Protein AF-0000000078708711 (afdb_homodimer)

Radius of gyration: 28.86 Å; Cα contacts (8 Å, |Δi|>4): 1189; chains: 2; bounding box: 76×118×68 Å

Structure (mmCIF, N/CA/C/O backbone):
data_AF-0000000078708711-model_v1
#
loop_
_entity.id
_entity.type
_entity.pdbx_description
1 polymer 'PF03932 family protein CutC'
#
loop_
_atom_site.group_PDB
_atom_site.id
_atom_site.type_symbol
_atom_site.label_atom_id
_atom_site.label_alt_id
_atom_site.label_comp_id
_atom_site.label_asym_id
_atom_site.label_entity_id
_atom_site.label_seq_id
_atom_site.pdbx_PDB_ins_code
_atom_site.Cartn_x
_atom_site.Cartn_y
_atom_site.Cartn_z
_atom_site.occupancy
_atom_site.B_iso_or_equiv
_atom_site.auth_seq_id
_atom_site.auth_comp_id
_atom_site.auth_asym_id
_atom_site.auth_atom_id
_atom_site.pdbx_PDB_model_num
ATOM 1 N N . MET A 1 1 ? -35.188 53.812 44.625 1 34.16 1 MET A N 1
ATOM 2 C CA . MET A 1 1 ? -35.531 52.656 43.844 1 34.16 1 MET A CA 1
ATOM 3 C C . MET A 1 1 ? -35.156 52.844 42.375 1 34.16 1 MET A C 1
ATOM 5 O O . MET A 1 1 ? -35.156 51.906 41.594 1 34.16 1 MET A O 1
ATOM 9 N N . LYS A 1 2 ? -35.094 54.125 42 1 48.34 2 LYS A N 1
ATOM 10 C CA . LYS A 1 2 ? -34.875 54.438 40.594 1 48.34 2 LYS A CA 1
ATOM 11 C C . LYS A 1 2 ? -33.406 54.25 40.219 1 48.34 2 LYS A C 1
ATOM 13 O O . LYS A 1 2 ? -33.094 53.938 39.062 1 48.34 2 LYS A O 1
ATOM 18 N N . ASP A 1 3 ? -32.531 54.5 41.188 1 47.38 3 ASP A N 1
ATOM 19 C CA . ASP A 1 3 ? -31.109 54.531 40.812 1 47.38 3 ASP A CA 1
ATOM 20 C C . ASP A 1 3 ? -30.562 53.125 40.656 1 47.38 3 ASP A C 1
ATOM 22 O O . ASP A 1 3 ? -29.484 52.906 40.062 1 47.38 3 ASP A O 1
ATOM 26 N N . PHE A 1 4 ? -31.25 52.094 41.281 1 49.47 4 PHE A N 1
ATOM 27 C CA . PHE A 1 4 ? -30.781 50.719 41.094 1 49.47 4 PHE A CA 1
ATOM 28 C C . PHE A 1 4 ? -31.141 50.188 39.719 1 49.47 4 PHE A C 1
ATOM 30 O O . PHE A 1 4 ? -30.484 49.281 39.219 1 49.47 4 PHE A O 1
ATOM 37 N N . LYS A 1 5 ? -32.188 50.75 39.031 1 51.97 5 LYS A N 1
ATOM 38 C CA . LYS A 1 5 ? -32.594 50.281 37.688 1 51.97 5 LYS A CA 1
ATOM 39 C C . LYS A 1 5 ? -31.594 50.75 36.625 1 51.97 5 LYS A C 1
ATOM 41 O O . LYS A 1 5 ? -31.25 50.031 35.719 1 51.97 5 LYS A O 1
ATOM 46 N N . THR A 1 6 ? -31.109 52.031 36.906 1 53.22 6 THR A N 1
ATOM 47 C CA . THR A 1 6 ? -30.188 52.5 35.875 1 53.22 6 THR A CA 1
ATOM 48 C C . THR A 1 6 ? -28.844 51.75 35.969 1 53.22 6 THR A C 1
ATOM 50 O O . THR A 1 6 ? -28.25 51.406 34.938 1 53.22 6 THR A O 1
ATOM 53 N N . PHE A 1 7 ? -28.453 51.375 37.25 1 52.66 7 PHE A N 1
ATOM 54 C CA . PHE A 1 7 ? -27.188 50.656 37.344 1 52.66 7 PHE A CA 1
ATOM 55 C C . PHE A 1 7 ? -27.344 49.219 36.844 1 52.66 7 PHE A C 1
ATOM 57 O O . PHE A 1 7 ? -26.453 48.719 36.156 1 52.66 7 PHE A O 1
ATOM 64 N N . PHE A 1 8 ? -28.547 48.562 37 1 51.62 8 PHE A N 1
ATOM 65 C CA . PHE A 1 8 ? -28.766 47.219 36.469 1 51.62 8 PHE A CA 1
ATOM 66 C C . PHE A 1 8 ? -28.875 47.281 34.938 1 51.62 8 PHE A C 1
ATOM 68 O O . PHE A 1 8 ? -28.391 46.375 34.281 1 51.62 8 PHE A O 1
ATOM 75 N N . THR A 1 9 ? -29.375 48.375 34.406 1 52.69 9 THR A N 1
ATOM 76 C CA . THR A 1 9 ? -29.453 48.438 32.969 1 52.69 9 THR A CA 1
ATOM 77 C C . THR A 1 9 ? -28.062 48.656 32.375 1 52.69 9 THR A C 1
ATOM 79 O O . THR A 1 9 ? -27.734 48.062 31.328 1 52.69 9 THR A O 1
ATOM 82 N N . LEU A 1 10 ? -27.156 49.375 33.062 1 51.56 10 LEU A N 1
ATOM 83 C CA . LEU A 1 10 ? -25.812 49.531 32.531 1 51.56 10 LEU A CA 1
ATOM 84 C C . LEU A 1 10 ? -25 48.25 32.688 1 51.56 10 LEU A C 1
ATOM 86 O O . LEU A 1 10 ? -24.234 47.844 31.797 1 51.56 10 LEU A O 1
ATOM 90 N N . ILE A 1 11 ? -25.203 47.438 33.781 1 52.12 11 ILE A N 1
ATOM 91 C CA . ILE A 1 11 ? -24.531 46.156 33.906 1 52.12 11 ILE A CA 1
ATOM 92 C C . ILE A 1 11 ? -25.156 45.156 32.906 1 52.12 11 ILE A C 1
ATOM 94 O O . ILE A 1 11 ? -24.422 44.406 32.25 1 52.12 11 ILE A O 1
ATOM 98 N N . LEU A 1 12 ? -26.484 45.219 32.656 1 50.97 12 LEU A N 1
ATOM 99 C CA . LEU A 1 12 ? -27.047 44.344 31.625 1 50.97 12 LEU A CA 1
ATOM 100 C C . LEU A 1 12 ? -26.578 44.781 30.234 1 50.97 12 LEU A C 1
ATOM 102 O O . LEU A 1 12 ? -26.297 43.938 29.375 1 50.97 12 LEU A O 1
ATOM 106 N N . HIS A 1 13 ? -26.469 46.062 30 1 51.97 13 HIS A N 1
ATOM 107 C CA . HIS A 1 13 ? -25.938 46.469 28.703 1 51.97 13 HIS A CA 1
ATOM 108 C C . HIS A 1 13 ? -24.469 46.125 28.578 1 51.97 13 HIS A C 1
ATOM 110 O O . HIS A 1 13 ? -24.016 45.688 27.516 1 51.97 13 HIS A O 1
ATOM 116 N N . SER A 1 14 ? -23.656 46.312 29.625 1 50.03 14 SER A N 1
ATOM 117 C CA . SER A 1 14 ? -22.266 45.875 29.547 1 50.03 14 SER A CA 1
ATOM 118 C C . SER A 1 14 ? -22.156 44.344 29.516 1 50.03 14 SER A C 1
ATOM 120 O O . SER A 1 14 ? -21.312 43.812 28.797 1 50.03 14 SER A O 1
ATOM 122 N N . PHE A 1 15 ? -23.047 43.562 30.203 1 50.47 15 PHE A N 1
ATOM 123 C CA . PHE A 1 15 ? -23.094 42.094 30.047 1 50.47 15 PHE A CA 1
ATOM 124 C C . PHE A 1 15 ? -23.641 41.719 28.672 1 50.47 15 PHE A C 1
ATOM 126 O O . PHE A 1 15 ? -23.141 40.812 28.031 1 50.47 15 PHE A O 1
ATOM 133 N N . PHE A 1 16 ? -24.672 42.406 28.141 1 49.53 16 PHE A N 1
ATOM 134 C CA . PHE A 1 16 ? -25.078 42.125 26.766 1 49.53 16 PHE A CA 1
ATOM 135 C C . PHE A 1 16 ? -24.016 42.625 25.781 1 49.53 16 PHE A C 1
ATOM 137 O O . PHE A 1 16 ? -23.797 41.969 24.75 1 49.53 16 PHE A O 1
ATOM 144 N N . ILE A 1 17 ? -23.359 43.781 26.062 1 46.97 17 ILE A N 1
ATOM 145 C CA . ILE A 1 17 ? -22.25 44.125 25.172 1 46.97 17 ILE A CA 1
ATOM 146 C C . ILE A 1 17 ? -21.094 43.156 25.359 1 46.97 17 ILE A C 1
ATOM 148 O O . ILE A 1 17 ? -20.469 42.719 24.391 1 46.97 17 ILE A O 1
ATOM 152 N N . SER A 1 18 ? -20.766 42.719 26.656 1 44.91 18 SER A N 1
ATOM 153 C CA . SER A 1 18 ? -19.75 41.688 26.812 1 44.91 18 SER A CA 1
ATOM 154 C C . SER A 1 18 ? -20.234 40.344 26.281 1 44.91 18 SER A C 1
ATOM 156 O O . SER A 1 18 ? -19.484 39.625 25.625 1 44.91 18 SER A O 1
ATOM 158 N N . ILE A 1 19 ? -21.547 39.906 26.547 1 43.09 19 ILE A N 1
ATOM 159 C CA . ILE A 1 19 ? -22.078 38.75 25.859 1 43.09 19 ILE A CA 1
ATOM 160 C C . ILE A 1 19 ? -22.203 39.031 24.359 1 43.09 19 ILE A C 1
ATOM 162 O O . ILE A 1 19 ? -21.875 38.188 23.516 1 43.09 19 ILE A O 1
ATOM 166 N N . LYS A 1 20 ? -22.766 40.188 24 1 43.09 20 LYS A N 1
ATOM 167 C CA . LYS A 1 20 ? -22.734 40.562 22.578 1 43.09 20 LYS A CA 1
ATOM 168 C C . LYS A 1 20 ? -21.297 40.781 22.109 1 43.09 20 LYS A C 1
ATOM 170 O O . LYS A 1 20 ? -20.953 40.438 20.984 1 43.09 20 LYS A O 1
ATOM 175 N N . LEU A 1 21 ? -20.547 41.594 22.844 1 36.09 21 LEU A N 1
ATOM 176 C CA . LEU A 1 21 ? -19.141 41.625 22.469 1 36.09 21 LEU A CA 1
ATOM 177 C C . LEU A 1 21 ? -18.516 40.219 22.578 1 36.09 21 LEU A C 1
ATOM 179 O O . LEU A 1 21 ? -17.672 39.844 21.781 1 36.09 21 LEU A O 1
ATOM 183 N N . ASP A 1 22 ? -18.703 39.438 23.703 1 40.66 22 ASP A N 1
ATOM 184 C CA . ASP A 1 22 ? -18.312 38.031 23.641 1 40.66 22 ASP A CA 1
ATOM 185 C C . ASP A 1 22 ? -19.031 37.281 22.531 1 40.66 22 ASP A C 1
ATOM 187 O O . ASP A 1 22 ? -18.484 36.375 21.922 1 40.66 22 ASP A O 1
ATOM 191 N N . LYS A 1 23 ? -20.266 37.438 22.312 1 37.75 23 LYS A N 1
ATOM 192 C CA . LYS A 1 23 ? -20.953 36.969 21.094 1 37.75 23 LYS A CA 1
ATOM 193 C C . LYS A 1 23 ? -20.375 37.656 19.859 1 37.75 23 LYS A C 1
ATOM 195 O O . LYS A 1 23 ? -20.25 37.031 18.812 1 37.75 23 LYS A O 1
ATOM 200 N N . ILE A 1 24 ? -20.281 38.938 19.781 1 35.16 24 ILE A N 1
ATOM 201 C CA . ILE A 1 24 ? -19.594 39.625 18.688 1 35.16 24 ILE A CA 1
ATOM 202 C C . ILE A 1 24 ? -18.109 39.281 18.719 1 35.16 24 ILE A C 1
ATOM 204 O O . ILE A 1 24 ? -17.344 39.688 17.844 1 35.16 24 ILE A O 1
ATOM 208 N N . ARG A 1 25 ? -17.453 39.219 19.906 1 35.69 25 ARG A N 1
ATOM 209 C CA . ARG A 1 25 ? -16.234 38.438 19.672 1 35.69 25 ARG A CA 1
ATOM 210 C C . ARG A 1 25 ? -16.516 37.25 18.781 1 35.69 25 ARG A C 1
ATOM 212 O O . ARG A 1 25 ? -16.969 36.219 19.25 1 35.69 25 ARG A O 1
ATOM 219 N N . LYS A 1 26 ? -17.359 37.438 17.938 1 36.97 26 LYS A N 1
ATOM 220 C CA . LYS A 1 26 ? -17.406 36.75 16.656 1 36.97 26 LYS A CA 1
ATOM 221 C C . LYS A 1 26 ? -16.047 36.125 16.312 1 36.97 26 LYS A C 1
ATOM 223 O O . LYS A 1 26 ? -15.141 36.844 15.906 1 36.97 26 LYS A O 1
ATOM 228 N N . CYS A 1 27 ? -15.594 35.25 17.141 1 33.84 27 CYS A N 1
ATOM 229 C CA . CYS A 1 27 ? -14.484 34.375 16.781 1 33.84 27 CYS A CA 1
ATOM 230 C C . CYS A 1 27 ? -14.344 34.281 15.273 1 33.84 27 CYS A C 1
ATOM 232 O O . CYS A 1 27 ? -15.258 33.781 14.594 1 33.84 27 CYS A O 1
ATOM 234 N N . ASN A 1 28 ? -13.992 35.312 14.641 1 37.19 28 ASN A N 1
ATOM 235 C CA . ASN A 1 28 ? -13.484 35.031 13.305 1 37.19 28 ASN A CA 1
ATOM 236 C C . ASN A 1 28 ? -13.188 33.562 13.117 1 37.19 28 ASN A C 1
ATOM 238 O O . ASN A 1 28 ? -12.234 33.031 13.695 1 37.19 28 ASN A O 1
ATOM 242 N N . MET A 1 29 ? -14.172 32.781 13.289 1 42.72 29 MET A N 1
ATOM 243 C CA . MET A 1 29 ? -14 31.375 12.992 1 42.72 29 MET A CA 1
ATOM 244 C C . MET A 1 29 ? -12.82 31.141 12.055 1 42.72 29 MET A C 1
ATOM 246 O O . MET A 1 29 ? -12.898 31.469 10.867 1 42.72 29 MET A O 1
ATOM 250 N N . LYS A 1 30 ? -11.648 31.516 12.562 1 56.97 30 LYS A N 1
ATOM 251 C CA . LYS A 1 30 ? -10.461 31.234 11.758 1 56.97 30 LYS A CA 1
ATOM 252 C C . LYS A 1 30 ? -10.641 29.953 10.945 1 56.97 30 LYS A C 1
ATOM 254 O O . LYS A 1 30 ? -11.164 28.953 11.445 1 56.97 30 LYS A O 1
ATOM 259 N N . ASN A 1 31 ? -10.867 30.141 9.695 1 82.62 31 ASN A N 1
ATOM 260 C CA . ASN A 1 31 ? -11.008 29.094 8.68 1 82.62 31 ASN A CA 1
ATOM 261 C C . ASN A 1 31 ? -9.852 28.109 8.734 1 82.62 31 ASN A C 1
ATOM 263 O O . ASN A 1 31 ? -8.883 28.234 7.98 1 82.62 31 ASN A O 1
ATOM 267 N N . ILE A 1 32 ? -9.883 27.266 9.875 1 90.44 32 ILE A N 1
ATOM 268 C CA . ILE A 1 32 ? -8.852 26.25 10.023 1 90.44 32 ILE A CA 1
ATOM 269 C C . ILE A 1 32 ? -9.086 25.125 9.023 1 90.44 32 ILE A C 1
ATOM 271 O O . ILE A 1 32 ? -10.195 24.594 8.922 1 90.44 32 ILE A O 1
ATOM 275 N N . VAL A 1 33 ? -8.125 24.906 8.266 1 94.12 33 VAL A N 1
ATOM 276 C CA . VAL A 1 33 ? -8.227 23.812 7.289 1 94.12 33 VAL A CA 1
ATOM 277 C C . VAL A 1 33 ? -8.039 22.469 7.996 1 94.12 33 VAL A C 1
ATOM 279 O O . VAL A 1 33 ? -7.055 22.266 8.703 1 94.12 33 VAL A O 1
ATOM 282 N N . THR A 1 34 ? -9.031 21.609 7.867 1 91.75 34 THR A N 1
ATOM 283 C CA . THR A 1 34 ? -8.961 20.266 8.469 1 91.75 34 THR A CA 1
ATOM 284 C C . THR A 1 34 ? -8.555 19.234 7.43 1 91.75 34 THR A C 1
ATOM 286 O O . THR A 1 34 ? -9.117 19.188 6.332 1 91.75 34 THR A O 1
ATOM 289 N N . GLU A 1 35 ? -7.617 18.5 7.777 1 94.94 35 GLU A N 1
ATOM 290 C CA . GLU A 1 35 ? -7.141 17.391 6.945 1 94.94 35 GLU A CA 1
ATOM 291 C C . GLU A 1 35 ? -7.32 16.062 7.652 1 94.94 35 GLU A C 1
ATOM 293 O O . GLU A 1 35 ? -6.844 15.867 8.773 1 94.94 35 GLU A O 1
ATOM 298 N N . VAL A 1 36 ? -8.031 15.141 7.02 1 90.5 36 VAL A N 1
ATOM 299 C CA . VAL A 1 36 ? -8.266 13.812 7.586 1 90.5 36 VAL A CA 1
ATOM 300 C C . VAL A 1 36 ? -7.418 12.781 6.848 1 90.5 36 VAL A C 1
ATOM 302 O O . VAL A 1 36 ? -7.473 12.68 5.621 1 90.5 36 VAL A O 1
ATOM 305 N N . ALA A 1 37 ? -6.582 12.047 7.555 1 92.12 37 ALA A N 1
ATOM 306 C CA . ALA A 1 37 ? -5.855 10.93 6.957 1 92.12 37 ALA A CA 1
ATOM 307 C C . ALA A 1 37 ? -6.781 9.742 6.723 1 92.12 37 ALA A C 1
ATOM 309 O O . ALA A 1 37 ? -7.449 9.273 7.645 1 92.12 37 ALA A O 1
ATOM 310 N N . VAL A 1 38 ? -6.824 9.305 5.52 1 91.38 38 VAL A N 1
ATOM 311 C CA . VAL A 1 38 ? -7.711 8.195 5.191 1 91.38 38 VAL A CA 1
ATOM 312 C C . VAL A 1 38 ? -6.969 7.18 4.32 1 91.38 38 VAL A C 1
ATOM 314 O O . VAL A 1 38 ? -6.043 7.539 3.594 1 91.38 38 VAL A O 1
ATOM 317 N N . ASP A 1 39 ? -7.387 5.848 4.352 1 91.94 39 ASP A N 1
ATOM 318 C CA . ASP A 1 39 ? -6.762 4.828 3.512 1 91.94 39 ASP A CA 1
ATOM 319 C C . ASP A 1 39 ? -7.816 3.965 2.82 1 91.94 39 ASP A C 1
ATOM 321 O O . ASP A 1 39 ? -7.52 2.854 2.375 1 91.94 39 ASP A O 1
ATOM 325 N N . SER A 1 40 ? -9.039 4.434 2.83 1 90.69 40 SER A N 1
ATOM 326 C CA . SER A 1 40 ? -10.117 3.701 2.174 1 90.69 40 SER A CA 1
ATOM 327 C C . SER A 1 40 ? -11.102 4.648 1.5 1 90.69 40 SER A C 1
ATOM 329 O O . SER A 1 40 ? -11.172 5.828 1.85 1 90.69 40 SER A O 1
ATOM 331 N N . TYR A 1 41 ? -11.781 4.086 0.548 1 95 41 TYR A N 1
ATOM 332 C CA . TYR A 1 41 ? -12.805 4.859 -0.153 1 95 41 TYR A CA 1
ATOM 333 C C . TYR A 1 41 ? -13.914 5.285 0.8 1 95 41 TYR A C 1
ATOM 335 O O . TYR A 1 41 ? -14.312 6.449 0.811 1 95 41 TYR A O 1
ATOM 343 N N . GLN A 1 42 ? -14.312 4.383 1.687 1 90.75 42 GLN A N 1
ATOM 344 C CA . GLN A 1 42 ? -15.375 4.672 2.648 1 90.75 42 GLN A CA 1
ATOM 345 C C . GLN A 1 42 ? -14.961 5.797 3.598 1 90.75 42 GLN A C 1
ATOM 347 O O . GLN A 1 42 ? -15.758 6.688 3.893 1 90.75 42 GLN A O 1
ATOM 352 N N . SER A 1 43 ? -13.742 5.727 4.059 1 89.25 43 SER A N 1
ATOM 353 C CA . SER A 1 43 ? -13.266 6.77 4.957 1 89.25 43 SER A CA 1
ATOM 354 C C . SER A 1 43 ? -13.242 8.125 4.262 1 89.25 43 SER A C 1
ATOM 356 O O . SER A 1 43 ? -13.516 9.156 4.887 1 89.25 43 SER A O 1
ATOM 358 N N . ALA A 1 44 ? -12.914 8.117 2.973 1 93.94 44 ALA A N 1
ATOM 359 C CA . ALA A 1 44 ? -12.938 9.367 2.213 1 93.94 44 ALA A CA 1
ATOM 360 C C . ALA A 1 44 ? -14.359 9.898 2.07 1 93.94 44 ALA A C 1
ATOM 362 O O . ALA A 1 44 ? -14.594 11.102 2.227 1 93.94 44 ALA A O 1
ATOM 363 N N . LEU A 1 45 ? -15.234 9.016 1.787 1 92.56 45 LEU A N 1
ATOM 364 C CA . LEU A 1 45 ? -16.641 9.414 1.708 1 92.56 45 LEU A CA 1
ATOM 365 C C . LEU A 1 45 ? -17.109 9.992 3.035 1 92.56 45 LEU A C 1
ATOM 367 O O . LEU A 1 45 ? -17.812 11.016 3.061 1 92.56 45 LEU A O 1
ATOM 371 N N . ASN A 1 46 ? -16.672 9.336 4.141 1 88.38 46 ASN A N 1
ATOM 372 C CA . ASN A 1 46 ? -17.047 9.812 5.469 1 88.38 46 ASN A CA 1
ATOM 373 C C . ASN A 1 46 ? -16.469 11.195 5.75 1 88.38 46 ASN A C 1
ATOM 375 O O . ASN A 1 46 ? -17.141 12.047 6.336 1 88.38 46 ASN A O 1
ATOM 379 N N . ALA A 1 47 ? -15.25 11.398 5.332 1 89.31 47 ALA A N 1
ATOM 380 C CA . ALA A 1 47 ? -14.625 12.703 5.512 1 89.31 47 ALA A CA 1
ATOM 381 C C . ALA A 1 47 ? -15.367 13.781 4.734 1 89.31 47 ALA A C 1
ATOM 383 O O . ALA A 1 47 ? -15.562 14.891 5.234 1 89.31 47 ALA A O 1
ATOM 384 N N . ASP A 1 48 ? -15.75 13.453 3.525 1 92.81 48 ASP A N 1
ATOM 385 C CA . ASP A 1 48 ? -16.5 14.383 2.688 1 92.81 48 ASP A CA 1
ATOM 386 C C . ASP A 1 48 ? -17.844 14.719 3.324 1 92.81 48 ASP A C 1
ATOM 388 O O . ASP A 1 48 ? -18.219 15.898 3.41 1 92.81 48 ASP A O 1
ATOM 392 N N . LEU A 1 49 ? -18.5 13.711 3.826 1 87.94 49 LEU A N 1
ATOM 393 C CA . LEU A 1 49 ? -19.797 13.883 4.477 1 87.94 49 LEU A CA 1
ATOM 394 C C . LEU A 1 49 ? -19.656 14.742 5.734 1 87.94 49 LEU A C 1
ATOM 396 O O . LEU A 1 49 ? -20.562 15.516 6.062 1 87.94 49 LEU A O 1
ATOM 400 N N . ALA A 1 50 ? -18.5 14.609 6.395 1 85.06 50 ALA A N 1
ATOM 401 C CA . ALA A 1 50 ? -18.25 15.359 7.621 1 85.06 50 ALA A CA 1
ATOM 402 C C . ALA A 1 50 ? -17.734 16.766 7.312 1 85.06 50 ALA A C 1
ATOM 404 O O . ALA A 1 50 ? -17.391 17.516 8.219 1 85.06 50 ALA A O 1
ATOM 405 N N . LYS A 1 51 ? -17.609 17.094 6.02 1 87.88 51 LYS A N 1
ATOM 406 C CA . LYS A 1 51 ? -17.266 18.422 5.512 1 87.88 51 LYS A CA 1
ATOM 407 C C . LYS A 1 51 ? -15.82 18.781 5.828 1 87.88 51 LYS A C 1
ATOM 409 O O . LYS A 1 51 ? -15.508 19.938 6.113 1 87.88 51 LYS A O 1
ATOM 414 N N . ALA A 1 52 ? -15.016 17.734 5.914 1 87.56 52 ALA A N 1
ATOM 415 C CA . ALA A 1 52 ? -13.586 18.016 5.926 1 87.56 52 ALA A CA 1
ATOM 416 C C . ALA A 1 52 ? -13.164 18.766 4.656 1 87.56 52 ALA A C 1
ATOM 418 O O . ALA A 1 52 ? -13.758 18.562 3.592 1 87.56 52 ALA A O 1
ATOM 419 N N . LYS A 1 53 ? -12.18 19.594 4.766 1 93.25 53 LYS A N 1
ATOM 420 C CA . LYS A 1 53 ? -11.695 20.328 3.596 1 93.25 53 LYS A CA 1
ATOM 421 C C . LYS A 1 53 ? -10.836 19.438 2.705 1 93.25 53 LYS A C 1
ATOM 423 O O . LYS A 1 53 ? -10.922 19.516 1.479 1 93.25 53 LYS A O 1
ATOM 428 N N . ARG A 1 54 ? -10.062 18.672 3.363 1 96.44 54 ARG A N 1
ATOM 429 C CA . ARG A 1 54 ? -8.992 17.953 2.686 1 96.44 54 ARG A CA 1
ATOM 430 C C . ARG A 1 54 ? -8.781 16.562 3.301 1 96.44 54 ARG A C 1
ATOM 432 O O . ARG A 1 54 ? -9.062 16.359 4.484 1 96.44 54 ARG A O 1
ATOM 439 N N . VAL A 1 55 ? -8.312 15.609 2.43 1 96.19 55 VAL A N 1
ATOM 440 C CA . VAL A 1 55 ? -7.852 14.328 2.961 1 96.19 55 VAL A CA 1
ATOM 441 C C . VAL A 1 55 ? -6.391 14.109 2.578 1 96.19 55 VAL A C 1
ATOM 443 O O . VAL A 1 55 ? -5.949 14.555 1.515 1 96.19 55 VAL A O 1
ATOM 446 N N . GLU A 1 56 ? -5.66 13.586 3.447 1 97.56 56 GLU A N 1
ATOM 447 C CA . GLU A 1 56 ? -4.434 12.891 3.08 1 97.56 56 GLU A CA 1
ATOM 448 C C . GLU A 1 56 ? -4.715 11.43 2.721 1 97.56 56 GLU A C 1
ATOM 450 O O . GLU A 1 56 ? -5.07 10.633 3.588 1 97.56 56 GLU A O 1
ATOM 455 N N . LEU A 1 57 ? -4.59 11.156 1.46 1 98.06 57 LEU A N 1
ATOM 456 C CA . LEU A 1 57 ? -4.926 9.836 0.947 1 98.06 57 LEU A CA 1
ATOM 457 C C . LEU A 1 57 ? -3.721 8.898 1.023 1 98.06 57 LEU A C 1
ATOM 459 O O . LEU A 1 57 ? -2.658 9.203 0.477 1 98.06 57 LEU A O 1
ATOM 463 N N . CYS A 1 58 ? -3.893 7.828 1.725 1 94.81 58 CYS A N 1
ATOM 464 C CA . CYS A 1 58 ? -2.844 6.84 1.948 1 94.81 58 CYS A CA 1
ATOM 465 C C . CYS A 1 58 ? -3.342 5.434 1.631 1 94.81 58 CYS A C 1
ATOM 467 O O . CYS A 1 58 ? -4.527 5.238 1.352 1 94.81 58 CYS A O 1
ATOM 469 N N . SER A 1 59 ? -2.354 4.562 1.525 1 91.62 59 SER A N 1
ATOM 470 C CA . SER A 1 59 ? -2.639 3.145 1.72 1 91.62 59 SER A CA 1
ATOM 471 C C . SER A 1 59 ? -2.096 2.648 3.057 1 91.62 59 SER A C 1
ATOM 473 O O . SER A 1 59 ? -1.05 3.111 3.518 1 91.62 59 SER A O 1
ATOM 475 N N . ASP A 1 60 ? -2.83 1.86 3.797 1 80.5 60 ASP A N 1
ATOM 476 C CA . ASP A 1 60 ? -2.373 1.106 4.961 1 80.5 60 ASP A CA 1
ATOM 477 C C . ASP A 1 60 ? -1.965 2.043 6.094 1 80.5 60 ASP A C 1
ATOM 479 O O . ASP A 1 60 ? -0.802 2.061 6.504 1 80.5 60 ASP A O 1
ATOM 483 N N . LEU A 1 61 ? -2.811 2.719 6.715 1 79.5 61 LEU A N 1
ATOM 484 C CA . LEU A 1 61 ? -2.537 3.639 7.812 1 79.5 61 LEU A CA 1
ATOM 485 C C . LEU A 1 61 ? -1.964 2.896 9.016 1 79.5 61 LEU A C 1
ATOM 487 O O . LEU A 1 61 ? -1.308 3.498 9.867 1 79.5 61 LEU A O 1
ATOM 491 N N . VAL A 1 62 ? -2.154 1.612 8.992 1 73.88 62 VAL A N 1
ATOM 492 C CA . VAL A 1 62 ? -1.615 0.793 10.078 1 73.88 62 VAL A CA 1
ATOM 493 C C . VAL A 1 62 ? -0.089 0.844 10.047 1 73.88 62 VAL A C 1
ATOM 495 O O . VAL A 1 62 ? 0.556 0.845 11.102 1 73.88 62 VAL A O 1
ATOM 498 N N . LEU A 1 63 ? 0.417 0.953 8.859 1 77.12 63 LEU A N 1
ATOM 499 C CA . LEU A 1 63 ? 1.863 1.021 8.688 1 77.12 63 LEU A CA 1
ATOM 500 C C . LEU A 1 63 ? 2.336 2.471 8.633 1 77.12 63 LEU A C 1
ATOM 502 O O . LEU A 1 63 ? 3.457 2.746 8.203 1 77.12 63 LEU A O 1
ATOM 506 N N . GLY A 1 64 ? 1.501 3.363 8.93 1 81.44 64 GLY A N 1
ATOM 507 C CA . GLY A 1 64 ? 1.868 4.77 8.922 1 81.44 64 GLY A CA 1
ATOM 508 C C . GLY A 1 64 ? 1.506 5.473 7.625 1 81.44 64 GLY A C 1
ATOM 509 O O . GLY A 1 64 ? 1.863 6.637 7.426 1 81.44 64 GLY A O 1
ATOM 510 N N . GLY A 1 65 ? 0.831 4.789 6.723 1 88.44 65 GLY A N 1
ATOM 511 C CA . GLY A 1 65 ? 0.422 5.387 5.461 1 88.44 65 GLY A CA 1
ATOM 512 C C . GLY A 1 65 ? 1.449 5.215 4.359 1 88.44 65 GLY A C 1
ATOM 513 O O . GLY A 1 65 ? 2.596 5.648 4.496 1 88.44 65 GLY A O 1
ATOM 514 N N . LEU A 1 66 ? 1.056 4.57 3.332 1 93.88 66 LEU A N 1
ATOM 515 C CA . LEU A 1 66 ? 1.896 4.363 2.158 1 93.88 66 LEU A CA 1
ATOM 516 C C . LEU A 1 66 ? 1.234 4.938 0.909 1 93.88 66 LEU A C 1
ATOM 518 O O . LEU A 1 66 ? 0.141 5.5 0.984 1 93.88 66 LEU A O 1
ATOM 522 N N . THR A 1 67 ? 1.974 4.887 -0.2 1 98.19 67 THR A N 1
ATOM 523 C CA . THR A 1 67 ? 1.43 5.395 -1.454 1 98.19 67 THR A CA 1
ATOM 524 C C . THR A 1 67 ? 0.126 4.684 -1.806 1 98.19 67 THR A C 1
ATOM 526 O O . THR A 1 67 ? 0.079 3.453 -1.861 1 98.19 67 THR A O 1
ATOM 529 N N . PRO A 1 68 ? -0.956 5.402 -1.958 1 98 68 PRO A N 1
ATOM 530 C CA . PRO A 1 68 ? -2.219 4.766 -2.34 1 98 68 PRO A CA 1
ATOM 531 C C . PRO A 1 68 ? -2.232 4.305 -3.795 1 98 68 PRO A C 1
ATOM 533 O O . PRO A 1 68 ? -1.364 4.695 -4.578 1 98 68 PRO A O 1
ATOM 536 N N . SER A 1 69 ? -3.197 3.465 -4.098 1 98.44 69 SER A N 1
ATOM 537 C CA . SER A 1 69 ? -3.383 3.084 -5.496 1 98.44 69 SER A CA 1
ATOM 538 C C . SER A 1 69 ? -4.023 4.215 -6.297 1 98.44 69 SER A C 1
ATOM 540 O O . SER A 1 69 ? -4.727 5.059 -5.734 1 98.44 69 SER A O 1
ATOM 542 N N . VAL A 1 70 ? -3.797 4.184 -7.59 1 98.81 70 VAL A N 1
ATOM 543 C CA . VAL A 1 70 ? -4.414 5.16 -8.477 1 98.81 70 VAL A CA 1
ATOM 544 C C . VAL A 1 70 ? -5.926 4.93 -8.531 1 98.81 70 VAL A C 1
ATOM 546 O O . VAL A 1 70 ? -6.703 5.879 -8.648 1 98.81 70 VAL A O 1
ATOM 549 N N . GLY A 1 71 ? -6.348 3.68 -8.406 1 98.75 71 GLY A N 1
ATOM 550 C CA . GLY A 1 71 ? -7.773 3.404 -8.367 1 98.75 71 GLY A CA 1
ATOM 551 C C . GLY A 1 71 ? -8.484 4.105 -7.223 1 98.75 71 GLY A C 1
ATOM 552 O O . GLY A 1 71 ? -9.562 4.668 -7.41 1 98.75 71 GLY A O 1
ATOM 553 N N . LEU A 1 72 ? -7.887 4.031 -6.055 1 98.31 72 LEU A N 1
ATOM 554 C CA . LEU A 1 72 ? -8.461 4.719 -4.902 1 98.31 72 LEU A CA 1
ATOM 555 C C . LEU A 1 72 ? -8.508 6.227 -5.137 1 98.31 72 LEU A C 1
ATOM 557 O O . LEU A 1 72 ? -9.523 6.867 -4.867 1 98.31 72 LEU A O 1
ATOM 561 N N . TYR A 1 73 ? -7.43 6.785 -5.66 1 98.88 73 TYR A N 1
ATOM 562 C CA . TYR A 1 73 ? -7.371 8.211 -5.973 1 98.88 73 TYR A CA 1
ATOM 563 C C . TYR A 1 73 ? -8.492 8.609 -6.918 1 98.88 73 TYR A C 1
ATOM 565 O O . TYR A 1 73 ? -9.195 9.594 -6.68 1 98.88 73 TYR A O 1
ATOM 573 N N . ASN A 1 74 ? -8.672 7.824 -7.957 1 98.81 74 ASN A N 1
ATOM 574 C CA . ASN A 1 74 ? -9.688 8.109 -8.961 1 98.81 74 ASN A CA 1
ATOM 575 C C . ASN A 1 74 ? -11.086 8.133 -8.344 1 98.81 74 ASN A C 1
ATOM 577 O O . ASN A 1 74 ? -11.891 9.016 -8.641 1 98.81 74 ASN A O 1
ATOM 581 N N . LEU A 1 75 ? -11.367 7.18 -7.504 1 98.38 75 LEU A N 1
ATOM 582 C CA . LEU A 1 75 ? -12.68 7.094 -6.867 1 98.38 75 LEU A CA 1
ATOM 583 C C . LEU A 1 75 ? -12.953 8.328 -6.016 1 98.38 75 LEU A C 1
ATOM 585 O O . LEU A 1 75 ? -14.039 8.914 -6.09 1 98.38 75 LEU A O 1
ATOM 589 N N . VAL A 1 76 ? -11.961 8.688 -5.246 1 98.12 76 VAL A N 1
ATOM 590 C CA . VAL A 1 76 ? -12.133 9.82 -4.34 1 98.12 76 VAL A CA 1
ATOM 591 C C . VAL A 1 76 ? -12.273 11.109 -5.145 1 98.12 76 VAL A C 1
ATOM 593 O O . VAL A 1 76 ? -13.156 11.93 -4.867 1 98.12 76 VAL A O 1
ATOM 596 N N . ARG A 1 77 ? -11.406 11.297 -6.129 1 98.75 77 ARG A N 1
ATOM 597 C CA . ARG A 1 77 ? -11.438 12.492 -6.973 1 98.75 77 ARG A CA 1
ATOM 598 C C . ARG A 1 77 ? -12.789 12.648 -7.652 1 98.75 77 ARG A C 1
ATOM 600 O O . ARG A 1 77 ? -13.336 13.75 -7.715 1 98.75 77 ARG A O 1
ATOM 607 N N . LYS A 1 78 ? -13.359 11.602 -8.07 1 98.38 78 LYS A N 1
ATOM 608 C CA . LYS A 1 78 ? -14.586 11.617 -8.859 1 98.38 78 LYS A CA 1
ATOM 609 C C . LYS A 1 78 ? -15.805 11.844 -7.973 1 98.38 78 LYS A C 1
ATOM 611 O O . LYS A 1 78 ? -16.781 12.477 -8.398 1 98.38 78 LYS A O 1
ATOM 616 N N . ASN A 1 79 ? -15.734 11.375 -6.723 1 98.19 79 ASN A N 1
ATOM 617 C CA . ASN A 1 79 ? -16.984 11.234 -5.988 1 98.19 79 ASN A CA 1
ATOM 618 C C . ASN A 1 79 ? -17 12.094 -4.73 1 98.19 79 ASN A C 1
ATOM 620 O O . ASN A 1 79 ? -17.922 11.992 -3.912 1 98.19 79 ASN A O 1
ATOM 624 N N . THR A 1 80 ? -15.984 12.875 -4.512 1 97 80 THR A N 1
ATOM 625 C CA . THR A 1 80 ? -15.961 13.773 -3.367 1 97 80 THR A CA 1
ATOM 626 C C . THR A 1 80 ? -15.531 15.18 -3.795 1 97 80 THR A C 1
ATOM 628 O O . THR A 1 80 ? -15.039 15.367 -4.906 1 97 80 THR A O 1
ATOM 631 N N . LYS A 1 81 ? -15.766 16.172 -2.955 1 97.56 81 LYS A N 1
ATOM 632 C CA . LYS A 1 81 ? -15.344 17.547 -3.191 1 97.56 81 LYS A CA 1
ATOM 633 C C . LYS A 1 81 ? -14.07 17.875 -2.422 1 97.56 81 LYS A C 1
ATOM 635 O O . LYS A 1 81 ? -13.648 19.031 -2.369 1 97.56 81 LYS A O 1
ATOM 640 N N . LEU A 1 82 ? -13.469 16.875 -1.891 1 96.88 82 LEU A N 1
ATOM 641 C CA . LEU A 1 82 ? -12.289 17.016 -1.043 1 96.88 82 LEU A CA 1
ATOM 642 C C . LEU A 1 82 ? -11.07 17.406 -1.871 1 96.88 82 LEU A C 1
ATOM 644 O O . LEU A 1 82 ? -10.883 16.922 -2.984 1 96.88 82 LEU A O 1
ATOM 648 N N . ASP A 1 83 ? -10.234 18.312 -1.344 1 98.62 83 ASP A N 1
ATOM 649 C CA . ASP A 1 83 ? -8.852 18.344 -1.809 1 98.62 83 ASP A CA 1
ATOM 650 C C . ASP A 1 83 ? -8.125 17.031 -1.459 1 98.62 83 ASP A C 1
ATOM 652 O O . ASP A 1 83 ? -8.297 16.5 -0.359 1 98.62 83 ASP A O 1
ATOM 656 N N . ILE A 1 84 ? -7.383 16.547 -2.424 1 98.88 84 ILE A N 1
ATOM 657 C CA . ILE A 1 84 ? -6.715 15.273 -2.193 1 98.88 84 ILE A CA 1
ATOM 658 C C . ILE A 1 84 ? -5.203 15.477 -2.143 1 98.88 84 ILE A C 1
ATOM 660 O O . ILE A 1 84 ? -4.586 15.836 -3.148 1 98.88 84 ILE A O 1
ATOM 664 N N . VAL A 1 85 ? -4.625 15.281 -0.982 1 98.81 85 VAL A N 1
ATOM 665 C CA . VAL A 1 85 ? -3.184 15.258 -0.758 1 98.81 85 VAL A CA 1
ATOM 666 C C . VAL A 1 85 ? -2.693 13.812 -0.695 1 98.81 85 VAL A C 1
ATOM 668 O O . VAL A 1 85 ? -3.15 13.031 0.143 1 98.81 85 VAL A O 1
ATOM 671 N N . VAL A 1 86 ? -1.732 13.422 -1.557 1 98.94 86 VAL A N 1
ATOM 672 C CA . VAL A 1 86 ? -1.407 12.008 -1.729 1 98.94 86 VAL A CA 1
ATOM 673 C C . VAL A 1 86 ? -0.085 11.688 -1.034 1 98.94 86 VAL A C 1
ATOM 675 O O . VAL A 1 86 ? 0.927 12.352 -1.284 1 98.94 86 VAL A O 1
ATOM 678 N N . MET A 1 87 ? -0.128 10.695 -0.232 1 98.5 87 MET A N 1
ATOM 679 C CA . MET A 1 87 ? 1.087 10.18 0.392 1 98.5 87 MET A CA 1
ATOM 680 C C . MET A 1 87 ? 1.957 9.453 -0.629 1 98.5 87 MET A C 1
ATOM 682 O O . MET A 1 87 ? 1.471 8.602 -1.368 1 98.5 87 MET A O 1
ATOM 686 N N . ILE A 1 88 ? 3.191 9.875 -0.685 1 98.75 88 ILE A N 1
ATOM 687 C CA . ILE A 1 88 ? 4.18 9.133 -1.461 1 98.75 88 ILE A CA 1
ATOM 688 C C . ILE A 1 88 ? 5.211 8.508 -0.523 1 98.75 88 ILE A C 1
ATOM 690 O O . ILE A 1 88 ? 6.105 9.203 -0.025 1 98.75 88 ILE A O 1
ATOM 694 N N . ARG A 1 89 ? 5.082 7.273 -0.265 1 96.44 89 ARG A N 1
ATOM 695 C CA . ARG A 1 89 ? 5.891 6.488 0.661 1 96.44 89 ARG A CA 1
ATOM 696 C C . ARG A 1 89 ? 5.934 5.02 0.244 1 96.44 89 ARG A C 1
ATOM 698 O O . ARG A 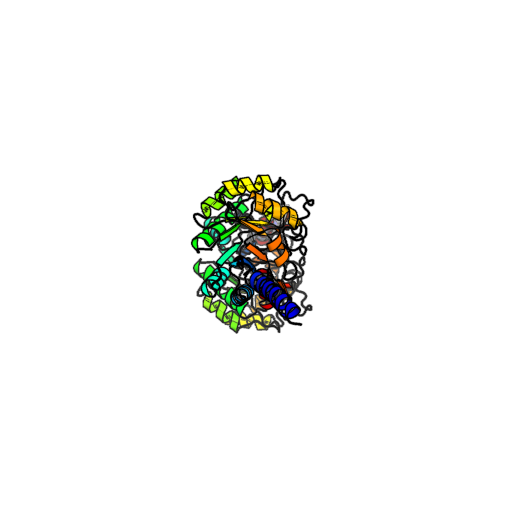1 89 ? 4.941 4.301 0.385 1 96.44 89 ARG A O 1
ATOM 705 N N . PRO A 1 90 ? 7.066 4.578 -0.204 1 93.38 90 PRO A N 1
ATOM 706 C CA . PRO A 1 90 ? 7.125 3.283 -0.888 1 93.38 90 PRO A CA 1
ATOM 707 C C . PRO A 1 90 ? 7.078 2.102 0.079 1 93.38 90 PRO A C 1
ATOM 709 O O . PRO A 1 90 ? 6.797 0.973 -0.332 1 93.38 90 PRO A O 1
ATOM 712 N N . ARG A 1 91 ? 7.383 2.346 1.328 1 86.06 91 ARG A N 1
ATOM 713 C CA . ARG A 1 91 ? 7.426 1.271 2.314 1 86.06 91 ARG A CA 1
ATOM 714 C C . ARG A 1 91 ? 7.402 1.828 3.732 1 86.06 91 ARG A C 1
ATOM 716 O O . ARG A 1 91 ? 7.676 3.01 3.945 1 86.06 91 ARG A O 1
ATOM 723 N N . SER A 1 92 ? 7.09 0.948 4.68 1 83.81 92 SER A N 1
ATOM 724 C CA . SER A 1 92 ? 7.145 1.325 6.086 1 83.81 92 SER A CA 1
ATOM 725 C C . SER A 1 92 ? 8.586 1.393 6.586 1 83.81 92 SER A C 1
ATOM 727 O O . SER A 1 92 ? 9.523 1.184 5.816 1 83.81 92 SER A O 1
ATOM 729 N N . GLY A 1 93 ? 8.703 1.723 7.816 1 79.56 93 GLY A N 1
ATOM 730 C CA . GLY A 1 93 ? 10.023 1.838 8.406 1 79.56 93 GLY A CA 1
ATOM 731 C C . GLY A 1 93 ? 10.555 3.262 8.414 1 79.56 93 GLY A C 1
ATOM 732 O O . GLY A 1 93 ? 9.781 4.215 8.531 1 79.56 93 GLY A O 1
ATOM 733 N N . ASP A 1 94 ? 11.844 3.369 8.273 1 83.69 94 ASP A N 1
ATOM 734 C CA . ASP A 1 94 ? 12.469 4.684 8.367 1 83.69 94 ASP A CA 1
ATOM 735 C C . ASP A 1 94 ? 12.312 5.461 7.062 1 83.69 94 ASP A C 1
ATOM 737 O O . ASP A 1 94 ? 11.617 5.008 6.148 1 83.69 94 ASP A O 1
ATOM 741 N N . PHE A 1 95 ? 12.914 6.656 7.055 1 91.56 95 PHE A N 1
ATOM 742 C CA . PHE A 1 95 ? 12.734 7.555 5.922 1 91.56 95 PHE A CA 1
ATOM 743 C C . PHE A 1 95 ? 14.031 7.715 5.141 1 91.56 95 PHE A C 1
ATOM 745 O O . PHE A 1 95 ? 14.234 8.727 4.465 1 91.56 95 PHE A O 1
ATOM 752 N N . CYS A 1 96 ? 14.953 6.75 5.375 1 90.56 96 CYS A N 1
ATOM 753 C CA . CYS A 1 96 ? 16.188 6.668 4.605 1 90.56 96 CYS A CA 1
ATOM 754 C C . CYS A 1 96 ? 16.062 5.648 3.48 1 90.56 96 CYS A C 1
ATOM 756 O O . CYS A 1 96 ? 15.875 4.457 3.736 1 90.56 96 CYS A O 1
ATOM 758 N N . TYR A 1 97 ? 16.203 6.152 2.33 1 92.19 97 TYR A N 1
ATOM 759 C CA . TYR A 1 97 ? 15.852 5.32 1.184 1 92.19 97 TYR A CA 1
ATOM 760 C C . TYR A 1 97 ? 17.062 5.059 0.306 1 92.19 97 TYR A C 1
ATOM 762 O O . TYR A 1 97 ? 17.938 5.918 0.174 1 92.19 97 TYR A O 1
ATOM 770 N N . SER A 1 98 ? 17.094 3.836 -0.248 1 90.19 98 SER A N 1
ATOM 771 C CA . SER A 1 98 ? 18.094 3.5 -1.257 1 90.19 98 SER A CA 1
ATOM 772 C C . SER A 1 98 ? 17.844 4.254 -2.559 1 90.19 98 SER A C 1
ATOM 774 O O . SER A 1 98 ? 16.797 4.891 -2.721 1 90.19 98 SER A O 1
ATOM 776 N N . ALA A 1 99 ? 18.812 4.18 -3.482 1 95.25 99 ALA A N 1
ATOM 777 C CA . ALA A 1 99 ? 18.672 4.832 -4.781 1 95.25 99 ALA A CA 1
ATOM 778 C C . ALA A 1 99 ? 17.453 4.309 -5.531 1 95.25 99 ALA A C 1
ATOM 780 O O . ALA A 1 99 ? 16.703 5.082 -6.141 1 95.25 99 ALA A O 1
ATOM 781 N N . SER A 1 100 ? 17.234 2.965 -5.496 1 93.19 100 SER A N 1
ATOM 782 C CA . SER A 1 100 ? 16.094 2.371 -6.18 1 93.19 100 SER A CA 1
ATOM 783 C C . SER A 1 100 ? 14.773 2.836 -5.559 1 93.19 100 SER A C 1
ATOM 785 O O . SER A 1 100 ? 13.781 3.033 -6.27 1 93.19 100 SER A O 1
ATOM 787 N N . GLU A 1 101 ? 14.781 3.018 -4.293 1 95 101 GLU A N 1
ATOM 788 C CA . GLU A 1 101 ? 13.578 3.51 -3.617 1 95 101 GLU A CA 1
ATOM 789 C C . GLU A 1 101 ? 13.305 4.965 -3.977 1 95 101 GLU A C 1
ATOM 791 O O . GLU A 1 101 ? 12.148 5.363 -4.137 1 95 101 GLU A O 1
ATOM 796 N N . ILE A 1 102 ? 14.336 5.75 -4.078 1 97.88 102 ILE A N 1
ATOM 797 C CA . ILE A 1 102 ? 14.172 7.145 -4.465 1 97.88 102 ILE A CA 1
ATOM 798 C C . ILE A 1 102 ? 13.617 7.223 -5.887 1 97.88 102 ILE A C 1
ATOM 800 O O . ILE A 1 102 ? 12.734 8.039 -6.172 1 97.88 102 ILE A O 1
ATOM 804 N N . GLU A 1 103 ? 14.086 6.395 -6.762 1 98.25 103 GLU A N 1
ATOM 805 C CA . GLU A 1 103 ? 13.523 6.332 -8.109 1 98.25 103 GLU A CA 1
ATOM 806 C C . GLU A 1 103 ? 12.031 6.008 -8.062 1 98.25 103 GLU A C 1
ATOM 808 O O . GLU A 1 103 ? 11.242 6.598 -8.805 1 98.25 103 GLU A O 1
ATOM 813 N N . HIS A 1 104 ? 11.727 5.078 -7.223 1 98.31 104 HIS A N 1
ATOM 814 C CA . HIS A 1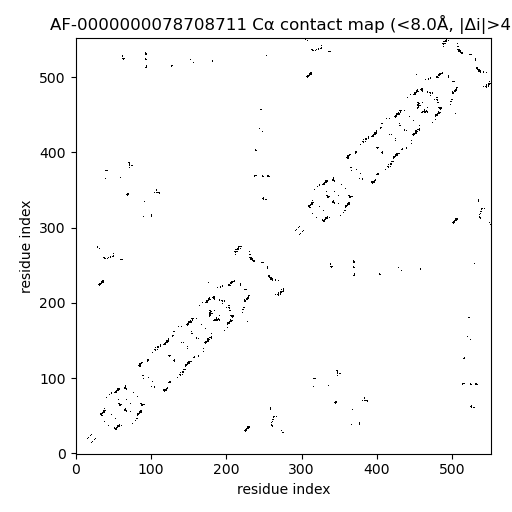 104 ? 10.336 4.699 -7.02 1 98.31 104 HIS A CA 1
ATOM 815 C C . HIS A 1 104 ? 9.508 5.887 -6.543 1 98.31 104 HIS A C 1
ATOM 817 O O . HIS A 1 104 ? 8.43 6.152 -7.082 1 98.31 104 HIS A O 1
ATOM 823 N N . ILE A 1 105 ? 10 6.602 -5.637 1 98.75 105 ILE A N 1
ATOM 824 C CA . ILE A 1 105 ? 9.328 7.777 -5.094 1 98.75 105 ILE A CA 1
ATOM 825 C C . ILE A 1 105 ? 9.117 8.805 -6.199 1 98.75 105 ILE A C 1
ATOM 827 O O . ILE A 1 105 ? 8.016 9.32 -6.379 1 98.75 105 ILE A O 1
ATOM 831 N N . ILE A 1 106 ? 10.148 9.062 -6.93 1 98.88 106 ILE A N 1
ATOM 832 C CA . ILE A 1 106 ? 10.094 10.07 -7.98 1 98.88 106 ILE A CA 1
ATOM 833 C C . ILE A 1 106 ? 9.047 9.68 -9.023 1 98.88 106 ILE A C 1
ATOM 835 O O . ILE A 1 106 ? 8.273 10.523 -9.477 1 98.88 106 ILE A O 1
ATOM 839 N N . GLU A 1 107 ? 8.961 8.438 -9.383 1 98.81 107 GLU A N 1
ATOM 840 C CA . GLU A 1 107 ? 7.988 8 -10.383 1 98.81 107 GLU A CA 1
ATOM 841 C C . GLU A 1 107 ? 6.559 8.156 -9.875 1 98.81 107 GLU A C 1
ATOM 843 O O . GLU A 1 107 ? 5.668 8.57 -10.617 1 98.81 107 GLU A O 1
ATOM 848 N N . ASP A 1 108 ? 6.359 7.828 -8.633 1 98.88 108 ASP A N 1
ATOM 849 C CA . ASP A 1 108 ? 5.035 8.016 -8.055 1 98.88 108 ASP A CA 1
ATOM 850 C C . ASP A 1 108 ? 4.66 9.5 -8 1 98.88 108 ASP A C 1
ATOM 852 O O . ASP A 1 108 ? 3.498 9.859 -8.195 1 98.88 108 ASP A O 1
ATOM 856 N N . ILE A 1 109 ? 5.688 10.344 -7.711 1 98.88 109 ILE A N 1
ATOM 857 C CA . ILE A 1 109 ? 5.461 11.781 -7.734 1 98.88 109 ILE A CA 1
ATOM 858 C C . ILE A 1 109 ? 4.961 12.203 -9.117 1 98.88 109 ILE A C 1
ATOM 860 O O . ILE A 1 109 ? 3.971 12.922 -9.234 1 98.88 109 ILE A O 1
ATOM 864 N N . LYS A 1 110 ? 5.582 11.742 -10.125 1 98.88 110 LYS A N 1
ATOM 865 C CA . LYS A 1 110 ? 5.191 12.086 -11.492 1 98.88 110 LYS A CA 1
ATOM 866 C C . LYS A 1 110 ? 3.771 11.617 -11.789 1 98.88 110 LYS A C 1
ATOM 868 O O . LYS A 1 110 ? 2.982 12.352 -12.391 1 98.88 110 LYS A O 1
ATOM 873 N N . VAL A 1 111 ? 3.459 10.445 -11.367 1 98.81 111 VAL A N 1
ATOM 874 C CA . VAL A 1 111 ? 2.156 9.844 -11.633 1 98.81 111 VAL A CA 1
ATOM 875 C C . VAL A 1 111 ? 1.054 10.703 -11.023 1 98.81 111 VAL A C 1
ATOM 877 O O . VAL A 1 111 ? 0.138 11.141 -11.719 1 98.81 111 VAL A O 1
ATOM 880 N N . PHE A 1 112 ? 1.154 10.992 -9.789 1 98.88 112 PHE A N 1
ATOM 881 C CA . PHE A 1 112 ? 0.058 11.664 -9.109 1 98.88 112 PHE A CA 1
ATOM 882 C C . PHE A 1 112 ? 0.043 13.148 -9.445 1 98.88 112 PHE A C 1
ATOM 884 O O . PHE A 1 112 ? -1.012 13.789 -9.422 1 98.88 112 PHE A O 1
ATOM 891 N N . SER A 1 113 ? 1.229 13.727 -9.742 1 98.81 113 SER A N 1
ATOM 892 C CA . SER A 1 113 ? 1.235 15.086 -10.273 1 98.81 113 SER A CA 1
ATOM 893 C C . SER A 1 113 ? 0.456 15.172 -11.586 1 98.81 113 SER A C 1
ATOM 895 O O . SER A 1 113 ? -0.337 16.094 -11.781 1 98.81 113 SER A O 1
ATOM 897 N N . SER A 1 114 ? 0.671 14.219 -12.406 1 98.56 114 SER A N 1
ATOM 898 C CA . SER A 1 114 ? -0.008 14.195 -13.703 1 98.56 114 SER A CA 1
ATOM 899 C C . SER A 1 114 ? -1.511 14 -13.531 1 98.56 114 SER A C 1
ATOM 901 O O . SER A 1 114 ? -2.299 14.453 -14.367 1 98.56 114 SER A O 1
ATOM 903 N N . LEU A 1 115 ? -1.893 13.359 -12.484 1 98.44 115 LEU A N 1
ATOM 904 C CA . LEU A 1 115 ? -3.305 13.125 -12.203 1 98.44 115 LEU A CA 1
ATOM 905 C C . LEU A 1 115 ? -3.918 14.32 -11.484 1 98.44 115 LEU A C 1
ATOM 907 O O . LEU A 1 115 ? -5.098 14.297 -11.125 1 98.44 115 LEU A O 1
ATOM 911 N N . LYS A 1 116 ? -3.121 15.328 -11.172 1 98.25 116 LYS A N 1
ATOM 912 C CA . LYS A 1 116 ? -3.545 16.609 -10.617 1 98.25 116 LYS A CA 1
ATOM 913 C C . LYS A 1 116 ? -3.926 16.484 -9.148 1 98.25 116 LYS A C 1
ATOM 915 O O . LYS A 1 116 ? -4.941 17.031 -8.711 1 98.25 116 LYS A O 1
ATOM 920 N N . ALA A 1 117 ? -3.174 15.633 -8.453 1 98.81 117 ALA A N 1
ATOM 921 C CA . ALA A 1 117 ? -3.289 15.695 -6.996 1 98.81 117 ALA A CA 1
ATOM 922 C C . ALA A 1 117 ? -3.127 17.125 -6.492 1 98.81 117 ALA A C 1
ATOM 924 O O . ALA A 1 117 ? -2.354 17.906 -7.055 1 98.81 117 ALA A O 1
ATOM 925 N N . ASP A 1 118 ? -3.793 17.484 -5.41 1 98.88 118 ASP A N 1
ATOM 926 C CA . ASP A 1 118 ? -3.748 18.859 -4.918 1 98.88 118 ASP A CA 1
ATOM 927 C C . ASP A 1 118 ? -2.43 19.141 -4.203 1 98.88 118 ASP A C 1
ATOM 929 O O . ASP A 1 118 ? -1.992 20.297 -4.129 1 98.88 118 ASP A O 1
ATOM 933 N N . ALA A 1 119 ? -1.838 18.156 -3.648 1 98.88 119 ALA A N 1
ATOM 934 C CA . ALA A 1 119 ? -0.493 18.188 -3.08 1 98.88 119 ALA A CA 1
ATOM 935 C C . ALA A 1 119 ? 0.063 16.766 -2.922 1 98.88 119 ALA A C 1
ATOM 937 O O . ALA A 1 119 ? -0.67 15.789 -3.066 1 98.88 119 ALA A O 1
ATOM 938 N N . LEU A 1 120 ? 1.309 16.672 -2.729 1 98.94 120 LEU A N 1
ATOM 939 C CA . LEU A 1 120 ? 1.979 15.398 -2.514 1 98.94 120 LEU A CA 1
ATOM 940 C C . LEU A 1 120 ? 2.771 15.414 -1.211 1 98.94 120 LEU A C 1
ATOM 942 O O . LEU A 1 120 ? 3.422 16.406 -0.885 1 98.94 120 LEU A O 1
ATOM 946 N N . VAL A 1 121 ? 2.668 14.352 -0.429 1 98.88 121 VAL A N 1
ATOM 947 C CA . VAL A 1 121 ? 3.301 14.242 0.879 1 98.88 121 VAL A CA 1
ATOM 948 C C . VAL A 1 121 ? 4.527 13.336 0.781 1 98.88 121 VAL A C 1
ATOM 950 O O . VAL A 1 121 ? 4.426 12.188 0.355 1 98.88 121 VAL A O 1
ATOM 953 N N . VAL A 1 122 ? 5.668 13.852 1.173 1 98.69 122 VAL A N 1
ATOM 954 C CA . VAL A 1 122 ? 6.898 13.07 1.069 1 98.69 122 VAL A CA 1
ATOM 955 C C . VAL A 1 122 ? 7.91 13.562 2.1 1 98.69 122 VAL A C 1
ATOM 957 O O . VAL A 1 122 ? 7.848 14.711 2.539 1 98.69 122 VAL A O 1
ATOM 960 N N . GLY A 1 123 ? 8.773 12.727 2.588 1 98 123 GLY A N 1
ATOM 961 C CA . GLY A 1 123 ? 9.914 13.031 3.432 1 98 123 GLY A CA 1
ATOM 962 C C . GLY A 1 123 ? 11.07 12.062 3.248 1 98 123 GLY A C 1
ATOM 963 O O . GLY A 1 123 ? 10.898 10.852 3.416 1 98 123 GLY A O 1
ATOM 964 N N . ILE A 1 124 ? 12.211 12.617 2.938 1 97.81 124 ILE A N 1
ATOM 965 C CA . ILE A 1 124 ? 13.391 11.789 2.701 1 97.81 124 ILE A CA 1
ATOM 966 C C . ILE A 1 124 ? 14.555 12.281 3.557 1 97.81 124 ILE A C 1
ATOM 968 O O . ILE A 1 124 ? 14.883 13.469 3.541 1 97.81 124 ILE A O 1
ATOM 972 N N . LEU A 1 125 ? 15.133 11.383 4.277 1 96 125 LEU A N 1
ATOM 973 C CA . LEU A 1 125 ? 16.234 11.734 5.172 1 96 125 LEU A CA 1
ATOM 974 C C . LEU A 1 125 ? 17.516 11.008 4.777 1 96 125 LEU A C 1
ATOM 976 O O . LEU A 1 125 ? 17.469 10.008 4.055 1 96 125 LEU A O 1
ATOM 980 N N . ASN A 1 126 ? 18.594 11.609 5.215 1 94.56 126 ASN A N 1
ATOM 981 C CA . ASN A 1 126 ? 19.859 10.906 5.227 1 94.56 126 ASN A CA 1
ATOM 982 C C . ASN A 1 126 ? 19.984 9.984 6.438 1 94.56 126 ASN A C 1
ATOM 984 O O . ASN A 1 126 ? 19.188 10.078 7.375 1 94.56 126 ASN A O 1
ATOM 988 N N . GLY A 1 127 ? 20.984 9.109 6.441 1 87.69 127 GLY A N 1
ATOM 989 C CA . GLY A 1 127 ? 21.219 8.18 7.539 1 87.69 127 GLY A CA 1
ATOM 990 C C . GLY A 1 127 ? 21.484 8.867 8.859 1 87.69 127 GLY A C 1
ATOM 991 O O . GLY A 1 127 ? 21.297 8.281 9.922 1 87.69 127 GLY A O 1
ATOM 992 N N . ASP A 1 128 ? 21.938 10.141 8.844 1 89.06 128 ASP A N 1
ATOM 993 C CA . ASP A 1 128 ? 22.234 10.883 10.062 1 89.06 128 ASP A CA 1
ATOM 994 C C . ASP A 1 128 ? 21.031 11.711 10.523 1 89.06 128 ASP A C 1
ATOM 996 O O . ASP A 1 128 ? 21.172 12.594 11.367 1 89.06 128 ASP A O 1
ATOM 1000 N N . PHE A 1 129 ? 19.875 11.586 9.82 1 90.81 129 PHE A N 1
ATOM 1001 C CA . PHE A 1 129 ? 18.594 12.188 10.172 1 90.81 129 PHE A CA 1
ATOM 1002 C C . PHE A 1 129 ? 18.547 13.656 9.773 1 90.81 129 PHE A C 1
ATOM 1004 O O . PHE A 1 129 ? 17.781 14.438 10.344 1 90.81 129 PHE A O 1
ATOM 1011 N N . SER A 1 130 ? 19.469 13.969 8.922 1 96 130 SER A N 1
ATOM 1012 C CA . SER A 1 130 ? 19.266 15.219 8.203 1 96 130 SER A CA 1
ATOM 1013 C C . SER A 1 130 ? 18.406 15.016 6.961 1 96 130 SER A C 1
ATOM 1015 O O . SER A 1 130 ? 18.266 13.891 6.477 1 96 130 SER A O 1
ATOM 1017 N N . ILE A 1 131 ? 17.828 16.094 6.5 1 97.94 131 ILE A N 1
ATOM 1018 C CA . ILE A 1 131 ? 17.016 15.992 5.293 1 97.94 131 ILE A CA 1
ATOM 1019 C C . ILE A 1 131 ? 17.906 15.719 4.086 1 97.94 131 ILE A C 1
ATOM 1021 O O . ILE A 1 131 ? 18.969 16.344 3.939 1 97.94 131 ILE A O 1
ATOM 1025 N N . ASN A 1 132 ? 17.594 14.719 3.299 1 98.38 132 ASN A N 1
ATOM 1026 C CA . ASN A 1 132 ? 18.266 14.469 2.027 1 98.38 132 ASN A CA 1
ATOM 1027 C C . ASN A 1 132 ? 17.891 15.516 0.98 1 98.38 132 ASN A C 1
ATOM 1029 O O . ASN A 1 132 ? 16.984 15.297 0.167 1 98.38 132 ASN A O 1
ATOM 1033 N N . LEU A 1 133 ? 18.594 16.609 0.982 1 98.62 133 LEU A N 1
ATOM 1034 C CA . LEU A 1 133 ? 18.25 17.766 0.16 1 98.62 133 LEU A CA 1
ATOM 1035 C C . LEU A 1 133 ? 18.328 17.422 -1.323 1 98.62 133 LEU A C 1
ATOM 1037 O O . LEU A 1 133 ? 17.5 17.875 -2.115 1 98.62 133 LEU A O 1
ATOM 1041 N N . GLU A 1 134 ? 19.281 16.625 -1.692 1 98.5 134 GLU A N 1
ATOM 1042 C CA . GLU A 1 134 ? 19.422 16.234 -3.092 1 98.5 134 GLU A CA 1
ATOM 1043 C C . GLU A 1 134 ? 18.203 15.461 -3.576 1 98.5 134 GLU A C 1
ATOM 1045 O O . GLU A 1 134 ? 17.656 15.75 -4.645 1 98.5 134 GLU A O 1
ATOM 1050 N N . ALA A 1 135 ? 17.812 14.531 -2.793 1 98.69 135 ALA A N 1
ATOM 1051 C CA . ALA A 1 135 ? 16.625 13.75 -3.146 1 98.69 135 ALA A CA 1
ATOM 1052 C C . ALA A 1 135 ? 15.375 14.625 -3.164 1 98.69 135 ALA A C 1
ATOM 1054 O O . ALA A 1 135 ? 14.531 14.5 -4.051 1 98.69 135 ALA A O 1
ATOM 1055 N N . MET A 1 136 ? 15.273 15.531 -2.211 1 98.81 136 MET A N 1
ATOM 1056 C CA . MET A 1 136 ? 14.109 16.406 -2.137 1 98.81 136 MET A CA 1
ATOM 1057 C C . MET A 1 136 ? 14.062 17.344 -3.33 1 98.81 136 MET A C 1
ATOM 1059 O O . MET A 1 136 ? 12.977 17.688 -3.82 1 98.81 136 MET A O 1
ATOM 1063 N N . LYS A 1 137 ? 15.18 17.781 -3.789 1 98.75 137 LYS A N 1
ATOM 1064 C CA . LYS A 1 137 ? 15.211 18.609 -4.988 1 98.75 137 LYS A CA 1
ATOM 1065 C C . LYS A 1 137 ? 14.664 17.859 -6.195 1 98.75 137 LYS A C 1
ATOM 1067 O O . LYS A 1 137 ? 13.93 18.422 -7.004 1 98.75 137 LYS A O 1
ATOM 1072 N N . LYS A 1 138 ? 15.039 16.625 -6.32 1 98.69 138 LYS A N 1
ATOM 1073 C CA . LYS A 1 138 ? 14.516 15.781 -7.398 1 98.69 138 LYS A CA 1
ATOM 1074 C C . LYS A 1 138 ? 13 15.633 -7.285 1 98.69 138 LYS A C 1
ATOM 1076 O O . LYS A 1 138 ? 12.297 15.656 -8.297 1 98.69 138 LYS A O 1
ATOM 1081 N N . VAL A 1 139 ? 12.531 15.469 -6.066 1 98.75 139 VAL A N 1
ATOM 1082 C CA . VAL A 1 139 ? 11.102 15.344 -5.797 1 98.75 139 VAL A CA 1
ATOM 1083 C C . VAL A 1 139 ? 10.383 16.609 -6.266 1 98.75 139 VAL A C 1
ATOM 1085 O O . VAL A 1 139 ? 9.391 16.531 -6.988 1 98.75 139 VAL A O 1
ATOM 1088 N N . ILE A 1 140 ? 10.883 17.734 -5.898 1 98.62 140 ILE A N 1
ATOM 1089 C CA . ILE A 1 140 ? 10.258 19.016 -6.211 1 98.62 140 ILE A CA 1
ATOM 1090 C C . ILE A 1 140 ? 10.242 19.234 -7.723 1 98.62 140 ILE A C 1
ATOM 1092 O O . ILE A 1 140 ? 9.234 19.672 -8.289 1 98.62 140 ILE A O 1
ATOM 1096 N N . LYS A 1 141 ? 11.328 18.906 -8.344 1 98.56 141 LYS A N 1
ATOM 1097 C CA . LYS A 1 141 ? 11.398 19.016 -9.797 1 98.56 141 LYS A CA 1
ATOM 1098 C C . LYS A 1 141 ? 10.367 18.125 -10.469 1 98.56 141 LYS A C 1
ATOM 1100 O O . LYS A 1 141 ? 9.672 18.562 -11.398 1 98.56 141 LYS A O 1
ATOM 1105 N N . ALA A 1 142 ? 10.234 16.938 -9.992 1 98.69 142 ALA A N 1
ATOM 1106 C CA . ALA A 1 142 ? 9.312 15.969 -10.578 1 98.69 142 ALA A CA 1
ATOM 1107 C C . ALA A 1 142 ? 7.859 16.391 -10.352 1 98.69 142 ALA A C 1
ATOM 1109 O O . ALA A 1 142 ? 6.98 16.062 -11.148 1 98.69 142 ALA A O 1
ATOM 1110 N N . ALA A 1 143 ? 7.598 17.047 -9.25 1 98.56 143 ALA A N 1
ATOM 1111 C CA . ALA A 1 143 ? 6.246 17.438 -8.859 1 98.56 143 ALA A CA 1
ATOM 1112 C C . ALA A 1 143 ? 5.75 18.609 -9.711 1 98.56 143 ALA A C 1
ATOM 1114 O O . ALA A 1 143 ? 4.551 18.891 -9.734 1 98.56 143 ALA A O 1
ATOM 1115 N N . LYS A 1 144 ? 6.73 19.312 -10.375 1 96.75 144 LYS A N 1
ATOM 1116 C CA . LYS A 1 144 ? 6.398 20.484 -11.172 1 96.75 144 LYS A CA 1
ATOM 1117 C C . LYS A 1 144 ? 5.652 21.516 -10.336 1 96.75 144 LYS A C 1
ATOM 1119 O O . LYS A 1 144 ? 6.156 21.984 -9.305 1 96.75 144 LYS A O 1
ATOM 1124 N N . ASN A 1 145 ? 4.344 21.75 -10.609 1 97.25 145 ASN A N 1
ATOM 1125 C CA . ASN A 1 145 ? 3.629 22.812 -9.906 1 97.25 145 ASN A CA 1
ATOM 1126 C C . ASN A 1 145 ? 2.77 22.266 -8.773 1 97.25 145 ASN A C 1
ATOM 1128 O O . ASN A 1 145 ? 2.094 23.016 -8.078 1 97.25 145 ASN A O 1
ATOM 1132 N N . THR A 1 146 ? 2.846 20.984 -8.562 1 98.81 146 THR A N 1
ATOM 1133 C CA . THR A 1 146 ? 2.086 20.391 -7.461 1 98.81 146 THR A CA 1
ATOM 1134 C C . THR A 1 146 ? 2.771 20.672 -6.125 1 98.81 146 THR A C 1
ATOM 1136 O O . THR A 1 146 ? 3.949 20.344 -5.949 1 98.81 146 THR A O 1
ATOM 1139 N N . PRO A 1 147 ? 2.102 21.281 -5.164 1 98.81 147 PRO A N 1
ATOM 1140 C CA . PRO A 1 147 ? 2.717 21.594 -3.869 1 98.81 147 PRO A CA 1
ATOM 1141 C C . PRO A 1 147 ? 3.225 20.344 -3.146 1 98.81 147 PRO A C 1
ATOM 1143 O O . PRO A 1 147 ? 2.621 19.281 -3.26 1 98.81 147 PRO A O 1
ATOM 1146 N N . ILE A 1 148 ? 4.328 20.531 -2.404 1 98.88 148 ILE A N 1
ATOM 1147 C CA . ILE A 1 148 ? 4.918 19.438 -1.635 1 98.88 148 ILE A CA 1
ATOM 1148 C C . ILE A 1 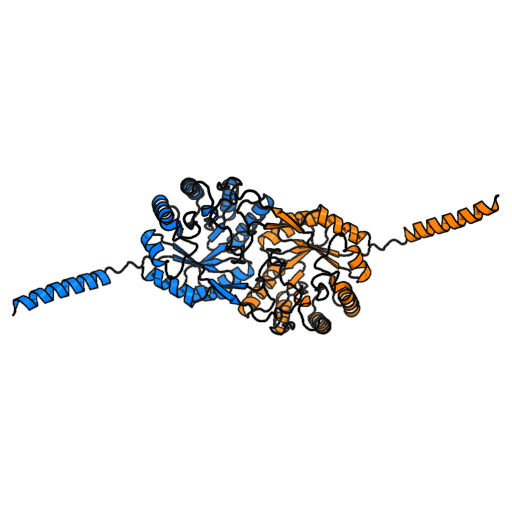148 ? 4.691 19.672 -0.144 1 98.88 148 ILE A C 1
ATOM 1150 O O . ILE A 1 148 ? 4.852 20.797 0.342 1 98.88 148 ILE A O 1
ATOM 1154 N N . VAL A 1 149 ? 4.246 18.656 0.557 1 98.88 149 VAL A N 1
ATOM 1155 C CA . VAL A 1 149 ? 4.133 18.625 2.012 1 98.88 149 VAL A CA 1
ATOM 1156 C C . VAL A 1 149 ? 5.191 17.688 2.592 1 98.88 149 VAL A C 1
ATOM 1158 O O . VAL A 1 149 ? 5.383 16.562 2.096 1 98.88 149 VAL A O 1
ATOM 1161 N N . PHE A 1 150 ? 5.953 18.156 3.555 1 98.81 150 PHE A N 1
ATOM 1162 C CA . PHE A 1 150 ? 6.922 17.312 4.25 1 98.81 150 PHE A CA 1
ATOM 1163 C C . PHE A 1 150 ? 6.289 16.672 5.477 1 98.81 150 PHE A C 1
ATOM 1165 O O . PHE A 1 150 ? 5.801 17.359 6.371 1 98.81 150 PHE A O 1
ATOM 1172 N N . HIS A 1 151 ? 6.305 15.312 5.484 1 97.88 151 HIS A N 1
ATOM 1173 C CA . HIS A 1 151 ? 5.551 14.617 6.52 1 97.88 151 HIS A CA 1
ATOM 1174 C C . HIS A 1 151 ? 6.375 14.461 7.793 1 97.88 151 HIS A C 1
ATOM 1176 O O . HIS A 1 151 ? 7.324 15.219 8.016 1 97.88 151 HIS A O 1
ATOM 1182 N N . ARG A 1 152 ? 6.07 13.562 8.641 1 95.56 152 ARG A N 1
ATOM 1183 C CA . ARG A 1 152 ? 6.539 13.477 10.023 1 95.56 152 ARG A CA 1
ATOM 1184 C C . ARG A 1 152 ? 7.992 13.016 10.078 1 95.56 152 ARG A C 1
ATOM 1186 O O . ARG A 1 152 ? 8.586 12.945 11.156 1 95.56 152 ARG A O 1
ATOM 1193 N N . ALA A 1 153 ? 8.586 12.695 8.891 1 95.31 153 ALA A N 1
ATOM 1194 C CA . ALA A 1 153 ? 10.039 12.602 8.914 1 95.31 153 ALA A CA 1
ATOM 1195 C C . ALA A 1 153 ? 10.656 13.82 9.594 1 95.31 153 ALA A C 1
ATOM 1197 O O . ALA A 1 153 ? 11.734 13.734 10.188 1 95.31 153 ALA A O 1
ATOM 1198 N N . PHE A 1 154 ? 9.969 14.906 9.602 1 97.62 154 PHE A N 1
ATOM 1199 C CA . PHE A 1 154 ? 10.375 16.141 10.258 1 97.62 154 PHE A CA 1
ATOM 1200 C C . PHE A 1 154 ? 10.508 15.953 11.758 1 97.62 154 PHE A C 1
ATOM 1202 O O . PHE A 1 154 ? 11.266 16.672 12.422 1 97.62 154 PHE A O 1
ATOM 1209 N N . ASP A 1 155 ? 9.82 14.984 12.297 1 95.88 155 ASP A N 1
ATOM 1210 C CA . ASP A 1 155 ? 9.781 14.773 13.742 1 95.88 155 ASP A CA 1
ATOM 1211 C C . ASP A 1 155 ? 10.992 13.984 14.219 1 95.88 155 ASP A C 1
ATOM 1213 O O . ASP A 1 155 ? 11.234 13.859 15.422 1 95.88 155 ASP A O 1
ATOM 1217 N N . VAL A 1 156 ? 11.797 13.453 13.312 1 92.44 156 VAL A N 1
ATOM 1218 C CA . VAL A 1 156 ? 12.906 12.625 13.75 1 92.44 156 VAL A CA 1
ATOM 1219 C C . VAL A 1 156 ? 14.227 13.266 13.336 1 92.44 156 VAL A C 1
ATOM 1221 O O . VAL A 1 156 ? 15.305 12.703 13.555 1 92.44 156 VAL A O 1
ATOM 1224 N N . VAL A 1 157 ? 14.156 14.438 12.789 1 94.88 157 VAL A N 1
ATOM 1225 C CA . VAL A 1 157 ? 15.391 15.133 12.422 1 94.88 157 VAL A CA 1
ATOM 1226 C C . VAL A 1 157 ? 16.109 15.617 13.68 1 94.88 157 VAL A C 1
ATOM 1228 O O . VAL A 1 157 ? 15.484 15.773 14.734 1 94.88 157 VAL A O 1
ATOM 1231 N N . ASN A 1 158 ? 17.359 15.898 13.547 1 90.62 158 ASN A N 1
ATOM 1232 C CA . ASN A 1 158 ? 18.156 16.312 14.695 1 90.62 158 ASN A CA 1
ATOM 1233 C C . ASN A 1 158 ? 17.844 17.75 15.102 1 90.62 158 ASN A C 1
ATOM 1235 O O . ASN A 1 158 ? 17.797 18.062 16.297 1 90.62 158 ASN A O 1
ATOM 1239 N N . ASP A 1 159 ? 17.688 18.594 14.18 1 95.62 159 ASP A N 1
ATOM 1240 C CA . ASP A 1 159 ? 17.453 20.016 14.398 1 95.62 159 ASP A CA 1
ATOM 1241 C C . ASP A 1 159 ? 16.281 20.516 13.547 1 95.62 159 ASP A C 1
ATOM 1243 O O . ASP A 1 159 ? 16.453 20.859 12.375 1 95.62 159 ASP A O 1
ATOM 1247 N N . GLN A 1 160 ? 15.109 20.656 14.195 1 97.81 160 GLN A N 1
ATOM 1248 C CA . GLN A 1 160 ? 13.906 21.016 13.461 1 97.81 160 GLN A CA 1
ATOM 1249 C C . GLN A 1 160 ? 14.008 22.438 12.914 1 97.81 160 GLN A C 1
ATOM 1251 O O . GLN A 1 160 ? 13.5 22.734 11.828 1 97.81 160 GLN A O 1
ATOM 1256 N N . PHE A 1 161 ? 14.648 23.328 13.641 1 98.31 161 PHE A N 1
ATOM 1257 C CA . PHE A 1 161 ? 14.711 24.719 13.195 1 98.31 161 PHE A CA 1
ATOM 1258 C C . PHE A 1 161 ? 15.641 24.859 12 1 98.31 161 PHE A C 1
ATOM 1260 O O . PHE A 1 161 ? 15.336 25.594 11.055 1 98.31 161 PHE A O 1
ATOM 1267 N N . LYS A 1 162 ? 16.75 24.188 12.039 1 98.06 162 LYS A N 1
ATOM 1268 C CA . LYS A 1 162 ? 17.625 24.172 10.875 1 98.06 162 LYS A CA 1
ATOM 1269 C C . LYS A 1 162 ? 16.922 23.594 9.656 1 98.06 162 LYS A C 1
ATOM 1271 O O . LYS A 1 162 ? 16.984 24.156 8.562 1 98.06 162 LYS A O 1
ATOM 1276 N N . GLU A 1 163 ? 16.25 22.5 9.852 1 98.31 163 GLU A N 1
ATOM 1277 C CA . GLU A 1 163 ? 15.578 21.812 8.742 1 98.31 163 GLU A CA 1
ATOM 1278 C C . GLU A 1 163 ? 14.375 22.609 8.258 1 98.31 163 GLU A C 1
ATOM 1280 O O . GLU A 1 163 ? 14.023 22.562 7.074 1 98.31 163 GLU A O 1
ATOM 1285 N N . LEU A 1 164 ? 13.727 23.359 9.164 1 98.69 164 LEU A N 1
ATOM 1286 C CA . LEU A 1 164 ? 12.664 24.266 8.766 1 98.69 164 LEU A CA 1
ATOM 1287 C C . LEU A 1 164 ? 13.164 25.266 7.719 1 98.69 164 LEU A C 1
ATOM 1289 O O . LEU A 1 164 ? 12.508 25.469 6.695 1 98.69 164 LEU A O 1
ATOM 1293 N N . GLU A 1 165 ? 14.273 25.828 7.941 1 98.38 165 GLU A N 1
ATOM 1294 C CA . GLU A 1 165 ? 14.844 26.781 6.996 1 98.38 165 GLU A CA 1
ATOM 1295 C C . GLU A 1 165 ? 15.18 26.109 5.668 1 98.38 165 GLU A C 1
ATOM 1297 O O . GLU A 1 165 ? 14.961 26.688 4.602 1 98.38 165 GLU A O 1
ATOM 1302 N N . ASN A 1 166 ? 15.734 24.906 5.723 1 98.44 166 ASN A N 1
ATOM 1303 C CA . ASN A 1 166 ? 16.031 24.141 4.508 1 98.44 166 ASN A CA 1
ATOM 1304 C C . ASN A 1 166 ? 14.766 23.906 3.684 1 98.44 166 ASN A C 1
ATOM 1306 O O . ASN A 1 166 ? 14.773 24.078 2.463 1 98.44 166 ASN A O 1
ATOM 1310 N N . LEU A 1 167 ? 13.711 23.547 4.344 1 98.69 167 LEU A N 1
ATOM 1311 C CA . LEU A 1 167 ? 12.453 23.234 3.658 1 98.69 167 LEU A CA 1
ATOM 1312 C C . LEU A 1 167 ? 11.844 24.5 3.066 1 98.69 167 LEU A C 1
ATOM 1314 O O . LEU A 1 167 ? 11.258 24.469 1.983 1 98.69 167 LEU A O 1
ATOM 1318 N N . LYS A 1 168 ? 12.016 25.641 3.771 1 97.94 168 LYS A N 1
ATOM 1319 C CA . LYS A 1 168 ? 11.594 26.922 3.217 1 97.94 168 LYS A CA 1
ATOM 1320 C C . LYS A 1 168 ? 12.312 27.219 1.904 1 97.94 168 LYS A C 1
ATOM 1322 O O . LYS A 1 168 ? 11.68 27.562 0.905 1 97.94 168 LYS A O 1
ATOM 1327 N N . ARG A 1 169 ? 13.547 27.016 1.968 1 97.81 169 ARG A N 1
ATOM 1328 C CA . ARG A 1 169 ? 14.375 27.312 0.801 1 97.81 169 ARG A CA 1
ATOM 1329 C C . ARG A 1 169 ? 14.016 26.406 -0.37 1 97.81 169 ARG A C 1
ATOM 1331 O O . ARG A 1 169 ? 14.07 26.812 -1.528 1 97.81 169 ARG A O 1
ATOM 1338 N N . LEU A 1 170 ? 13.641 25.188 -0.083 1 97.88 170 LEU A N 1
ATOM 1339 C CA . LEU A 1 170 ? 13.281 24.234 -1.113 1 97.88 170 LEU A CA 1
ATOM 1340 C C . LEU A 1 170 ? 11.914 24.562 -1.706 1 97.88 170 LEU A C 1
ATOM 1342 O O . LEU A 1 170 ? 11.555 24.047 -2.77 1 97.88 170 LEU A O 1
ATOM 1346 N N . GLY A 1 171 ? 11.125 25.297 -1.008 1 97.75 171 GLY A N 1
ATOM 1347 C CA . GLY A 1 171 ? 9.805 25.672 -1.503 1 97.75 171 GLY A CA 1
ATOM 1348 C C . GLY A 1 171 ? 8.711 24.719 -1.062 1 97.75 171 GLY A C 1
ATOM 1349 O O . GLY A 1 171 ? 7.656 24.641 -1.692 1 97.75 171 GLY A O 1
ATOM 1350 N N . VAL A 1 172 ? 8.953 23.984 -0.035 1 98.56 172 VAL A N 1
ATOM 1351 C CA . VAL A 1 172 ? 7.938 23.109 0.54 1 98.56 172 VAL A CA 1
ATOM 1352 C C . VAL A 1 172 ? 6.77 23.938 1.067 1 98.56 172 VAL A C 1
ATOM 1354 O O . VAL A 1 172 ? 6.977 24.984 1.69 1 98.56 172 VAL A O 1
ATOM 1357 N N . LYS A 1 173 ? 5.566 23.453 0.856 1 98.56 173 LYS A N 1
ATOM 1358 C CA . LYS A 1 173 ? 4.359 24.219 1.157 1 98.56 173 LYS A CA 1
ATOM 1359 C C . LYS A 1 173 ? 3.979 24.094 2.629 1 98.56 173 LYS A C 1
ATOM 1361 O O . LYS A 1 173 ? 3.521 25.047 3.246 1 98.56 173 LYS A O 1
ATOM 1366 N N . ARG A 1 174 ? 4.145 22.906 3.146 1 98.56 174 ARG A N 1
ATOM 1367 C CA . ARG A 1 174 ? 3.592 22.562 4.453 1 98.56 174 ARG A CA 1
ATOM 1368 C C . ARG A 1 174 ? 4.414 21.484 5.133 1 98.56 174 ARG A C 1
ATOM 1370 O O . ARG A 1 174 ? 4.973 20.609 4.465 1 98.56 174 ARG A O 1
ATOM 1377 N N . ILE A 1 175 ? 4.48 21.609 6.449 1 98.81 175 ILE A N 1
ATOM 1378 C CA . ILE A 1 175 ? 5.16 20.609 7.262 1 98.81 175 ILE A CA 1
ATOM 1379 C C . ILE A 1 175 ? 4.172 19.984 8.25 1 98.81 175 ILE A C 1
ATOM 1381 O O . ILE A 1 175 ? 3.479 20.688 8.977 1 98.81 175 ILE A O 1
ATOM 1385 N N . LEU A 1 176 ? 4.043 18.703 8.188 1 98.31 176 LEU A N 1
ATOM 1386 C CA . LEU A 1 176 ? 3.311 17.938 9.195 1 98.31 176 LEU A CA 1
ATOM 1387 C C . LEU A 1 176 ? 4.219 17.578 10.367 1 98.31 176 LEU A C 1
ATOM 1389 O O . LEU A 1 176 ? 5.281 16.984 10.172 1 98.31 176 LEU A O 1
ATOM 1393 N N . THR A 1 177 ? 3.82 17.922 11.664 1 97.81 177 THR A N 1
ATOM 1394 C CA . THR A 1 177 ? 4.734 17.688 12.781 1 97.81 177 THR A CA 1
ATOM 1395 C C . THR A 1 177 ? 3.967 17.547 14.086 1 97.81 177 THR A C 1
ATOM 1397 O O . THR A 1 177 ? 2.904 18.141 14.258 1 97.81 177 THR A O 1
ATOM 1400 N N . SER A 1 178 ? 4.551 16.75 14.922 1 95.88 178 SER A N 1
ATOM 1401 C CA . SER A 1 178 ? 4.09 16.656 16.297 1 95.88 178 SER A CA 1
ATOM 1402 C C . SER A 1 178 ? 5.02 17.406 17.25 1 95.88 178 SER A C 1
ATOM 1404 O O . SER A 1 178 ? 4.98 17.203 18.469 1 95.88 178 SER A O 1
ATOM 1406 N N . GLY A 1 179 ? 5.922 18.188 16.641 1 97.06 179 GLY A N 1
ATOM 1407 C CA . GLY A 1 179 ? 6.891 18.906 17.453 1 97.06 179 GLY A CA 1
ATOM 1408 C C . GLY A 1 179 ? 8.023 18.016 17.938 1 97.06 179 GLY A C 1
ATOM 1409 O O . GLY A 1 179 ? 8.562 18.234 19.031 1 97.06 179 GLY A O 1
ATOM 1410 N N . ALA A 1 180 ? 8.281 16.938 17.219 1 94.56 180 ALA A N 1
ATOM 1411 C CA . ALA A 1 180 ? 9.352 15.984 17.5 1 94.56 180 ALA A CA 1
ATOM 1412 C C . ALA A 1 180 ? 9.062 15.203 18.781 1 94.56 180 ALA A C 1
ATOM 1414 O O . ALA A 1 180 ? 9.984 14.82 19.5 1 94.56 180 ALA A O 1
ATOM 1415 N N . LYS A 1 181 ? 7.852 15.102 19.094 1 93.12 181 LYS A N 1
ATOM 1416 C CA . LYS A 1 181 ? 7.375 14.289 20.219 1 93.12 181 LYS A CA 1
ATOM 1417 C C . LYS A 1 181 ? 6.363 13.25 19.75 1 93.12 181 LYS A C 1
ATOM 1419 O O . LYS A 1 181 ? 5.926 13.273 18.594 1 93.12 181 LYS A O 1
ATOM 1424 N N . PRO A 1 182 ? 6.031 12.305 20.516 1 89.5 182 PRO A N 1
ATOM 1425 C CA . PRO A 1 182 ? 5.121 11.234 20.109 1 89.5 182 PRO A CA 1
ATOM 1426 C C . PRO A 1 182 ? 3.756 11.758 19.672 1 89.5 182 PRO A C 1
ATOM 1428 O O . PRO A 1 182 ? 3.09 11.117 18.844 1 89.5 182 PRO A O 1
ATOM 1431 N N . ASN A 1 183 ? 3.357 12.875 20.25 1 91.19 183 ASN A N 1
ATOM 1432 C CA . ASN A 1 183 ? 2.076 13.477 19.891 1 91.19 183 ASN A CA 1
ATOM 1433 C C . ASN A 1 183 ? 2.094 14.992 20.094 1 91.19 183 ASN A C 1
ATOM 1435 O O . ASN A 1 183 ? 3.029 15.531 20.688 1 91.19 183 ASN A O 1
ATOM 1439 N N . CYS A 1 184 ? 1.011 15.648 19.641 1 93.81 184 CYS A N 1
ATOM 1440 C CA . CYS A 1 184 ? 0.945 17.109 19.625 1 93.81 184 CYS A CA 1
ATOM 1441 C C . CYS A 1 184 ? 0.857 17.672 21.031 1 93.81 184 CYS A C 1
ATOM 1443 O O . CYS A 1 184 ? 1.367 18.75 21.312 1 93.81 184 CYS A O 1
ATOM 1445 N N . ASP A 1 185 ? 0.227 16.906 21.922 1 94 185 ASP A N 1
ATOM 1446 C CA . ASP A 1 185 ? 0.12 17.391 23.297 1 94 185 ASP A CA 1
ATOM 1447 C C . ASP A 1 185 ? 1.499 17.562 23.938 1 94 185 ASP A C 1
ATOM 1449 O O . ASP A 1 185 ? 1.794 18.594 24.547 1 94 185 ASP A O 1
ATOM 1453 N N . LEU A 1 186 ? 2.271 16.562 23.719 1 95.19 186 LEU A N 1
ATOM 1454 C CA . LEU A 1 186 ? 3.613 16.562 24.281 1 95.19 186 LEU A CA 1
ATOM 1455 C C . LEU A 1 186 ? 4.52 17.531 23.531 1 95.19 186 LEU A C 1
ATOM 1457 O O . LEU A 1 186 ? 5.48 18.062 24.094 1 95.19 186 LEU A O 1
ATOM 1461 N N . GLY A 1 187 ? 4.215 17.797 22.281 1 97.25 187 GLY A N 1
ATOM 1462 C CA . GLY A 1 187 ? 5.059 18.641 21.453 1 97.25 187 GLY A CA 1
ATOM 1463 C C . GLY A 1 187 ? 4.5 20.047 21.266 1 97.25 187 GLY A C 1
ATOM 1464 O O . GLY A 1 187 ? 4.965 20.797 20.406 1 97.25 187 GLY A O 1
ATOM 1465 N N . LEU A 1 188 ? 3.568 20.406 22.047 1 97.38 188 LEU A N 1
ATOM 1466 C CA . LEU A 1 188 ? 2.777 21.609 21.844 1 97.38 188 LEU A CA 1
ATOM 1467 C C . LEU A 1 188 ? 3.668 22.844 21.828 1 97.38 188 LEU A C 1
ATOM 1469 O O . LEU A 1 188 ? 3.541 23.688 20.938 1 97.38 188 LEU A O 1
ATOM 1473 N N . GLU A 1 189 ? 4.562 23.016 22.781 1 98.38 189 GLU A N 1
ATOM 1474 C CA . GLU A 1 189 ? 5.43 24.188 22.875 1 98.38 189 GLU A CA 1
ATOM 1475 C C . GLU A 1 189 ? 6.34 24.297 21.656 1 98.38 189 GLU A C 1
ATOM 1477 O O . GLU A 1 189 ? 6.547 25.406 21.125 1 98.38 189 GLU A O 1
ATOM 1482 N N . ARG A 1 190 ? 6.891 23.172 21.25 1 98.19 190 ARG A N 1
ATOM 1483 C CA . ARG A 1 190 ? 7.738 23.141 20.062 1 98.19 190 ARG A CA 1
ATOM 1484 C C . ARG A 1 190 ? 6.949 23.562 18.828 1 98.19 190 ARG A C 1
ATOM 1486 O O . ARG A 1 190 ? 7.441 24.344 18 1 98.19 190 ARG A O 1
ATOM 1493 N N . ILE A 1 191 ? 5.75 23.094 18.656 1 98.5 191 ILE A N 1
ATOM 1494 C CA . ILE A 1 191 ? 4.902 23.438 17.531 1 98.5 191 ILE A CA 1
ATOM 1495 C C . ILE A 1 191 ? 4.629 24.938 17.516 1 98.5 191 ILE A C 1
ATOM 1497 O O . ILE A 1 191 ? 4.699 25.578 16.469 1 98.5 191 ILE A O 1
ATOM 1501 N N . LYS A 1 192 ? 4.34 25.453 18.703 1 98.19 192 LYS A N 1
ATOM 1502 C CA . LYS A 1 192 ? 4.113 26.891 18.844 1 98.19 192 LYS A CA 1
ATOM 1503 C C . LYS A 1 192 ? 5.301 27.688 18.328 1 98.19 192 LYS A C 1
ATOM 1505 O O . LYS A 1 192 ? 5.129 28.641 17.578 1 98.19 192 LYS A O 1
ATOM 1510 N N . GLU A 1 193 ? 6.441 27.266 18.719 1 98.56 193 GLU A N 1
ATOM 1511 C CA . GLU A 1 193 ? 7.664 27.953 18.297 1 98.56 193 GLU A CA 1
ATOM 1512 C C . GLU A 1 193 ? 7.867 27.844 16.797 1 98.56 193 GLU A C 1
ATOM 1514 O O . GLU A 1 193 ? 8.25 28.812 16.141 1 98.56 193 GLU A O 1
ATOM 1519 N N . LEU A 1 194 ? 7.652 26.688 16.25 1 98.75 194 LEU A N 1
ATOM 1520 C CA . LEU A 1 194 ? 7.805 26.453 14.82 1 98.75 194 LEU A CA 1
ATOM 1521 C C . LEU A 1 194 ? 6.859 27.344 14.023 1 98.75 194 LEU A C 1
ATOM 1523 O O . LEU A 1 194 ? 7.25 27.906 12.992 1 98.75 194 LEU A O 1
ATOM 1527 N N . VAL A 1 195 ? 5.609 27.453 14.469 1 98.44 195 VAL A N 1
ATOM 1528 C CA . VAL A 1 195 ? 4.629 28.312 13.797 1 98.44 195 VAL A CA 1
ATOM 1529 C C . VAL A 1 195 ? 5.117 29.75 13.781 1 98.44 195 VAL A C 1
ATOM 1531 O O . VAL A 1 195 ? 5.055 30.422 12.742 1 98.44 195 VAL A O 1
ATOM 1534 N N . LY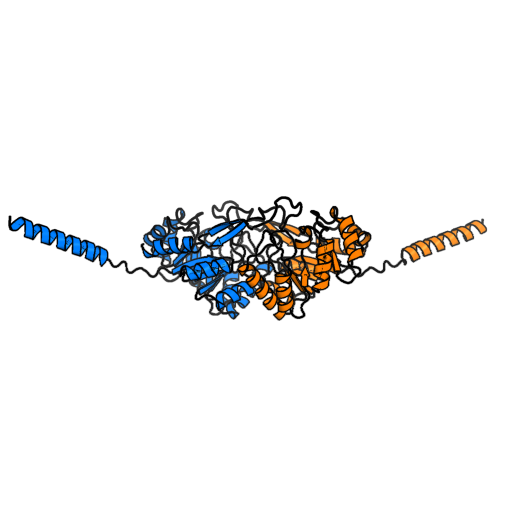S A 1 196 ? 5.594 30.156 14.914 1 98.12 196 LYS A N 1
ATOM 1535 C CA . LYS A 1 196 ? 6.098 31.516 15.039 1 98.12 196 LYS A CA 1
ATOM 1536 C C . LYS A 1 196 ? 7.27 31.75 14.086 1 98.12 196 LYS A C 1
ATOM 1538 O O . LYS A 1 196 ? 7.293 32.75 13.359 1 98.12 196 LYS A O 1
ATOM 1543 N N . VAL A 1 197 ? 8.219 30.828 14.08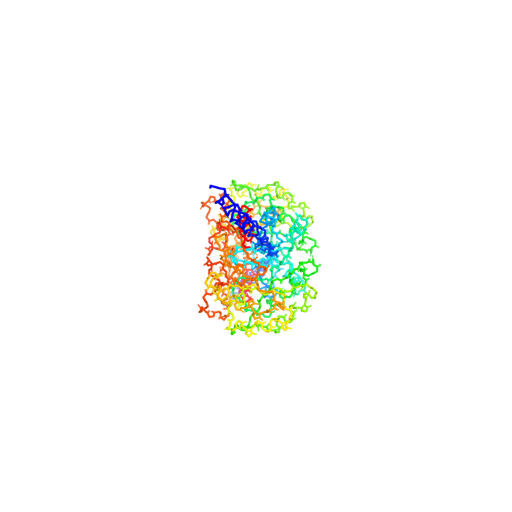6 1 98.19 197 VAL A N 1
ATOM 1544 C CA . VAL A 1 197 ? 9.43 30.984 13.281 1 98.19 197 VAL A CA 1
ATOM 1545 C C . VAL A 1 197 ? 9.086 30.875 11.805 1 98.19 197 VAL A C 1
ATOM 1547 O O . VAL A 1 197 ? 9.68 31.562 10.969 1 98.19 197 VAL A O 1
ATOM 1550 N N . ALA A 1 198 ? 8.18 29.984 11.43 1 97.75 198 ALA A N 1
ATOM 1551 C CA . ALA A 1 198 ? 7.75 29.828 10.039 1 97.75 198 ALA A CA 1
ATOM 1552 C C . ALA A 1 198 ? 7.203 31.141 9.484 1 97.75 198 ALA A C 1
ATOM 1554 O O . ALA A 1 198 ? 7.363 31.422 8.297 1 97.75 198 ALA A O 1
ATOM 1555 N N . ASN A 1 199 ? 6.477 31.906 10.344 1 94.19 199 ASN A N 1
ATOM 1556 C CA . ASN A 1 199 ? 6.016 33.25 10.055 1 94.19 199 ASN A CA 1
ATOM 1557 C C . ASN A 1 199 ? 5.211 33.312 8.758 1 94.19 199 ASN A C 1
ATOM 1559 O O . ASN A 1 199 ? 5.398 34.188 7.938 1 94.19 199 ASN A O 1
ATOM 1563 N N . GLY A 1 200 ? 4.508 32.281 8.484 1 94.12 200 GLY A N 1
ATOM 1564 C CA . GLY A 1 200 ? 3.605 32.281 7.34 1 94.12 200 GLY A CA 1
ATOM 1565 C C . GLY A 1 200 ? 4.289 31.906 6.039 1 94.12 200 GLY A C 1
ATOM 1566 O O . GLY A 1 200 ? 3.631 31.734 5.008 1 94.12 200 GLY A O 1
ATOM 1567 N N . GLU A 1 201 ? 5.559 31.766 5.914 1 96.69 201 GLU A N 1
ATOM 1568 C CA . GLU A 1 201 ? 6.297 31.406 4.707 1 96.69 201 GLU A CA 1
ATOM 1569 C C . GLU A 1 201 ? 6.086 29.938 4.348 1 96.69 201 GLU A C 1
ATOM 1571 O O . GLU A 1 201 ? 6.137 29.562 3.172 1 96.69 201 GLU A O 1
ATOM 1576 N N . ILE A 1 202 ? 5.992 29.125 5.32 1 98.19 202 ILE A N 1
ATOM 1577 C CA . ILE A 1 202 ? 5.691 27.703 5.23 1 98.19 202 ILE A CA 1
ATOM 1578 C C . ILE A 1 202 ? 4.652 27.328 6.289 1 98.19 202 ILE A C 1
ATOM 1580 O O . ILE A 1 202 ? 4.73 27.797 7.434 1 98.19 202 ILE A O 1
ATOM 1584 N N . THR A 1 203 ? 3.645 26.594 5.93 1 98.44 203 THR A N 1
ATOM 1585 C CA . THR A 1 203 ? 2.574 26.234 6.855 1 98.44 203 THR A CA 1
ATOM 1586 C C . THR A 1 203 ? 3.01 25.109 7.789 1 98.44 203 THR A C 1
ATOM 1588 O O . THR A 1 203 ? 3.584 24.125 7.344 1 98.44 203 THR A O 1
ATOM 1591 N N . ILE A 1 204 ? 2.832 25.312 9.07 1 98.81 204 ILE A N 1
ATOM 1592 C CA . ILE A 1 204 ? 3.027 24.25 10.055 1 98.81 204 ILE A CA 1
ATOM 1593 C C . ILE A 1 204 ? 1.684 23.609 10.406 1 98.81 204 ILE A C 1
ATOM 1595 O O . ILE A 1 204 ? 0.752 24.297 10.828 1 98.81 204 ILE A O 1
ATOM 1599 N N . MET A 1 205 ? 1.57 22.344 10.211 1 98.38 205 MET A N 1
ATOM 1600 C CA . MET A 1 205 ? 0.33 21.609 10.445 1 98.38 205 MET A CA 1
ATOM 1601 C C . MET A 1 205 ? 0.51 20.562 11.547 1 98.38 205 MET A C 1
ATOM 1603 O O . MET A 1 205 ? 1.154 19.531 11.336 1 98.38 205 MET A O 1
ATOM 1607 N N . PRO A 1 206 ? -0.068 20.859 12.758 1 97.38 206 PRO A N 1
ATOM 1608 C CA . PRO A 1 206 ? 0.012 19.875 13.836 1 97.38 206 PRO A CA 1
ATOM 1609 C C . PRO A 1 206 ? -0.713 18.578 13.492 1 97.38 206 PRO A C 1
ATOM 1611 O O . PRO A 1 206 ? -1.832 18.609 12.977 1 97.38 206 PRO A O 1
ATOM 1614 N N . GLY A 1 207 ? -0.004 17.5 13.758 1 94 207 GLY A N 1
ATOM 1615 C CA . GLY A 1 207 ? -0.572 16.156 13.594 1 94 207 GLY A CA 1
ATOM 1616 C C . GLY A 1 207 ? 0.026 15.141 14.539 1 94 207 GLY A C 1
ATOM 1617 O O . GLY A 1 207 ? 1.143 15.32 15.031 1 94 207 GLY A O 1
ATOM 1618 N N . ALA A 1 208 ? -0.732 14.062 14.742 1 90.06 208 ALA A N 1
ATOM 1619 C CA . ALA A 1 208 ? -0.415 12.969 15.656 1 90.06 208 ALA A CA 1
ATOM 1620 C C . ALA A 1 208 ? -1.1 13.164 17 1 90.06 208 ALA A C 1
ATOM 1622 O O . ALA A 1 208 ? -0.8 14.117 17.719 1 90.06 208 ALA A O 1
ATOM 1623 N N . GLY A 1 209 ? -1.965 12.281 17.25 1 85.94 209 GLY A N 1
ATOM 1624 C CA . GLY A 1 209 ? -2.66 12.289 18.531 1 85.94 209 GLY A CA 1
ATOM 1625 C C . GLY A 1 209 ? -3.736 13.359 18.609 1 85.94 209 GLY A C 1
ATOM 1626 O O . GLY A 1 209 ? -4.242 13.648 19.703 1 85.94 209 GLY A O 1
ATOM 1627 N N . VAL A 1 210 ? -4.121 13.961 17.594 1 87.56 210 VAL A N 1
ATOM 1628 C CA . VAL A 1 210 ? -5.176 14.977 17.562 1 87.56 210 VAL A CA 1
ATOM 1629 C C . VAL A 1 210 ? -6.543 14.305 17.625 1 87.56 210 VAL A C 1
ATOM 1631 O O . VAL A 1 210 ? -6.801 13.336 16.891 1 87.56 210 VAL A O 1
ATOM 1634 N N . ASN A 1 211 ? -7.359 14.719 18.469 1 82.62 211 ASN A N 1
ATOM 1635 C CA . ASN A 1 211 ? -8.719 14.211 18.641 1 82.62 211 ASN A CA 1
ATOM 1636 C C . ASN A 1 211 ? -9.664 15.289 19.156 1 82.62 211 ASN A C 1
ATOM 1638 O O . ASN A 1 211 ? -9.281 16.453 19.266 1 82.62 211 ASN A O 1
ATOM 1642 N N . ALA A 1 212 ? -10.875 14.875 19.453 1 80.19 212 ALA A N 1
ATOM 1643 C CA . ALA A 1 212 ? -11.914 15.828 19.812 1 80.19 212 ALA A CA 1
ATOM 1644 C C . ALA A 1 212 ? -11.594 16.516 21.141 1 80.19 212 ALA A C 1
ATOM 1646 O O . ALA A 1 212 ? -12.031 17.656 21.375 1 80.19 212 ALA A O 1
ATOM 1647 N N . ASN A 1 213 ? -10.773 15.914 21.922 1 83.81 213 ASN A N 1
ATOM 1648 C CA . ASN A 1 213 ? -10.516 16.422 23.266 1 83.81 213 ASN A CA 1
ATOM 1649 C C . ASN A 1 213 ? -9.406 17.469 23.25 1 83.81 213 ASN A C 1
ATOM 1651 O O . ASN A 1 213 ? -9.242 18.219 24.219 1 83.81 213 ASN A O 1
ATOM 1655 N N . ASN A 1 214 ? -8.625 17.531 22.156 1 88.81 214 ASN A N 1
ATOM 1656 C CA . ASN A 1 214 ? -7.473 18.422 22.266 1 88.81 214 ASN A CA 1
ATOM 1657 C C . ASN A 1 214 ? -7.336 19.312 21.031 1 88.81 214 ASN A C 1
ATOM 1659 O O . ASN A 1 214 ? -6.523 20.234 21 1 88.81 214 ASN A O 1
ATOM 1663 N N . ALA A 1 215 ? -8.141 19.047 20.031 1 88.5 215 ALA A N 1
ATOM 1664 C CA . ALA A 1 215 ? -7.992 19.75 18.766 1 88.5 215 ALA A CA 1
ATOM 1665 C C . ALA A 1 215 ? -8.117 21.25 18.953 1 88.5 215 ALA A C 1
ATOM 1667 O O . ALA A 1 215 ? -7.328 22.031 18.391 1 88.5 215 ALA A O 1
ATOM 1668 N N . ASP A 1 216 ? -9.07 21.688 19.688 1 87.19 216 ASP A N 1
ATOM 1669 C CA . ASP A 1 216 ? -9.297 23.125 19.906 1 87.19 216 ASP A CA 1
ATOM 1670 C C . ASP A 1 216 ? -8.102 23.75 20.625 1 87.19 216 ASP A C 1
ATOM 1672 O O . ASP A 1 216 ? -7.621 24.812 20.203 1 87.19 216 ASP A O 1
ATOM 1676 N N . LYS A 1 217 ? -7.602 23.109 21.641 1 91.12 217 LYS A N 1
ATOM 1677 C CA . LYS A 1 217 ? -6.453 23.609 22.406 1 91.12 217 LYS A CA 1
ATOM 1678 C C . LYS A 1 217 ? -5.227 23.734 21.5 1 91.12 217 LYS A C 1
ATOM 1680 O O . LYS A 1 217 ? -4.508 24.734 21.562 1 91.12 217 LYS A O 1
ATOM 1685 N N . ILE A 1 218 ? -4.977 22.75 20.656 1 93.44 218 ILE A N 1
ATOM 1686 C CA . ILE A 1 218 ? -3.822 22.734 19.766 1 93.44 218 ILE A CA 1
ATOM 1687 C C . ILE A 1 218 ? -3.881 23.938 18.828 1 93.44 218 ILE A C 1
ATOM 1689 O O . ILE A 1 218 ? -2.904 24.672 18.703 1 93.44 218 ILE A O 1
ATOM 1693 N N . VAL A 1 219 ? -5.043 24.156 18.25 1 92.62 219 VAL A N 1
ATOM 1694 C CA . VAL A 1 219 ? -5.188 25.25 17.297 1 92.62 219 VAL A CA 1
ATOM 1695 C C . VAL A 1 219 ? -5.047 26.594 18.016 1 92.62 219 VAL A C 1
ATOM 1697 O O . VAL A 1 219 ? -4.34 27.484 17.547 1 92.62 219 VAL A O 1
ATOM 1700 N N . GLN A 1 220 ? -5.625 26.734 19.188 1 92.56 220 GLN A N 1
ATOM 1701 C CA . GLN A 1 220 ? -5.621 27.984 19.922 1 92.56 220 GLN A CA 1
ATOM 1702 C C . GLN A 1 220 ? -4.215 28.328 20.422 1 92.56 220 GLN A C 1
ATOM 1704 O O . GLN A 1 220 ? -3.773 29.469 20.312 1 92.56 220 GLN A O 1
ATOM 1709 N N . GLU A 1 221 ? -3.574 27.359 20.891 1 94.94 221 GLU A N 1
ATOM 1710 C CA . GLU A 1 221 ? -2.281 27.609 21.516 1 94.94 221 GLU A CA 1
ATOM 1711 C C . GLU A 1 221 ? -1.184 27.781 20.469 1 94.94 221 GLU A C 1
ATOM 1713 O O . GLU A 1 221 ? -0.288 28.609 20.641 1 94.94 221 GLU A O 1
ATOM 1718 N N . THR A 1 222 ? -1.199 27 19.453 1 96.44 222 THR A N 1
ATOM 1719 C CA . THR A 1 222 ? -0.122 27.031 18.469 1 96.44 222 THR A CA 1
ATOM 1720 C C . THR A 1 222 ? -0.368 28.109 17.422 1 96.44 222 THR A C 1
ATOM 1722 O O . THR A 1 222 ? 0.556 28.531 16.719 1 96.44 222 THR A O 1
ATOM 1725 N N . LYS A 1 223 ? -1.689 28.484 17.234 1 95.94 223 LYS A N 1
ATOM 1726 C CA . LYS A 1 223 ? -2.135 29.438 16.219 1 95.94 223 LYS A CA 1
ATOM 1727 C C . LYS A 1 223 ? -1.956 28.859 14.82 1 95.94 223 LYS A C 1
ATOM 1729 O O . LYS A 1 223 ? -1.875 29.594 13.844 1 95.94 223 LYS A O 1
ATOM 1734 N N . ALA A 1 224 ? -1.799 27.531 14.727 1 95.94 224 ALA A N 1
ATOM 1735 C CA . ALA A 1 224 ? -1.771 26.875 13.422 1 95.94 224 ALA A CA 1
ATOM 1736 C C . ALA A 1 224 ? -3.068 27.109 12.656 1 95.94 224 ALA A C 1
ATOM 1738 O O . ALA A 1 224 ? -4.145 27.188 13.25 1 95.94 224 ALA A O 1
ATOM 1739 N N . THR A 1 225 ? -2.973 27.172 11.359 1 96.12 225 THR A N 1
ATOM 1740 C CA . THR A 1 225 ? -4.137 27.438 10.523 1 96.12 225 THR A CA 1
ATOM 1741 C C . THR A 1 225 ? -4.621 26.172 9.836 1 96.12 225 THR A C 1
ATOM 1743 O O . THR A 1 225 ? -5.645 26.188 9.148 1 96.12 225 THR A O 1
ATOM 1746 N N . GLU A 1 226 ? -3.916 25.125 9.938 1 96.56 226 GLU A N 1
ATOM 1747 C CA . GLU A 1 226 ? -4.266 23.797 9.453 1 96.56 226 GLU A CA 1
ATOM 1748 C C . GLU A 1 226 ? -4.004 22.734 10.516 1 96.56 226 GLU A C 1
ATOM 1750 O O . GLU A 1 226 ? -3.092 22.875 11.328 1 96.56 226 GLU A O 1
ATOM 1755 N N . ILE A 1 227 ? -4.801 21.719 10.492 1 94.62 227 ILE A N 1
ATOM 1756 C CA . ILE A 1 227 ? -4.648 20.656 11.492 1 94.62 227 ILE A CA 1
ATOM 1757 C C . ILE A 1 227 ? -4.961 19.312 10.859 1 94.62 227 ILE A C 1
ATOM 1759 O O . ILE A 1 227 ? -5.852 19.203 10.016 1 94.62 227 ILE A O 1
ATOM 1763 N N . HIS A 1 228 ? -4.227 18.328 11.234 1 95.12 228 HIS A N 1
ATOM 1764 C CA . HIS A 1 228 ? -4.262 16.984 10.664 1 95.12 228 HIS A CA 1
ATOM 1765 C C . HIS A 1 228 ? -4.664 15.945 11.703 1 95.12 228 HIS A C 1
ATOM 1767 O O . HIS A 1 228 ? -4.148 15.961 12.828 1 95.12 228 HIS A O 1
ATOM 1773 N N . PHE A 1 229 ? -5.613 15.102 11.391 1 86.88 229 PHE A N 1
ATOM 1774 C CA . PHE A 1 229 ? -6.016 14.039 12.305 1 86.88 229 PHE A CA 1
ATOM 1775 C C . PHE A 1 229 ? -6.566 12.844 11.531 1 86.88 229 PHE A C 1
ATOM 1777 O O . PHE A 1 229 ? -6.867 12.953 10.344 1 86.88 229 PHE A O 1
ATOM 1784 N N . THR A 1 230 ? -6.641 11.602 12.078 1 81.31 230 THR A N 1
ATOM 1785 C CA . THR A 1 230 ? -7.133 10.398 11.43 1 81.31 230 THR A CA 1
ATOM 1786 C C . THR A 1 230 ? -8.57 10.102 11.852 1 81.31 230 THR A C 1
ATOM 1788 O O . THR A 1 230 ? -9.336 9.516 11.086 1 81.31 230 THR A O 1
ATOM 1791 N N . ALA A 1 231 ? -8.93 10.516 13.023 1 75.5 231 ALA A N 1
ATOM 1792 C CA . ALA A 1 231 ? -10.242 10.172 13.57 1 75.5 231 ALA A CA 1
ATOM 1793 C C . ALA A 1 231 ? -10.531 8.688 13.406 1 75.5 231 ALA A C 1
ATOM 1795 O O . ALA A 1 231 ? -11.609 8.305 12.938 1 75.5 231 ALA A O 1
ATOM 1796 N N . LYS A 1 232 ? -9.562 7.832 13.703 1 67.31 232 LYS A N 1
ATOM 1797 C CA . LYS A 1 232 ? -9.578 6.41 13.375 1 67.31 232 LYS A CA 1
ATOM 1798 C C . LYS A 1 232 ? -10.477 5.633 14.336 1 67.31 232 LYS A C 1
ATOM 1800 O O . LYS A 1 232 ? -10.578 5.977 15.516 1 67.31 232 LYS A O 1
ATOM 1805 N N . SER A 1 233 ? -11.25 4.773 13.797 1 64.38 233 SER A N 1
ATOM 1806 C CA . SER A 1 233 ? -11.891 3.697 14.547 1 64.38 233 SER A CA 1
ATOM 1807 C C . SER A 1 233 ? -11.438 2.328 14.047 1 64.38 233 SER A C 1
ATOM 1809 O O . SER A 1 233 ? -11.211 2.141 12.852 1 64.38 233 SER A O 1
ATOM 1811 N N . ILE A 1 234 ? -11.07 1.459 14.961 1 59.72 234 ILE A N 1
ATOM 1812 C CA . ILE A 1 234 ? -10.711 0.093 14.602 1 59.72 234 ILE A CA 1
ATOM 1813 C C . ILE A 1 234 ? -11.977 -0.741 14.398 1 59.72 234 ILE A C 1
ATOM 1815 O O . ILE A 1 234 ? -12.852 -0.765 15.258 1 59.72 234 ILE A O 1
ATOM 1819 N N . VAL A 1 235 ? -12.172 -1.17 13.172 1 61.09 235 VAL A N 1
ATOM 1820 C CA . VAL A 1 235 ? -13.336 -1.994 12.859 1 61.09 235 VAL A CA 1
ATOM 1821 C C . VAL A 1 235 ? -12.891 -3.422 12.555 1 61.09 235 VAL A C 1
ATOM 1823 O O . VAL A 1 235 ? -11.852 -3.633 11.93 1 61.09 235 VAL A O 1
ATOM 1826 N N . ASN A 1 236 ? -13.5 -4.395 13.203 1 59.69 236 ASN A N 1
ATOM 1827 C CA . ASN A 1 236 ? -13.211 -5.797 12.914 1 59.69 236 ASN A CA 1
ATOM 1828 C C . ASN A 1 236 ? -13.648 -6.184 11.508 1 59.69 236 ASN A C 1
ATOM 1830 O O . ASN A 1 236 ? -14.695 -5.734 11.031 1 59.69 236 ASN A O 1
ATOM 1834 N N . THR A 1 237 ? -12.781 -6.73 10.836 1 57.12 237 THR A N 1
ATOM 1835 C CA . THR A 1 237 ? -13.203 -7.273 9.547 1 57.12 237 THR A CA 1
ATOM 1836 C C . THR A 1 237 ? -14.07 -8.508 9.742 1 57.12 237 THR A C 1
ATOM 1838 O O . THR A 1 237 ? -14.016 -9.164 10.781 1 57.12 237 THR A O 1
ATOM 1841 N N . SER A 1 238 ? -15.234 -8.562 9.148 1 50.94 238 SER A N 1
ATOM 1842 C CA . SER A 1 238 ? -16.281 -9.562 9.344 1 50.94 238 SER A CA 1
ATOM 1843 C C . SER A 1 238 ? -15.695 -10.883 9.828 1 50.94 238 SER A C 1
ATOM 1845 O O . SER A 1 238 ? -16.047 -11.367 10.898 1 50.94 238 SER A O 1
ATOM 1847 N N . SER A 1 239 ? -15.742 -11.961 8.914 1 45.84 239 SER A N 1
ATOM 1848 C CA . SER A 1 239 ? -16.062 -13.375 9.062 1 45.84 239 SER A CA 1
ATOM 1849 C C . SER A 1 239 ? -14.914 -14.148 9.703 1 45.84 239 SER A C 1
ATOM 1851 O O . SER A 1 239 ? -14.953 -15.375 9.781 1 45.84 239 SER A O 1
ATOM 1853 N N . LEU A 1 240 ? -13.602 -13.672 9.633 1 48.16 240 LEU A N 1
ATOM 1854 C CA . LEU A 1 240 ? -12.805 -14.891 9.484 1 48.16 240 LEU A CA 1
ATOM 1855 C C . LEU A 1 240 ? -12.812 -15.703 10.766 1 48.16 240 LEU A C 1
ATOM 1857 O O . LEU A 1 240 ? -12.516 -15.18 11.844 1 48.16 240 LEU A O 1
ATOM 1861 N N . ASP A 1 241 ? -13.656 -16.531 10.711 1 47.75 241 ASP A N 1
ATOM 1862 C CA . ASP A 1 241 ? -13.508 -17.688 11.602 1 47.75 241 ASP A CA 1
ATOM 1863 C C . ASP A 1 241 ? -12.039 -17.969 11.891 1 47.75 241 ASP A C 1
ATOM 1865 O O . ASP A 1 241 ? -11.25 -18.188 10.961 1 47.75 241 ASP A O 1
ATOM 1869 N N . LYS A 1 242 ? -11.562 -17.406 12.953 1 52.72 242 LYS A N 1
ATOM 1870 C CA . LYS A 1 242 ? -10.25 -17.672 13.523 1 52.72 242 LYS A CA 1
ATOM 1871 C C . LYS A 1 242 ? -9.836 -19.125 13.305 1 52.72 242 LYS A C 1
ATOM 1873 O O . LYS A 1 242 ? -8.75 -19.547 13.703 1 52.72 242 LYS A O 1
ATOM 1878 N N . SER A 1 243 ? -10.773 -19.859 12.727 1 48.31 243 SER A N 1
ATOM 1879 C CA . SER A 1 243 ? -10.461 -21.297 12.781 1 48.31 243 SER A CA 1
ATOM 1880 C C . SER A 1 243 ? -9.633 -21.719 11.578 1 48.31 243 SER A C 1
ATOM 1882 O O . SER A 1 243 ? -9.219 -22.875 11.484 1 48.31 243 SER A O 1
ATOM 1884 N N . LYS A 1 244 ? -9.391 -20.688 10.664 1 57.88 244 LYS A N 1
ATOM 1885 C CA . LYS A 1 244 ? -8.664 -21.234 9.516 1 57.88 244 LYS A CA 1
ATOM 1886 C C . LYS A 1 244 ? -7.16 -21.234 9.773 1 57.88 244 LYS A C 1
ATOM 1888 O O . LYS A 1 244 ? -6.637 -20.359 10.461 1 57.88 244 LYS A O 1
ATOM 1893 N N . GLU A 1 245 ? -6.578 -22.344 9.508 1 56.62 245 GLU A N 1
ATOM 1894 C CA . GLU A 1 245 ? -5.16 -22.625 9.742 1 56.62 245 GLU A CA 1
ATOM 1895 C C . GLU A 1 245 ? -4.277 -21.734 8.875 1 56.62 245 GLU A C 1
ATOM 1897 O O . GLU A 1 245 ? -3.064 -21.672 9.078 1 56.62 245 GLU A O 1
ATOM 1902 N N . VAL A 1 246 ? -4.977 -20.969 7.883 1 63.19 246 VAL A N 1
ATOM 1903 C CA . VAL A 1 246 ? -4.168 -20.266 6.891 1 63.19 246 VAL A CA 1
ATOM 1904 C C . VAL A 1 246 ? -4.137 -18.766 7.215 1 63.19 246 VAL A C 1
ATOM 1906 O O . VAL A 1 246 ? -5.172 -18.172 7.523 1 63.19 246 VAL A O 1
ATOM 1909 N N . ASN A 1 247 ? -2.963 -18.266 7.363 1 56.12 247 ASN A N 1
ATOM 1910 C CA . ASN A 1 247 ? -2.801 -16.828 7.621 1 56.12 247 ASN A CA 1
ATOM 1911 C C . ASN A 1 247 ? -2.982 -16.016 6.348 1 56.12 247 ASN A C 1
ATOM 1913 O O . ASN A 1 247 ? -2.6 -16.453 5.262 1 56.12 247 ASN A O 1
ATOM 1917 N N . TYR A 1 248 ? -3.713 -14.945 6.477 1 50.12 248 TYR A N 1
ATOM 1918 C CA . TYR A 1 248 ? -3.965 -14.062 5.344 1 50.12 248 TYR A CA 1
ATOM 1919 C C . TYR A 1 248 ? -2.725 -13.25 4.996 1 50.12 248 TYR A C 1
ATOM 1921 O O . TYR A 1 248 ? -2.594 -12.75 3.879 1 50.12 248 TYR A O 1
ATOM 1929 N N . SER A 1 249 ? -1.973 -12.922 6.016 1 49.22 249 SER A N 1
ATOM 1930 C CA . SER A 1 249 ? -0.756 -12.125 5.926 1 49.22 249 SER A CA 1
ATOM 1931 C C . SER A 1 249 ? 0.429 -12.844 6.559 1 49.22 249 SER A C 1
ATOM 1933 O O . SER A 1 249 ? 0.321 -14.016 6.938 1 49.22 249 SER A O 1
ATOM 1935 N N . SER A 1 250 ? 1.603 -12.258 6.352 1 45.19 250 SER A N 1
ATOM 1936 C CA . SER A 1 250 ? 2.736 -12.828 7.078 1 45.19 250 SER A CA 1
ATOM 1937 C C . SER A 1 250 ? 2.428 -12.961 8.562 1 45.19 250 SER A C 1
ATOM 1939 O O . SER A 1 250 ? 1.684 -12.156 9.125 1 45.19 250 SER A O 1
ATOM 1941 N N . LYS A 1 251 ? 2.473 -14.172 9.141 1 45.34 251 LYS A N 1
ATOM 1942 C CA . LYS A 1 251 ? 2.264 -14.547 10.539 1 45.34 251 LYS A CA 1
ATOM 1943 C C . LYS A 1 251 ? 2.609 -13.391 11.477 1 45.34 251 LYS A C 1
ATOM 1945 O O . LYS A 1 251 ? 2.154 -13.352 12.617 1 45.34 251 LYS A O 1
ATOM 1950 N N . GLU A 1 252 ? 3.32 -12.414 11.07 1 42.66 252 GLU A N 1
ATOM 1951 C CA . GLU A 1 252 ? 3.928 -11.469 12.008 1 42.66 252 GLU A CA 1
ATOM 1952 C C . GLU A 1 252 ? 2.957 -10.344 12.367 1 42.66 252 GLU A C 1
ATOM 1954 O O . GLU A 1 252 ? 3.225 -9.555 13.273 1 42.66 252 GLU A O 1
ATOM 1959 N N . LEU A 1 253 ? 1.786 -10.227 11.719 1 48.34 253 LEU A N 1
ATOM 1960 C CA . LEU A 1 253 ? 0.979 -9.062 12.062 1 48.34 253 LEU A CA 1
ATOM 1961 C C . LEU A 1 253 ? -0.464 -9.469 12.344 1 48.34 253 LEU A C 1
ATOM 1963 O O . LEU A 1 253 ? -0.964 -10.445 11.781 1 48.34 253 LEU A O 1
ATOM 1967 N N . ASN A 1 254 ? -1.037 -8.945 13.453 1 43.16 254 ASN A N 1
ATOM 1968 C CA . ASN A 1 254 ? -2.469 -9.094 13.695 1 43.16 254 ASN A CA 1
ATOM 1969 C C . ASN A 1 254 ? -3.281 -8.781 12.438 1 43.16 254 ASN A C 1
ATOM 1971 O O . ASN A 1 254 ? -3.395 -7.617 12.047 1 43.16 254 ASN A O 1
ATOM 1975 N N . GLU A 1 255 ? -3.67 -9.75 11.617 1 50.38 255 GLU A N 1
ATOM 1976 C CA . GLU A 1 255 ? -4.172 -9.734 10.242 1 50.38 255 GLU A CA 1
ATOM 1977 C C . GLU A 1 255 ? -5.664 -9.422 10.203 1 50.38 255 GLU A C 1
ATOM 1979 O O . GLU A 1 255 ? -6.254 -9.312 9.125 1 50.38 255 GLU A O 1
ATOM 1984 N N . HIS A 1 256 ? -6.211 -9 11.367 1 47.22 256 HIS A N 1
ATOM 1985 C CA . HIS A 1 256 ? -7.668 -8.906 11.344 1 47.22 256 HIS A CA 1
ATOM 1986 C C . HIS A 1 256 ? -8.125 -7.477 11.625 1 47.22 256 HIS A C 1
ATOM 1988 O O . HIS A 1 256 ? -9.242 -7.262 12.102 1 47.22 256 HIS A O 1
ATOM 1994 N N . LEU A 1 257 ? -7.125 -6.527 11.469 1 44.94 257 LEU A N 1
ATOM 1995 C CA . LEU A 1 257 ? -7.539 -5.172 11.805 1 44.94 257 LEU A CA 1
ATOM 1996 C C . LEU A 1 257 ? -7.426 -4.25 10.594 1 44.94 257 LEU A C 1
ATOM 1998 O O . LEU A 1 257 ? -6.5 -4.383 9.797 1 44.94 257 LEU A O 1
ATOM 2002 N N . LYS A 1 258 ? -8.617 -3.557 10.242 1 44.66 258 LYS A N 1
ATOM 2003 C CA . LYS A 1 258 ? -8.57 -2.438 9.305 1 44.66 258 LYS A CA 1
ATOM 2004 C C . LYS A 1 258 ? -8.875 -1.118 10.008 1 44.66 258 LYS A C 1
ATOM 2006 O O . LYS A 1 258 ? -9.523 -1.103 11.062 1 44.66 258 LYS A O 1
ATOM 2011 N N . ILE A 1 259 ? -8.273 -0.049 9.531 1 38.78 259 ILE A N 1
ATOM 2012 C CA . ILE A 1 259 ? -8.539 1.294 10.039 1 38.78 259 ILE A CA 1
ATOM 2013 C C . ILE A 1 259 ? -9.586 1.981 9.164 1 38.78 259 ILE A C 1
ATOM 2015 O O . ILE A 1 259 ? -9.547 1.869 7.934 1 38.78 259 ILE A O 1
ATOM 2019 N N . GLU A 1 260 ? -10.719 2.49 9.719 1 40.16 260 GLU A N 1
ATOM 2020 C CA . GLU A 1 260 ? -11.703 3.311 9.016 1 40.16 260 GLU A CA 1
ATOM 2021 C C . GLU A 1 260 ? -11.977 4.609 9.766 1 40.16 260 GLU A C 1
ATOM 2023 O O . GLU A 1 260 ? -12.125 4.602 10.992 1 40.16 260 GLU A O 1
ATOM 2028 N N . SER A 1 261 ? -11.82 5.781 9.078 1 46.34 261 SER A N 1
ATOM 2029 C CA . SER A 1 261 ? -12.25 7.059 9.641 1 46.34 261 SER A CA 1
ATOM 2030 C C . SER A 1 261 ? -13.766 7.188 9.641 1 46.34 261 SER A C 1
ATOM 2032 O O . SER A 1 261 ? -14.406 7.035 8.602 1 46.34 261 SER A O 1
ATOM 2034 N N . GLU A 1 262 ? -14.359 7.496 10.852 1 60.12 262 GLU A N 1
ATOM 2035 C CA . GLU A 1 262 ? -15.812 7.562 11.016 1 60.12 262 GLU A CA 1
ATOM 2036 C C . GLU A 1 262 ? -16.312 9 10.922 1 60.12 262 GLU A C 1
ATOM 2038 O O . GLU A 1 262 ? -15.68 9.922 11.438 1 60.12 262 GLU A O 1
ATOM 2043 N N . VAL A 1 263 ? -17.484 9.203 10.266 1 61.12 263 VAL A N 1
ATOM 2044 C CA . VAL A 1 263 ? -18.078 10.523 10.07 1 61.12 263 VAL A CA 1
ATOM 2045 C C . VAL A 1 263 ? -18.234 11.219 11.422 1 61.12 263 VAL A C 1
ATOM 2047 O O . VAL A 1 263 ? -17.859 12.383 11.57 1 61.12 263 VAL A O 1
ATOM 2050 N N . ALA A 1 264 ? -18.844 10.523 12.383 1 67.44 264 ALA A N 1
ATOM 2051 C CA . ALA A 1 264 ? -19.125 11.117 13.688 1 67.44 264 ALA A CA 1
ATOM 2052 C C . ALA A 1 264 ? -17.844 11.617 14.359 1 67.44 264 ALA A C 1
ATOM 2054 O O . ALA A 1 264 ? -17.828 12.727 14.898 1 67.44 264 ALA A O 1
ATOM 2055 N N . LYS A 1 265 ? -16.828 10.844 14.258 1 65.38 265 LYS A N 1
ATOM 2056 C CA . LYS A 1 265 ? -15.562 11.219 14.883 1 65.38 265 LYS A CA 1
ATOM 2057 C C . LYS A 1 265 ? -14.914 12.398 14.164 1 65.38 265 LYS A C 1
ATOM 2059 O O . LYS A 1 265 ? -14.391 13.312 14.812 1 65.38 265 LYS A O 1
ATOM 2064 N N . ILE A 1 266 ? -14.906 12.352 12.906 1 64.44 266 ILE A N 1
ATOM 2065 C CA . ILE A 1 266 ? -14.359 13.453 12.133 1 64.44 266 ILE A CA 1
ATOM 2066 C C . ILE A 1 266 ? -15.133 14.734 12.438 1 64.44 266 ILE A C 1
A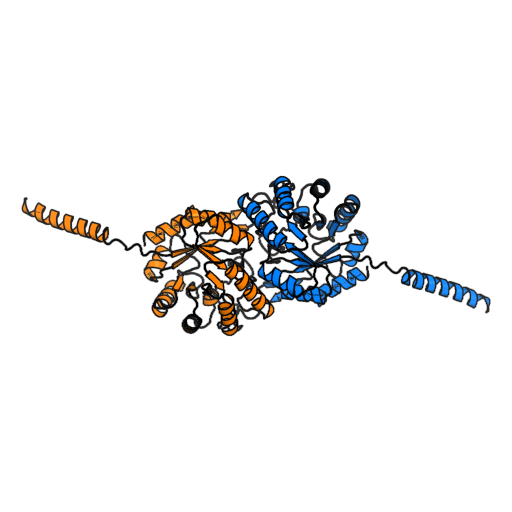TOM 2068 O O . ILE A 1 266 ? -14.539 15.773 12.719 1 64.44 266 ILE A O 1
ATOM 2072 N N . THR A 1 267 ? -16.469 14.664 12.438 1 69.56 267 THR A N 1
ATOM 2073 C CA . THR A 1 267 ? -17.328 15.812 12.688 1 69.56 267 THR A CA 1
ATOM 2074 C C . THR A 1 267 ? -17.078 16.391 14.07 1 69.56 267 THR A C 1
ATOM 2076 O O . THR A 1 267 ? -17 17.609 14.234 1 69.56 267 THR A O 1
ATOM 2079 N N . GLU A 1 268 ? -16.969 15.508 15.016 1 74.12 268 GLU A N 1
ATOM 2080 C CA . GLU A 1 268 ? -16.719 15.961 16.375 1 74.12 268 GLU A CA 1
ATOM 2081 C C . GLU A 1 268 ? -15.438 16.781 16.469 1 74.12 268 GLU A C 1
ATOM 2083 O O . GLU A 1 268 ? -15.414 17.844 17.094 1 74.12 268 GLU A O 1
ATOM 2088 N N . ILE A 1 269 ? -14.445 16.281 15.859 1 64.88 269 ILE A N 1
ATOM 2089 C CA . ILE A 1 269 ? -13.164 16.984 15.875 1 64.88 269 ILE A CA 1
ATOM 2090 C C . ILE A 1 269 ? -13.297 18.328 15.156 1 64.88 269 ILE A C 1
ATOM 2092 O O . ILE A 1 269 ? -12.844 19.359 15.664 1 64.88 269 ILE A O 1
ATOM 2096 N N . ILE A 1 270 ? -13.906 18.297 14.086 1 67.88 270 ILE A N 1
ATOM 2097 C CA . ILE A 1 270 ? -14.07 19.516 13.297 1 67.88 270 ILE A CA 1
ATOM 2098 C C . ILE A 1 270 ? -14.875 20.547 14.086 1 67.88 270 ILE A C 1
ATOM 2100 O O . ILE A 1 270 ? -14.539 21.734 14.109 1 67.88 270 ILE A O 1
ATOM 2104 N N . ASP A 1 271 ? -15.961 20.078 14.727 1 71.44 271 ASP A N 1
ATOM 2105 C CA . ASP A 1 271 ? -16.812 20.969 15.523 1 71.44 271 ASP A CA 1
ATOM 2106 C C . ASP A 1 271 ? -16.016 21.609 16.656 1 71.44 271 ASP A C 1
ATOM 2108 O O . ASP A 1 271 ? -16.188 22.797 16.953 1 71.44 271 ASP A O 1
ATOM 2112 N N . LYS A 1 272 ? -15.156 20.797 17.234 1 66.69 272 LYS A N 1
ATOM 2113 C CA . LYS A 1 272 ? -14.32 21.328 18.312 1 66.69 272 LYS A CA 1
ATOM 2114 C C . LYS A 1 272 ? -13.383 22.422 17.797 1 66.69 272 LYS A C 1
ATOM 2116 O O . LYS A 1 272 ? -13.133 23.406 18.484 1 66.69 272 LYS A O 1
ATOM 2121 N N . ILE A 1 273 ? -12.875 22.156 16.609 1 68.62 273 ILE A N 1
ATOM 2122 C CA . ILE A 1 273 ? -11.953 23.094 16 1 68.62 273 ILE A CA 1
ATOM 2123 C C . ILE A 1 273 ? -12.688 24.391 15.656 1 68.62 273 ILE A C 1
ATOM 2125 O O . ILE A 1 273 ? -12.18 25.484 15.906 1 68.62 273 ILE A O 1
ATOM 2129 N N . LYS A 1 274 ? -13.883 24.297 15.141 1 71.62 274 LYS A N 1
ATOM 2130 C CA . LYS A 1 274 ? -14.664 25.469 14.758 1 71.62 274 LYS A CA 1
ATOM 2131 C C . LYS A 1 274 ? -15.055 26.281 15.984 1 71.62 274 LYS A C 1
ATOM 2133 O O . LYS A 1 274 ? -15.211 27.5 15.898 1 71.62 274 LYS A O 1
ATOM 2138 N N . ALA A 1 275 ? -15.227 25.609 17.125 1 67.69 275 ALA A N 1
ATOM 2139 C CA . ALA A 1 275 ? -15.641 26.25 18.359 1 67.69 275 ALA A CA 1
ATOM 2140 C C . ALA A 1 275 ? -14.453 26.922 19.047 1 67.69 275 ALA A C 1
ATOM 2142 O O . ALA A 1 275 ? -14.633 27.719 19.969 1 67.69 275 ALA A O 1
ATOM 2143 N N . ALA A 1 276 ? -13.227 26.625 18.594 1 63.59 276 ALA A N 1
ATOM 2144 C CA . ALA A 1 276 ? -12.016 27.141 19.234 1 63.59 276 ALA A CA 1
ATOM 2145 C C . ALA A 1 276 ? -11.703 28.547 18.75 1 63.59 276 ALA A C 1
ATOM 2147 O O . ALA A 1 276 ? -11.977 28.891 17.609 1 63.59 276 ALA A O 1
ATOM 2148 N N . MET B 1 1 ? 40.312 -64.312 -21.328 1 34.59 1 MET B N 1
ATOM 2149 C CA . MET B 1 1 ? 40.406 -62.938 -20.797 1 34.59 1 MET B CA 1
ATOM 2150 C C . MET B 1 1 ? 39.688 -61.938 -21.719 1 34.59 1 MET B C 1
ATOM 2152 O O . MET B 1 1 ? 39.5 -60.781 -21.391 1 34.59 1 MET B O 1
ATOM 2156 N N . LYS B 1 2 ? 39.469 -62.438 -22.953 1 46.78 2 LYS B N 1
ATOM 2157 C CA . LYS B 1 2 ? 38.938 -61.562 -24 1 46.78 2 LYS B CA 1
ATOM 2158 C C . LYS B 1 2 ? 37.406 -61.406 -23.875 1 46.78 2 LYS B C 1
ATOM 2160 O O . LYS B 1 2 ? 36.844 -60.375 -24.281 1 46.78 2 LYS B O 1
ATOM 2165 N N . ASP B 1 3 ? 36.781 -62.438 -23.359 1 45.09 3 ASP B N 1
ATOM 2166 C CA . ASP B 1 3 ? 35.312 -62.438 -23.438 1 45.09 3 ASP B CA 1
ATOM 2167 C C . ASP B 1 3 ? 34.719 -61.594 -22.312 1 45.09 3 ASP B C 1
ATOM 2169 O O . ASP B 1 3 ? 33.562 -61.219 -22.359 1 45.09 3 ASP B O 1
ATOM 2173 N N . PHE B 1 4 ? 35.531 -61.406 -21.172 1 46.25 4 PHE B N 1
ATOM 2174 C CA . PHE B 1 4 ? 35.031 -60.562 -20.078 1 46.25 4 PHE B CA 1
ATOM 2175 C C . PHE B 1 4 ? 35.094 -59.094 -20.453 1 46.25 4 PHE B C 1
ATOM 2177 O O . PHE B 1 4 ? 34.406 -58.25 -19.844 1 46.25 4 PHE B O 1
ATOM 2184 N N . LYS B 1 5 ? 35.875 -58.719 -21.5 1 51.25 5 LYS B N 1
ATOM 2185 C CA . LYS B 1 5 ? 36 -57.344 -21.953 1 51.25 5 LYS B CA 1
ATOM 2186 C C . LYS B 1 5 ? 34.75 -56.906 -22.75 1 51.25 5 LYS B C 1
ATOM 2188 O O . LYS B 1 5 ? 34.281 -55.781 -22.625 1 51.25 5 LYS B O 1
ATOM 2193 N N . THR B 1 6 ? 34.469 -58 -23.562 1 50.72 6 THR B N 1
ATOM 2194 C CA . THR B 1 6 ? 33.344 -57.625 -24.438 1 50.72 6 THR B CA 1
ATOM 2195 C C . THR B 1 6 ? 32.062 -57.469 -23.625 1 50.72 6 THR B C 1
ATOM 2197 O O . THR B 1 6 ? 31.266 -56.562 -23.891 1 50.72 6 THR B O 1
ATOM 2200 N N . PHE B 1 7 ? 31.875 -58.344 -22.578 1 52.5 7 PHE B N 1
ATOM 2201 C CA . PHE B 1 7 ? 30.656 -58.219 -21.781 1 52.5 7 PHE B CA 1
ATOM 2202 C C . PHE B 1 7 ? 30.703 -56.969 -20.906 1 52.5 7 PHE B C 1
ATOM 2204 O O . PHE B 1 7 ? 29.703 -56.25 -20.75 1 52.5 7 PHE B O 1
ATOM 2211 N N . PHE B 1 8 ? 31.938 -56.562 -20.359 1 52.41 8 PHE B N 1
ATOM 2212 C CA . PHE B 1 8 ? 32.031 -55.344 -19.562 1 52.41 8 PHE B CA 1
ATOM 2213 C C . PHE B 1 8 ? 31.906 -54.125 -20.438 1 52.41 8 PHE B C 1
ATOM 2215 O O . PHE B 1 8 ? 31.312 -53.125 -20.016 1 52.41 8 PHE B O 1
ATOM 2222 N N . THR B 1 9 ? 32.344 -54.219 -21.703 1 53.38 9 THR B N 1
ATOM 2223 C CA . THR B 1 9 ? 32.156 -53.062 -22.578 1 53.38 9 THR B CA 1
ATOM 2224 C C . THR B 1 9 ? 30.688 -52.875 -22.953 1 53.38 9 THR B C 1
ATOM 2226 O O . THR B 1 9 ? 30.203 -51.75 -23.047 1 53.38 9 THR B O 1
ATOM 2229 N N . LEU B 1 10 ? 29.938 -53.938 -23.078 1 52.38 10 LEU B N 1
ATOM 2230 C CA . LEU B 1 10 ? 28.516 -53.812 -23.375 1 52.38 10 LEU B CA 1
ATOM 2231 C C . LEU B 1 10 ? 27.75 -53.312 -22.156 1 52.38 10 LEU B C 1
ATOM 2233 O O . LEU B 1 10 ? 26.828 -52.5 -22.281 1 52.38 10 LEU B O 1
ATOM 2237 N N . ILE B 1 11 ? 28.172 -53.719 -20.906 1 52.5 11 ILE B N 1
ATOM 2238 C CA . ILE B 1 11 ? 27.516 -53.188 -19.703 1 52.5 11 ILE B CA 1
ATOM 2239 C C . ILE B 1 11 ? 27.922 -51.719 -19.484 1 52.5 11 ILE B C 1
ATOM 2241 O O . ILE B 1 11 ? 27.078 -50.875 -19.172 1 52.5 11 ILE B O 1
ATOM 2245 N N . LEU B 1 12 ? 29.188 -51.344 -19.828 1 51.84 12 LEU B N 1
ATOM 2246 C CA . LEU B 1 12 ? 29.562 -49.938 -19.734 1 51.84 12 LEU B CA 1
ATOM 2247 C C . LEU B 1 12 ? 28.859 -49.094 -20.812 1 51.84 12 LEU B C 1
ATOM 2249 O O . LEU B 1 12 ? 28.438 -47.969 -20.562 1 51.84 12 LEU B O 1
ATOM 2253 N N . HIS B 1 13 ? 28.734 -49.625 -21.984 1 52.16 13 HIS B N 1
ATOM 2254 C CA . HIS B 1 13 ? 28 -48.906 -23.016 1 52.16 13 HIS B CA 1
ATOM 2255 C C . HIS B 1 13 ? 26.516 -48.781 -22.656 1 52.16 13 HIS B C 1
ATOM 2257 O O . HIS B 1 13 ? 25.891 -47.75 -22.859 1 52.16 13 HIS B O 1
ATOM 2263 N N . SER B 1 14 ? 25.906 -49.844 -22.125 1 51.16 14 SER B N 1
ATOM 2264 C CA . SER B 1 14 ? 24.516 -49.75 -21.688 1 51.16 14 SER B CA 1
ATOM 2265 C C . SER B 1 14 ? 24.375 -48.844 -20.453 1 51.16 14 SER B C 1
ATOM 2267 O O . SER B 1 14 ? 23.422 -48.094 -20.344 1 51.16 14 SER B O 1
ATOM 2269 N N . PHE B 1 15 ? 25.406 -48.812 -19.5 1 50.88 15 PHE B N 1
ATOM 2270 C CA . PHE B 1 15 ? 25.406 -47.875 -18.391 1 50.88 15 PHE B CA 1
ATOM 2271 C C . PHE B 1 15 ? 25.672 -46.469 -18.891 1 50.88 15 PHE B C 1
ATOM 2273 O O . PHE B 1 15 ? 25.031 -45.5 -18.453 1 50.88 15 PHE B O 1
ATOM 2280 N N . PHE B 1 16 ? 26.609 -46.25 -19.844 1 51.44 16 PHE B N 1
ATOM 2281 C CA . PHE B 1 16 ? 26.781 -44.906 -20.422 1 51.44 16 PHE B CA 1
ATOM 2282 C C . PHE B 1 16 ? 25.547 -44.531 -21.25 1 51.44 16 PHE B C 1
ATOM 2284 O O . PHE B 1 16 ? 25.141 -43.375 -21.266 1 51.44 16 PHE B O 1
ATOM 2291 N N . ILE B 1 17 ? 24.984 -45.5 -22.031 1 48.12 17 ILE B N 1
ATOM 2292 C CA . ILE B 1 17 ? 23.75 -45.156 -22.719 1 48.12 17 ILE B CA 1
ATOM 2293 C C . ILE B 1 17 ? 22.641 -44.938 -21.703 1 48.12 17 ILE B C 1
ATOM 2295 O O . ILE B 1 17 ? 21.844 -44 -21.844 1 48.12 17 ILE B O 1
ATOM 2299 N N . SER B 1 18 ? 22.609 -45.781 -20.594 1 46.41 18 SER B N 1
ATOM 2300 C CA . SER B 1 18 ? 21.609 -45.5 -19.578 1 46.41 18 SER B CA 1
ATOM 2301 C C . SER B 1 18 ? 21.922 -44.219 -18.828 1 46.41 18 SER B C 1
ATOM 2303 O O . SER B 1 18 ? 21.031 -43.406 -18.547 1 46.41 18 SER B O 1
ATOM 2305 N N . ILE B 1 19 ? 23.281 -43.969 -18.469 1 43.91 19 ILE B N 1
ATOM 2306 C CA . ILE B 1 19 ? 23.641 -42.656 -17.938 1 43.91 19 ILE B CA 1
ATOM 2307 C C . ILE B 1 19 ? 23.453 -41.594 -19.031 1 43.91 19 ILE B C 1
ATOM 2309 O O . ILE B 1 19 ? 22.938 -40.5 -18.75 1 43.91 19 ILE B O 1
ATOM 2313 N N . LYS B 1 20 ? 23.953 -41.906 -20.219 1 41.81 20 LYS B N 1
ATOM 2314 C CA . LYS B 1 20 ? 23.641 -40.969 -21.297 1 41.81 20 LYS B CA 1
ATOM 2315 C C . LYS B 1 20 ? 22.156 -40.906 -21.578 1 41.81 20 LYS B C 1
ATOM 2317 O O . LYS B 1 20 ? 21.594 -39.844 -21.844 1 41.81 20 LYS B O 1
ATOM 2322 N N . LEU B 1 21 ? 21.609 -42.125 -21.828 1 37.25 21 LEU B N 1
ATOM 2323 C CA . LEU B 1 21 ? 20.156 -42.062 -21.953 1 37.25 21 LEU B CA 1
ATOM 2324 C C . LEU B 1 21 ? 19.531 -41.5 -20.688 1 37.25 21 LEU B C 1
ATOM 2326 O O . LEU B 1 21 ? 18.531 -40.781 -20.766 1 37.25 21 LEU B O 1
ATOM 2330 N N . ASP B 1 22 ? 19.969 -41.969 -19.422 1 35.44 22 ASP B N 1
ATOM 2331 C CA . ASP B 1 22 ? 19.516 -41.25 -18.234 1 35.44 22 ASP B CA 1
ATOM 2332 C C . ASP B 1 22 ? 20 -39.781 -18.25 1 35.44 22 ASP B C 1
ATOM 2334 O O . ASP B 1 22 ? 19.297 -38.906 -17.781 1 35.44 22 ASP B O 1
ATOM 2338 N N . LYS B 1 23 ? 21.266 -39.594 -18.609 1 39.47 23 LYS B N 1
ATOM 2339 C CA . LYS B 1 23 ? 21.656 -38.219 -18.891 1 39.47 23 LYS B CA 1
ATOM 2340 C C . LYS B 1 23 ? 20.891 -37.656 -20.078 1 39.47 23 LYS B C 1
ATOM 2342 O O . LYS B 1 23 ? 20.641 -36.469 -20.156 1 39.47 23 LYS B O 1
ATOM 2347 N N . ILE B 1 24 ? 20.797 -38.375 -21.141 1 34.16 24 ILE B N 1
ATOM 2348 C CA . ILE B 1 24 ? 19.938 -38 -22.266 1 34.16 24 ILE B CA 1
ATOM 2349 C C . ILE B 1 24 ? 18.469 -38.156 -21.859 1 34.16 24 ILE B C 1
ATOM 2351 O O . ILE B 1 24 ? 17.562 -37.844 -22.656 1 34.16 24 ILE B O 1
ATOM 2355 N N . ARG B 1 25 ? 17.984 -39.219 -21.141 1 36.62 25 ARG B N 1
ATOM 2356 C CA . ARG B 1 25 ? 16.719 -38.812 -20.531 1 36.62 25 ARG B CA 1
ATOM 2357 C C . ARG B 1 25 ? 16.75 -37.344 -20.156 1 36.62 25 ARG B C 1
ATOM 2359 O O . ARG B 1 25 ? 17.375 -36.969 -19.156 1 36.62 25 ARG B O 1
ATOM 2366 N N . LYS B 1 26 ? 17.125 -36.656 -21 1 37.81 26 LYS B N 1
ATOM 2367 C CA . LYS B 1 26 ? 16.859 -35.25 -21.281 1 37.81 26 LYS B CA 1
ATOM 2368 C C . LYS B 1 26 ? 15.602 -34.781 -20.562 1 37.81 26 LYS B C 1
ATOM 2370 O O . LYS B 1 26 ? 14.484 -35.094 -20.969 1 37.81 26 LYS B O 1
ATOM 2375 N N . CYS B 1 27 ? 15.633 -34.812 -19.281 1 34.09 27 CYS B N 1
ATOM 2376 C CA . CYS B 1 27 ? 14.648 -34.062 -18.5 1 34.09 27 CYS B CA 1
ATOM 2377 C C . CYS B 1 27 ? 14.055 -32.906 -19.328 1 34.09 27 CYS B C 1
ATOM 2379 O O . CYS B 1 27 ? 14.766 -31.984 -19.703 1 34.09 27 CYS B O 1
ATOM 2381 N N . ASN B 1 28 ? 13.414 -33.281 -20.391 1 37.31 28 ASN B N 1
ATOM 2382 C CA . ASN B 1 28 ? 12.555 -32.188 -20.891 1 37.31 28 ASN B CA 1
ATOM 2383 C C . ASN B 1 28 ? 12.383 -31.094 -19.859 1 37.31 28 ASN B C 1
ATOM 2385 O O . ASN B 1 28 ? 11.695 -31.266 -18.859 1 37.31 28 ASN B O 1
ATOM 2389 N N . MET B 1 29 ? 13.461 -30.562 -19.469 1 43.12 29 MET B N 1
ATOM 2390 C CA . MET B 1 29 ? 13.391 -29.422 -18.562 1 43.12 29 MET B CA 1
ATOM 2391 C C . MET B 1 29 ? 12.039 -28.719 -18.672 1 43.12 29 MET B C 1
ATOM 2393 O O . MET B 1 29 ? 11.734 -28.094 -19.688 1 43.12 29 MET B O 1
ATOM 2397 N N . LYS B 1 30 ? 11.016 -29.484 -18.281 1 57.16 30 LYS B N 1
ATOM 2398 C CA . LYS B 1 30 ? 9.695 -28.875 -18.234 1 57.16 30 LYS B CA 1
ATOM 2399 C C . LYS B 1 30 ? 9.789 -27.391 -17.906 1 57.16 30 LYS B C 1
ATOM 2401 O O . LYS B 1 30 ? 10.57 -27 -17.031 1 57.16 30 LYS B O 1
ATOM 2406 N N . ASN B 1 31 ? 9.625 -26.578 -18.906 1 82.94 31 ASN B N 1
ATOM 2407 C CA . ASN B 1 31 ? 9.586 -25.125 -18.844 1 82.94 31 ASN B CA 1
ATOM 2408 C C . ASN B 1 31 ? 8.633 -24.641 -17.75 1 82.94 31 ASN B C 1
ATOM 2410 O O . ASN B 1 31 ? 7.48 -24.297 -18.031 1 82.94 31 ASN B O 1
ATOM 2414 N N . ILE B 1 32 ? 9.117 -24.859 -16.453 1 90.62 32 ILE B N 1
ATOM 2415 C CA . ILE B 1 32 ? 8.32 -24.406 -15.32 1 90.62 32 ILE B CA 1
ATOM 2416 C C . ILE B 1 32 ? 8.398 -22.875 -15.219 1 90.62 32 ILE B C 1
ATOM 2418 O O . ILE B 1 32 ? 9.492 -22.312 -15.219 1 90.62 32 ILE B O 1
ATOM 2422 N N . VAL B 1 33 ? 7.289 -22.297 -15.258 1 94.06 33 VAL B N 1
ATOM 2423 C CA . VAL B 1 33 ? 7.238 -20.844 -15.117 1 94.06 33 VAL B CA 1
ATOM 2424 C C . VAL B 1 33 ? 7.445 -20.469 -13.648 1 94.06 33 VAL B C 1
ATOM 2426 O O . VAL B 1 33 ? 6.742 -20.969 -12.766 1 94.06 33 VAL B O 1
ATOM 2429 N N . THR B 1 34 ? 8.453 -19.656 -13.391 1 91.75 34 THR B N 1
ATOM 2430 C CA . THR B 1 34 ? 8.742 -19.188 -12.039 1 91.75 34 THR B CA 1
ATOM 2431 C C . THR B 1 34 ? 8.188 -17.781 -11.828 1 91.75 34 THR B C 1
ATOM 2433 O O . THR B 1 34 ? 8.406 -16.891 -12.648 1 91.75 34 THR B O 1
ATOM 2436 N N . GLU B 1 35 ? 7.48 -17.641 -10.812 1 94.81 35 GLU B N 1
ATOM 2437 C CA . GLU B 1 35 ? 6.93 -16.359 -10.406 1 94.81 35 GLU B CA 1
ATOM 2438 C C . GLU B 1 35 ? 7.484 -15.922 -9.055 1 94.81 35 GLU B C 1
ATOM 2440 O O . GLU B 1 35 ? 7.379 -16.656 -8.07 1 94.81 35 GLU B O 1
ATOM 2445 N N . VAL B 1 36 ? 8.094 -14.758 -9 1 90.56 36 VAL B N 1
ATOM 2446 C CA . VAL B 1 36 ? 8.656 -14.227 -7.758 1 90.56 36 VAL B CA 1
ATOM 2447 C C . VAL B 1 36 ? 7.773 -13.094 -7.234 1 90.56 36 VAL B C 1
ATOM 2449 O O . VAL B 1 36 ? 7.48 -12.141 -7.957 1 90.56 36 VAL B O 1
ATOM 2452 N N . ALA B 1 37 ? 7.277 -13.211 -6.012 1 92.12 37 ALA B N 1
ATOM 2453 C CA . ALA B 1 37 ? 6.559 -12.109 -5.375 1 92.12 37 ALA B CA 1
ATOM 2454 C C . ALA B 1 37 ? 7.52 -11.008 -4.938 1 92.12 37 ALA B C 1
ATOM 2456 O O . ALA B 1 37 ? 8.477 -11.266 -4.211 1 92.12 37 ALA B O 1
ATOM 2457 N N . VAL B 1 38 ? 7.27 -9.844 -5.398 1 91.38 38 VAL B N 1
ATOM 2458 C CA . VAL B 1 38 ? 8.156 -8.734 -5.066 1 91.38 38 VAL B CA 1
ATOM 2459 C C . VAL B 1 38 ? 7.332 -7.508 -4.68 1 91.38 38 VAL B C 1
ATOM 2461 O O . VAL B 1 38 ? 6.195 -7.352 -5.129 1 91.38 38 VAL B O 1
ATOM 2464 N N . ASP B 1 39 ? 7.906 -6.562 -3.824 1 92 39 ASP B N 1
ATOM 2465 C CA . ASP B 1 39 ? 7.203 -5.344 -3.445 1 92 39 ASP B CA 1
ATOM 2466 C C . ASP B 1 39 ? 8.109 -4.121 -3.568 1 92 39 ASP B C 1
ATOM 2468 O O . ASP B 1 39 ? 7.84 -3.076 -2.971 1 92 39 ASP B O 1
ATOM 2472 N N . SER B 1 40 ? 9.211 -4.285 -4.25 1 90.75 40 SER B N 1
ATOM 2473 C CA . SER B 1 40 ? 10.141 -3.174 -4.449 1 90.75 40 SER B CA 1
ATOM 2474 C C . SER B 1 40 ? 10.758 -3.213 -5.84 1 90.75 40 SER B C 1
ATOM 2476 O O . SER B 1 40 ? 10.781 -4.262 -6.488 1 90.75 40 SER B O 1
ATOM 2478 N N . TYR B 1 41 ? 11.195 -2.061 -6.23 1 95 41 TYR B N 1
ATOM 2479 C CA . TYR B 1 41 ? 11.867 -1.956 -7.523 1 95 41 TYR B CA 1
ATOM 2480 C C . TYR B 1 41 ? 13.141 -2.793 -7.547 1 95 41 TYR B C 1
ATOM 2482 O O . TYR B 1 41 ? 13.375 -3.545 -8.492 1 95 41 TYR B O 1
ATOM 2490 N N . GLN B 1 42 ? 13.891 -2.766 -6.453 1 90.88 42 GLN B N 1
ATOM 2491 C CA . GLN B 1 42 ? 15.141 -3.521 -6.359 1 90.88 42 GLN B CA 1
ATOM 2492 C C . GLN B 1 42 ? 14.875 -5.023 -6.441 1 90.88 42 GLN B C 1
ATOM 2494 O O . GLN B 1 42 ? 15.602 -5.746 -7.129 1 90.88 42 GLN B O 1
ATOM 2499 N N . SER B 1 43 ? 13.859 -5.465 -5.758 1 89.31 43 SER B N 1
ATOM 2500 C CA . SER B 1 43 ? 13.531 -6.887 -5.801 1 89.31 43 SER B CA 1
ATOM 2501 C C . SER B 1 43 ? 13.141 -7.32 -7.211 1 89.31 43 SER B C 1
ATOM 2503 O O . SER B 1 43 ? 13.453 -8.438 -7.633 1 89.31 43 SER B O 1
ATOM 2505 N N . ALA B 1 44 ? 12.461 -6.422 -7.922 1 94 44 ALA B N 1
ATOM 2506 C CA . ALA B 1 44 ? 12.102 -6.73 -9.305 1 94 44 ALA B CA 1
ATOM 2507 C C . ALA B 1 44 ? 13.344 -6.812 -10.188 1 94 44 ALA B C 1
ATOM 2509 O O . ALA B 1 44 ? 13.461 -7.715 -11.023 1 94 44 ALA B O 1
ATOM 2510 N N . LEU B 1 45 ? 14.203 -5.891 -9.984 1 92.62 45 LEU B N 1
ATOM 2511 C CA . LEU B 1 45 ? 15.453 -5.934 -10.734 1 92.62 45 LEU B CA 1
ATOM 2512 C C . LEU B 1 45 ? 16.219 -7.227 -10.445 1 92.62 45 LEU B C 1
ATOM 2514 O O . LEU B 1 45 ? 16.75 -7.852 -11.359 1 92.62 45 LEU B O 1
ATOM 2518 N N . ASN B 1 46 ? 16.203 -7.621 -9.148 1 88.44 46 ASN B N 1
ATOM 2519 C CA . ASN B 1 46 ? 16.875 -8.852 -8.758 1 88.44 46 ASN B CA 1
ATOM 2520 C C . ASN B 1 46 ? 16.234 -10.078 -9.414 1 88.44 46 ASN B C 1
ATOM 2522 O O . ASN B 1 46 ? 16.938 -10.992 -9.852 1 88.44 46 ASN B O 1
ATOM 2526 N N . ALA B 1 47 ? 14.938 -10.062 -9.461 1 89.44 47 ALA B N 1
ATOM 2527 C CA . ALA B 1 47 ? 14.219 -11.164 -10.102 1 89.44 47 ALA B CA 1
ATOM 2528 C C . ALA B 1 47 ? 14.57 -11.25 -11.586 1 89.44 47 ALA B C 1
ATOM 2530 O O . ALA B 1 47 ? 14.758 -12.344 -12.125 1 89.44 47 ALA B O 1
ATOM 2531 N N . ASP B 1 48 ? 14.625 -10.109 -12.227 1 92.75 48 ASP B N 1
ATOM 2532 C CA . ASP B 1 48 ? 14.984 -10.047 -13.641 1 92.75 48 ASP B CA 1
ATOM 2533 C C . ASP B 1 48 ? 16.406 -10.57 -13.875 1 92.75 48 ASP B C 1
ATOM 2535 O O . ASP B 1 48 ? 16.625 -11.383 -14.773 1 92.75 48 ASP B O 1
ATOM 2539 N N . LEU B 1 49 ? 17.297 -10.148 -13.016 1 88 49 LEU B N 1
ATOM 2540 C CA . LEU B 1 49 ? 18.688 -10.578 -13.109 1 88 49 LEU B CA 1
ATOM 2541 C C . LEU B 1 49 ? 18.812 -12.078 -12.891 1 88 49 LEU B C 1
ATOM 2543 O O . LEU B 1 49 ? 19.656 -12.734 -13.508 1 88 49 LEU B O 1
ATOM 2547 N N . ALA B 1 50 ? 17.922 -12.617 -12.055 1 85.25 50 ALA B N 1
ATOM 2548 C CA . ALA B 1 50 ? 17.938 -14.047 -11.742 1 85.25 50 ALA B CA 1
ATOM 2549 C C . ALA B 1 50 ? 17.188 -14.852 -12.797 1 85.25 50 ALA B C 1
ATOM 2551 O O . ALA B 1 50 ? 17.016 -16.062 -12.664 1 85.25 50 ALA B O 1
ATOM 2552 N N . LYS B 1 51 ? 16.625 -14.156 -13.797 1 88 51 LYS B N 1
ATOM 2553 C CA . LYS B 1 51 ? 15.992 -14.742 -14.977 1 88 51 LYS B CA 1
ATOM 2554 C C . LYS B 1 51 ? 14.664 -15.398 -14.609 1 88 51 LYS B C 1
ATOM 2556 O O . LYS B 1 51 ? 14.305 -16.438 -15.172 1 88 51 LYS B O 1
ATOM 2561 N N . ALA B 1 52 ? 14.062 -14.844 -13.586 1 87.56 52 ALA B N 1
ATOM 2562 C CA . ALA B 1 52 ? 12.672 -15.227 -13.375 1 87.56 52 ALA B CA 1
ATOM 2563 C C . ALA B 1 52 ? 11.812 -14.875 -14.578 1 87.56 52 ALA B C 1
ATOM 2565 O O . ALA B 1 52 ? 12.102 -13.898 -15.289 1 87.56 52 ALA B O 1
ATOM 2566 N N . LYS B 1 53 ? 10.812 -15.648 -14.828 1 93.38 53 LYS B N 1
ATOM 2567 C CA . LYS B 1 53 ? 9.922 -15.375 -15.953 1 93.38 53 LYS B CA 1
ATOM 2568 C C . LYS B 1 53 ? 8.969 -14.234 -15.625 1 93.38 53 LYS B C 1
ATOM 2570 O O . LYS B 1 53 ? 8.68 -13.391 -16.484 1 93.38 53 LYS B O 1
ATOM 2575 N N . ARG B 1 54 ? 8.516 -14.281 -14.438 1 96.44 54 ARG B N 1
ATOM 2576 C CA . ARG B 1 54 ? 7.391 -13.445 -14.031 1 96.44 54 ARG B CA 1
ATOM 2577 C C . ARG B 1 54 ? 7.551 -12.969 -12.594 1 96.44 54 ARG B C 1
ATOM 2579 O O . ARG B 1 54 ? 8.188 -13.641 -11.781 1 96.44 54 ARG B O 1
ATOM 2586 N N . VAL B 1 55 ? 6.984 -11.734 -12.32 1 96.25 55 VAL B N 1
ATOM 2587 C CA . VAL B 1 55 ? 6.863 -11.305 -10.93 1 96.25 55 VAL B CA 1
ATOM 2588 C C . VAL B 1 55 ? 5.395 -11.062 -10.594 1 96.25 55 VAL B C 1
ATOM 2590 O O . VAL B 1 55 ? 4.613 -10.648 -11.453 1 96.25 55 VAL B O 1
ATOM 2593 N N . GLU B 1 56 ? 5.02 -11.422 -9.453 1 97.62 56 GLU B N 1
ATOM 2594 C CA . GLU B 1 56 ? 3.84 -10.836 -8.82 1 97.62 56 GLU B CA 1
ATOM 2595 C C . GLU B 1 56 ? 4.188 -9.547 -8.086 1 97.62 56 GLU B C 1
ATOM 2597 O O . GLU B 1 56 ? 4.875 -9.57 -7.062 1 97.62 56 GLU B O 1
ATOM 2602 N N . LEU B 1 57 ? 3.736 -8.469 -8.656 1 98.06 57 LEU B N 1
ATOM 2603 C CA . LEU B 1 57 ? 4.078 -7.148 -8.125 1 98.06 57 LEU B CA 1
ATOM 2604 C C . LEU B 1 57 ? 3.08 -6.719 -7.059 1 98.06 57 LEU B C 1
ATOM 2606 O O . LEU B 1 57 ? 1.876 -6.66 -7.316 1 98.06 57 LEU B O 1
ATOM 2610 N N . CYS B 1 58 ? 3.584 -6.461 -5.891 1 94.81 58 CYS B N 1
ATOM 2611 C CA . CYS B 1 58 ? 2.781 -6.078 -4.734 1 94.81 58 CYS B CA 1
ATOM 2612 C C . CYS B 1 58 ? 3.348 -4.828 -4.066 1 94.81 58 CYS B C 1
ATOM 2614 O O . CYS B 1 58 ? 4.418 -4.348 -4.445 1 94.81 58 CYS B O 1
ATOM 2616 N N . SER B 1 59 ? 2.5 -4.277 -3.225 1 91.62 59 SER B N 1
ATOM 2617 C CA . SER B 1 59 ? 3.014 -3.42 -2.16 1 91.62 59 SER B CA 1
ATOM 2618 C C . SER B 1 59 ? 2.939 -4.113 -0.806 1 91.62 59 SER B C 1
ATOM 2620 O O . SER B 1 59 ? 2.031 -4.91 -0.558 1 91.62 59 SER B O 1
ATOM 2622 N N . ASP B 1 60 ? 3.932 -4.004 0.02 1 80.62 60 ASP B N 1
ATOM 2623 C CA . ASP B 1 60 ? 3.918 -4.383 1.43 1 80.62 60 ASP B CA 1
ATOM 2624 C C . ASP B 1 60 ? 3.736 -5.891 1.594 1 80.62 60 ASP B C 1
ATOM 2626 O O . ASP B 1 60 ? 2.752 -6.34 2.182 1 80.62 60 ASP B O 1
ATOM 2630 N N . LEU B 1 61 ? 4.641 -6.68 1.239 1 79.56 61 LEU B N 1
ATOM 2631 C CA . LEU B 1 61 ? 4.586 -8.133 1.354 1 79.56 61 LEU B CA 1
ATOM 2632 C C . LEU B 1 61 ? 4.484 -8.562 2.814 1 79.56 61 LEU B C 1
ATOM 2634 O O . LEU B 1 61 ? 4.027 -9.664 3.111 1 79.56 61 LEU B O 1
ATOM 2638 N N . VAL B 1 62 ? 4.84 -7.645 3.678 1 73.94 62 VAL B N 1
ATOM 2639 C CA . VAL B 1 62 ? 4.746 -7.934 5.105 1 73.94 62 VAL B CA 1
ATOM 2640 C C . VAL B 1 62 ? 3.285 -8.141 5.496 1 73.94 62 VAL B C 1
ATOM 2642 O O . VAL B 1 62 ? 2.979 -8.977 6.352 1 73.94 62 VAL B O 1
ATOM 2645 N N . LEU B 1 63 ? 2.439 -7.434 4.809 1 77.25 63 LEU B N 1
ATOM 2646 C CA . LEU B 1 63 ? 1.01 -7.539 5.074 1 77.25 63 LEU B CA 1
ATOM 2647 C C . LEU B 1 63 ? 0.356 -8.547 4.133 1 77.25 63 LEU B C 1
ATOM 2649 O O . LEU B 1 63 ? -0.867 -8.555 3.98 1 77.25 63 LEU B O 1
ATOM 2653 N N . GLY B 1 64 ? 1.129 -9.266 3.436 1 81.44 64 GLY B N 1
ATOM 2654 C CA . GLY B 1 64 ? 0.595 -10.266 2.525 1 81.44 64 GLY B CA 1
ATOM 2655 C C . GLY B 1 64 ? 0.475 -9.766 1.097 1 81.44 64 GLY B C 1
ATOM 2656 O O . GLY B 1 64 ? -0.073 -10.461 0.236 1 81.44 64 GLY B O 1
ATOM 2657 N N . GLY B 1 65 ? 0.939 -8.562 0.83 1 88.56 65 GLY B N 1
ATOM 2658 C CA . GLY B 1 65 ? 0.884 -8.016 -0.516 1 88.56 65 GLY B CA 1
ATOM 2659 C C . GLY B 1 65 ? -0.386 -7.234 -0.791 1 88.56 65 GLY B C 1
ATOM 2660 O O . GLY B 1 65 ? -1.489 -7.77 -0.674 1 88.56 65 GLY B O 1
ATOM 2661 N N . LEU B 1 66 ? -0.222 -6.012 -1.101 1 93.94 66 LEU B N 1
ATOM 2662 C CA . LEU B 1 66 ? -1.329 -5.129 -1.448 1 93.94 66 LEU B CA 1
ATOM 2663 C C . LEU B 1 66 ? -1.14 -4.543 -2.844 1 93.94 66 LEU B C 1
ATOM 2665 O O . LEU B 1 66 ? -0.15 -4.84 -3.518 1 93.94 66 LEU B O 1
ATOM 2669 N N . THR B 1 67 ? -2.162 -3.812 -3.297 1 98.19 67 THR B N 1
ATOM 2670 C CA . THR B 1 67 ? -2.074 -3.191 -4.613 1 98.19 67 THR B CA 1
ATOM 2671 C C . THR B 1 67 ? -0.85 -2.285 -4.707 1 98.19 67 THR B C 1
ATOM 2673 O O . THR B 1 67 ? -0.666 -1.396 -3.871 1 98.19 67 THR B O 1
ATOM 2676 N N . PRO B 1 68 ? 0.039 -2.529 -5.629 1 98 68 PRO B N 1
ATOM 2677 C CA . PRO B 1 68 ? 1.209 -1.659 -5.777 1 98 68 PRO B CA 1
ATOM 2678 C C . PRO B 1 68 ? 0.859 -0.296 -6.371 1 98 68 PRO B C 1
ATOM 2680 O O . PRO B 1 68 ? -0.243 -0.109 -6.891 1 98 68 PRO B O 1
ATOM 2683 N N . SER B 1 69 ? 1.793 0.62 -6.242 1 98.44 69 SER B N 1
ATOM 2684 C CA . SER B 1 69 ? 1.613 1.906 -6.906 1 98.44 69 SER B CA 1
ATOM 2685 C C . SER B 1 69 ? 1.847 1.791 -8.406 1 98.44 69 SER B C 1
ATOM 2687 O O . SER B 1 69 ? 2.568 0.901 -8.867 1 98.44 69 SER B O 1
ATOM 2689 N N . VAL B 1 70 ? 1.257 2.717 -9.141 1 98.81 70 VAL B N 1
ATOM 2690 C CA . VAL B 1 70 ? 1.465 2.766 -10.586 1 98.81 70 VAL B CA 1
ATOM 2691 C C . VAL B 1 70 ? 2.908 3.158 -10.891 1 98.81 70 VAL B C 1
ATOM 2693 O O . VAL B 1 70 ? 3.494 2.691 -11.867 1 98.81 70 VAL B O 1
ATOM 2696 N N . GLY B 1 71 ? 3.504 3.973 -10.039 1 98.75 71 GLY B N 1
ATOM 2697 C CA . GLY B 1 71 ? 4.906 4.312 -10.227 1 98.75 71 GLY B CA 1
ATOM 2698 C C . GLY B 1 71 ? 5.82 3.102 -10.211 1 98.75 71 GLY B C 1
ATOM 2699 O O . GLY B 1 71 ? 6.719 2.988 -11.047 1 98.75 71 GLY B O 1
ATOM 2700 N N . LEU B 1 72 ? 5.609 2.23 -9.242 1 98.38 72 LEU B N 1
ATOM 2701 C CA . LEU B 1 72 ? 6.395 1.005 -9.172 1 98.38 72 LEU B CA 1
ATOM 2702 C C . LEU B 1 72 ? 6.18 0.149 -10.414 1 98.38 72 LEU B C 1
ATOM 2704 O O . LEU B 1 72 ? 7.141 -0.355 -11 1 98.38 72 LEU B O 1
ATOM 2708 N N . TYR B 1 73 ? 4.93 0.008 -10.836 1 98.88 73 TYR B N 1
ATOM 2709 C CA . TYR B 1 73 ? 4.598 -0.75 -12.039 1 98.88 73 TYR B CA 1
ATOM 2710 C C . TYR B 1 73 ? 5.34 -0.201 -13.25 1 98.88 73 TYR B C 1
ATOM 2712 O O . TYR B 1 73 ? 5.945 -0.96 -14.016 1 98.88 73 TYR B O 1
ATOM 2720 N N . ASN B 1 74 ? 5.309 1.114 -13.398 1 98.81 74 ASN B N 1
ATOM 2721 C CA . ASN B 1 74 ? 5.953 1.766 -14.539 1 98.81 74 ASN B CA 1
ATOM 2722 C C . ASN B 1 74 ? 7.453 1.486 -14.57 1 98.81 74 ASN B C 1
ATOM 2724 O O . ASN B 1 74 ? 8.016 1.19 -15.625 1 98.81 74 ASN B O 1
ATOM 2728 N N . LEU B 1 75 ? 8.086 1.561 -13.438 1 98.38 75 LEU B N 1
ATOM 2729 C CA . LEU B 1 75 ? 9.523 1.326 -13.352 1 98.38 75 LEU B CA 1
ATOM 2730 C C . LEU B 1 75 ? 9.875 -0.097 -13.773 1 98.38 75 LEU B C 1
ATOM 2732 O O . LEU B 1 75 ? 10.805 -0.309 -14.555 1 98.38 75 LEU B O 1
ATOM 2736 N N . VAL B 1 76 ? 9.109 -1.02 -13.25 1 98.19 76 VAL B N 1
ATOM 2737 C CA . VAL B 1 76 ? 9.391 -2.422 -13.539 1 98.19 76 VAL B CA 1
ATOM 2738 C C . VAL B 1 76 ? 9.125 -2.713 -15.016 1 98.19 76 VAL B C 1
ATOM 2740 O O . VAL B 1 76 ? 9.938 -3.359 -15.68 1 98.19 76 VAL B O 1
ATOM 2743 N N . ARG B 1 77 ? 7.996 -2.246 -15.531 1 98.75 77 ARG B N 1
ATOM 2744 C CA . ARG B 1 77 ? 7.625 -2.453 -16.922 1 98.75 77 ARG B CA 1
ATOM 2745 C C . ARG B 1 77 ? 8.695 -1.901 -17.859 1 98.75 77 ARG B C 1
ATOM 2747 O O . ARG B 1 77 ? 9.047 -2.545 -18.859 1 98.75 77 ARG B O 1
ATOM 2754 N N . LYS B 1 78 ? 9.234 -0.813 -17.547 1 98.38 78 LYS B N 1
ATOM 2755 C CA . LYS B 1 78 ? 10.164 -0.102 -18.406 1 98.38 78 LYS B CA 1
ATOM 2756 C C . LYS B 1 78 ? 11.555 -0.739 -18.359 1 98.38 78 LYS B C 1
ATOM 2758 O O . LYS B 1 78 ? 12.273 -0.744 -19.359 1 98.38 78 LYS B O 1
ATOM 2763 N N . ASN B 1 79 ? 11.914 -1.322 -17.219 1 98.19 79 ASN B N 1
ATOM 2764 C CA . ASN B 1 79 ? 13.336 -1.591 -17 1 98.19 79 ASN B CA 1
ATOM 2765 C C . ASN B 1 79 ? 13.602 -3.084 -16.844 1 98.19 79 ASN B C 1
ATOM 2767 O O . ASN B 1 79 ? 14.727 -3.486 -16.516 1 98.19 79 ASN B O 1
ATOM 2771 N N . THR B 1 80 ? 12.602 -3.908 -16.969 1 97.06 80 THR B N 1
ATOM 2772 C CA . THR B 1 80 ? 12.789 -5.352 -16.891 1 97.06 80 THR B CA 1
ATOM 2773 C C . THR B 1 80 ? 12.086 -6.055 -18.047 1 97.06 80 THR B C 1
ATOM 2775 O O . THR B 1 80 ? 11.266 -5.449 -18.734 1 97.06 80 THR B O 1
ATOM 2778 N N . LYS B 1 81 ? 12.414 -7.309 -18.281 1 97.56 81 LYS B N 1
ATOM 2779 C CA . LYS B 1 81 ? 11.773 -8.133 -19.297 1 97.56 81 LYS B CA 1
ATOM 2780 C C . LYS B 1 81 ? 10.75 -9.078 -18.672 1 97.56 81 LYS B C 1
ATOM 2782 O O . LYS B 1 81 ? 10.219 -9.961 -19.359 1 97.56 81 LYS B O 1
ATOM 2787 N N . LEU B 1 82 ? 10.453 -8.844 -17.438 1 96.94 82 LEU B N 1
ATOM 2788 C CA . LEU B 1 82 ? 9.562 -9.703 -16.672 1 96.94 82 LEU B CA 1
ATOM 2789 C C . LEU B 1 82 ? 8.117 -9.539 -17.125 1 96.94 82 LEU B C 1
ATOM 2791 O O . LEU B 1 82 ? 7.68 -8.422 -17.422 1 96.94 82 LEU B O 1
ATOM 2795 N N . ASP B 1 83 ? 7.359 -10.633 -17.188 1 98.62 83 ASP B N 1
ATOM 2796 C CA . ASP B 1 83 ? 5.906 -10.492 -17.109 1 98.62 83 ASP B CA 1
ATOM 2797 C C . ASP B 1 83 ? 5.488 -9.953 -15.742 1 98.62 83 ASP B C 1
ATOM 2799 O O . ASP B 1 83 ? 6.031 -10.359 -14.711 1 98.62 83 ASP B O 1
ATOM 2803 N N . ILE B 1 84 ? 4.562 -9.016 -15.781 1 98.88 84 ILE B N 1
ATOM 2804 C CA . ILE B 1 84 ? 4.16 -8.391 -14.523 1 98.88 84 ILE B CA 1
ATOM 2805 C C . ILE B 1 84 ? 2.715 -8.766 -14.203 1 98.88 84 ILE B C 1
ATOM 2807 O O . ILE B 1 84 ? 1.793 -8.367 -14.922 1 98.88 84 ILE B O 1
ATOM 2811 N N . VAL B 1 85 ? 2.531 -9.523 -13.164 1 98.81 85 VAL B N 1
ATOM 2812 C CA . VAL B 1 85 ? 1.232 -9.852 -12.586 1 98.81 85 VAL B CA 1
ATOM 2813 C C . VAL B 1 85 ? 0.968 -8.977 -11.367 1 98.81 85 VAL B C 1
ATOM 2815 O O . VAL B 1 85 ? 1.738 -8.992 -10.406 1 98.81 85 VAL B O 1
ATOM 2818 N N . VAL B 1 86 ? -0.145 -8.211 -11.352 1 98.94 86 VAL B N 1
ATOM 2819 C CA . VAL B 1 86 ? -0.321 -7.16 -10.352 1 98.94 86 VAL B CA 1
ATOM 2820 C C . VAL B 1 86 ? -1.334 -7.609 -9.305 1 98.94 86 VAL B C 1
ATOM 2822 O O . VAL B 1 86 ? -2.451 -8.008 -9.641 1 98.94 86 VAL B O 1
ATOM 2825 N N . MET B 1 87 ? -0.926 -7.508 -8.102 1 98.5 87 MET B N 1
ATOM 2826 C CA . MET B 1 87 ? -1.832 -7.758 -6.98 1 98.5 87 MET B CA 1
ATOM 2827 C C . MET B 1 87 ? -2.859 -6.637 -6.852 1 98.5 87 MET B C 1
ATOM 2829 O O . MET B 1 87 ? -2.502 -5.457 -6.84 1 98.5 87 MET B O 1
ATOM 2833 N N . ILE B 1 88 ? -4.098 -7.035 -6.828 1 98.75 88 ILE B N 1
ATOM 2834 C CA . ILE B 1 88 ? -5.164 -6.098 -6.5 1 98.75 88 ILE B CA 1
ATOM 2835 C C . ILE B 1 88 ? -5.793 -6.477 -5.16 1 98.75 88 ILE B C 1
ATOM 2837 O O . ILE B 1 88 ? -6.582 -7.422 -5.086 1 98.75 88 ILE B O 1
ATOM 2841 N N . ARG B 1 89 ? -5.438 -5.793 -4.145 1 96.44 89 ARG B N 1
ATOM 2842 C CA . ARG B 1 89 ? -5.836 -6.023 -2.76 1 96.44 89 ARG B CA 1
ATOM 2843 C C . ARG B 1 89 ? -5.812 -4.727 -1.961 1 96.44 89 ARG B C 1
ATOM 2845 O O . ARG B 1 89 ? -4.738 -4.207 -1.644 1 96.44 89 ARG B O 1
ATOM 2852 N N . PRO B 1 90 ? -6.961 -4.25 -1.597 1 93.38 90 PRO B N 1
ATOM 2853 C CA . PRO B 1 90 ? -7.051 -2.883 -1.081 1 93.38 90 PRO B CA 1
ATOM 2854 C C . PRO B 1 90 ? -6.574 -2.766 0.365 1 93.38 90 PRO B C 1
ATOM 2856 O O . PRO B 1 90 ? -6.285 -1.663 0.836 1 93.38 90 PRO B O 1
ATOM 2859 N N . ARG B 1 91 ? -6.527 -3.869 1.065 1 86 91 ARG B N 1
ATOM 2860 C CA . ARG B 1 91 ? -6.141 -3.848 2.473 1 86 91 ARG B CA 1
ATOM 2861 C C . ARG B 1 91 ? -5.777 -5.246 2.963 1 86 91 ARG B C 1
ATOM 2863 O O . ARG B 1 91 ? -6.125 -6.242 2.326 1 86 91 ARG B O 1
ATOM 2870 N N . SER B 1 92 ? -5.09 -5.273 4.098 1 83.69 92 SER B N 1
ATOM 2871 C CA . SER B 1 92 ? -4.781 -6.551 4.734 1 83.69 92 SER B CA 1
ATOM 2872 C C . SER B 1 92 ? -6.008 -7.141 5.422 1 83.69 92 SER B C 1
ATOM 2874 O O . SER B 1 92 ? -7.102 -6.574 5.34 1 83.69 92 SER B O 1
ATOM 2876 N N . GLY B 1 93 ? -5.797 -8.258 6.004 1 79.25 93 GLY B N 1
ATOM 2877 C CA . GLY B 1 93 ? -6.895 -8.93 6.68 1 79.25 93 GLY B CA 1
ATOM 2878 C C . GLY B 1 93 ? -7.574 -9.977 5.816 1 79.25 93 GLY B C 1
ATOM 2879 O O . GLY B 1 93 ? -6.93 -10.617 4.98 1 79.25 93 GLY B O 1
ATOM 2880 N N . ASP B 1 94 ? -8.852 -10.109 6.02 1 83.5 94 ASP B N 1
ATOM 2881 C CA . ASP B 1 94 ? -9.586 -11.156 5.316 1 83.5 94 ASP B CA 1
ATOM 2882 C C . ASP B 1 94 ? -9.914 -10.734 3.885 1 83.5 94 ASP B C 1
ATOM 2884 O O . ASP B 1 94 ? -9.453 -9.688 3.422 1 83.5 94 ASP B O 1
ATOM 2888 N N . PHE B 1 95 ? -10.664 -11.625 3.199 1 91.62 95 PHE B N 1
ATOM 2889 C CA . PHE B 1 95 ? -10.938 -11.406 1.783 1 91.62 95 PHE B CA 1
ATOM 2890 C C . PHE B 1 95 ? -12.414 -11.117 1.553 1 91.62 95 PHE B C 1
ATOM 2892 O O . PHE B 1 95 ? -12.938 -11.359 0.462 1 91.62 95 PHE B O 1
ATOM 2899 N N . CYS B 1 96 ? -13.094 -10.742 2.662 1 90.62 96 CYS B N 1
ATOM 2900 C CA . CYS B 1 96 ? -14.484 -10.297 2.594 1 90.62 96 CYS B CA 1
ATOM 2901 C C . CYS B 1 96 ? -14.562 -8.781 2.576 1 90.62 96 CYS B C 1
ATOM 2903 O O . CYS B 1 96 ? -14.164 -8.117 3.539 1 90.62 96 CYS B O 1
ATOM 2905 N N . TYR B 1 97 ? -15.094 -8.312 1.521 1 92.19 97 TYR B N 1
ATOM 2906 C CA . TYR B 1 97 ? -14.984 -6.879 1.287 1 92.19 97 TYR B CA 1
ATOM 2907 C C . TYR B 1 97 ? -16.359 -6.223 1.272 1 92.19 97 TYR B C 1
ATOM 2909 O O . TYR B 1 97 ? -17.344 -6.828 0.821 1 92.19 97 TYR B O 1
ATOM 2917 N N . SER B 1 98 ? -16.391 -4.992 1.806 1 90.25 98 SER B N 1
ATOM 2918 C CA . SER B 1 98 ? -17.594 -4.168 1.7 1 90.25 98 SER B CA 1
ATOM 2919 C C . SER B 1 98 ? -17.828 -3.711 0.264 1 90.25 98 SER B C 1
ATOM 2921 O O . SER B 1 98 ? -16.969 -3.893 -0.598 1 90.25 98 SER B O 1
ATOM 2923 N N . ALA B 1 99 ? -19 -3.123 0.013 1 95.31 99 ALA B N 1
ATOM 2924 C CA . ALA B 1 99 ? -19.328 -2.621 -1.318 1 95.31 99 ALA B CA 1
ATOM 2925 C C . ALA B 1 99 ? -18.328 -1.564 -1.769 1 95.31 99 ALA B C 1
ATOM 2927 O O . ALA B 1 99 ? -17.891 -1.559 -2.926 1 95.31 99 ALA B O 1
ATOM 2928 N N . SER B 1 100 ? -17.938 -0.65 -0.849 1 93.12 100 SER B N 1
ATOM 2929 C CA . SER B 1 100 ? -16.969 0.393 -1.187 1 93.12 100 SER B CA 1
ATOM 2930 C C . SER B 1 100 ? -15.609 -0.201 -1.508 1 93.12 100 SER B C 1
ATOM 2932 O O . SER B 1 100 ? -14.898 0.299 -2.383 1 93.12 100 SER B O 1
ATOM 2934 N N . GLU B 1 101 ? -15.258 -1.235 -0.83 1 95 101 GLU B N 1
ATOM 2935 C CA . GLU B 1 101 ? -13.992 -1.901 -1.104 1 95 101 GLU B CA 1
ATOM 2936 C C . GLU B 1 101 ? -14.016 -2.605 -2.457 1 95 101 GLU B C 1
ATOM 2938 O O . GLU B 1 101 ? -13.016 -2.613 -3.178 1 95 101 GLU B O 1
ATOM 2943 N N . ILE B 1 102 ? -15.125 -3.191 -2.785 1 97.88 102 ILE B N 1
ATOM 2944 C CA . ILE B 1 102 ? -15.266 -3.846 -4.082 1 97.88 102 ILE B CA 1
ATOM 2945 C C . ILE B 1 102 ? -15.156 -2.809 -5.199 1 97.88 102 ILE B C 1
ATOM 2947 O O . ILE B 1 102 ? -14.516 -3.053 -6.223 1 97.88 102 ILE B O 1
ATOM 2951 N N . GLU B 1 103 ? -15.75 -1.675 -5.02 1 98.25 103 GLU B N 1
ATOM 2952 C CA . GLU B 1 103 ? -15.594 -0.594 -5.988 1 98.25 103 GLU B CA 1
ATOM 2953 C C . GLU B 1 103 ? -14.125 -0.214 -6.16 1 98.25 103 GLU B C 1
ATOM 2955 O O . GLU B 1 103 ? -13.672 0.018 -7.281 1 98.25 103 GLU B O 1
ATOM 2960 N N . HIS B 1 104 ? -13.477 -0.146 -5.039 1 98.25 104 HIS B N 1
ATOM 2961 C CA . HIS B 1 104 ? -12.047 0.144 -5.047 1 98.25 104 HIS B CA 1
ATOM 2962 C C . HIS B 1 104 ? -11.273 -0.906 -5.836 1 98.25 104 HIS B C 1
ATOM 2964 O O . HIS B 1 104 ? -10.438 -0.566 -6.68 1 98.25 104 HIS B O 1
ATOM 2970 N N . ILE B 1 105 ? -11.57 -2.111 -5.637 1 98.75 105 ILE B N 1
ATOM 2971 C CA . ILE B 1 105 ? -10.93 -3.221 -6.332 1 98.75 105 ILE B CA 1
ATOM 2972 C C . ILE B 1 105 ? -11.18 -3.102 -7.836 1 98.75 105 ILE B C 1
ATOM 2974 O O . ILE B 1 105 ? -10.25 -3.184 -8.633 1 98.75 105 ILE B O 1
ATOM 2978 N N . ILE B 1 106 ? -12.398 -2.885 -8.18 1 98.88 106 ILE B N 1
ATOM 2979 C CA . ILE B 1 106 ? -12.789 -2.814 -9.586 1 98.88 106 ILE B CA 1
ATOM 2980 C C . ILE B 1 106 ? -12.047 -1.667 -10.266 1 98.88 106 ILE B C 1
ATOM 2982 O O . ILE B 1 106 ? -11.555 -1.817 -11.383 1 98.88 106 ILE B O 1
ATOM 2986 N N . GLU B 1 107 ? -11.906 -0.541 -9.633 1 98.81 107 GLU B N 1
ATOM 2987 C CA . GLU B 1 107 ? -11.219 0.602 -10.227 1 98.81 107 GLU B CA 1
ATOM 2988 C C . GLU B 1 107 ? -9.742 0.306 -10.438 1 98.81 107 GLU B C 1
ATOM 2990 O O . GLU B 1 107 ? -9.164 0.679 -11.469 1 98.81 107 GLU B O 1
ATOM 2995 N N . ASP B 1 108 ? -9.148 -0.338 -9.477 1 98.88 108 ASP B N 1
ATOM 2996 C CA . ASP B 1 108 ? -7.742 -0.711 -9.633 1 98.88 108 ASP B CA 1
ATOM 2997 C C . ASP B 1 108 ? -7.566 -1.714 -10.773 1 98.88 108 ASP B C 1
ATOM 2999 O O . ASP B 1 108 ? -6.566 -1.673 -11.492 1 98.88 108 ASP B O 1
ATOM 3003 N N . ILE B 1 109 ? -8.562 -2.625 -10.891 1 98.88 109 ILE B N 1
ATOM 3004 C CA . ILE B 1 109 ? -8.539 -3.564 -12.008 1 98.88 109 ILE B CA 1
ATOM 3005 C C . ILE B 1 109 ? -8.523 -2.797 -13.328 1 98.88 109 ILE B C 1
ATOM 3007 O O . ILE B 1 109 ? -7.707 -3.082 -14.211 1 98.88 109 ILE B O 1
ATOM 3011 N N . LYS B 1 110 ? -9.344 -1.837 -13.453 1 98.88 110 LYS B N 1
ATOM 3012 C CA . LYS B 1 110 ? -9.414 -1.038 -14.68 1 98.88 110 LYS B CA 1
ATOM 3013 C C . LYS B 1 110 ? -8.094 -0.325 -14.945 1 98.88 110 LYS B C 1
ATOM 3015 O O . LYS B 1 110 ? -7.613 -0.301 -16.078 1 98.88 110 LYS B O 1
ATOM 3020 N N . VAL B 1 111 ? -7.52 0.21 -13.914 1 98.81 111 VAL B N 1
ATOM 3021 C CA . VAL B 1 111 ? -6.285 0.979 -14.039 1 98.81 111 VAL B CA 1
ATOM 3022 C C . VAL B 1 111 ? -5.176 0.088 -14.586 1 98.81 111 VAL B C 1
ATOM 3024 O O . VAL B 1 111 ? -4.566 0.404 -15.609 1 98.81 111 VAL B O 1
ATOM 3027 N N . PHE B 1 112 ? -4.945 -0.995 -13.977 1 98.88 112 PHE B N 1
ATOM 3028 C CA . PHE B 1 112 ? -3.791 -1.807 -14.352 1 98.88 112 PHE B CA 1
ATOM 3029 C C . PHE B 1 112 ? -4.066 -2.58 -15.633 1 98.88 112 PHE B C 1
ATOM 3031 O O . PHE B 1 112 ? -3.139 -2.898 -16.375 1 98.88 112 PHE B O 1
ATOM 3038 N N . SER B 1 113 ? -5.348 -2.914 -15.898 1 98.81 113 SER B N 1
ATOM 3039 C CA . SER B 1 113 ? -5.684 -3.459 -17.219 1 98.81 113 SER B CA 1
ATOM 3040 C C . SER B 1 113 ? -5.332 -2.475 -18.328 1 98.81 113 SER B C 1
ATOM 3042 O O . SER B 1 113 ? -4.758 -2.861 -19.344 1 98.81 113 SER B O 1
ATOM 3044 N N . SER B 1 114 ? -5.664 -1.265 -18.094 1 98.56 114 SER B N 1
ATOM 3045 C CA . SER B 1 114 ? -5.391 -0.234 -19.094 1 98.56 114 SER B CA 1
ATOM 3046 C C . SER B 1 114 ? -3.891 -0.031 -19.281 1 98.56 114 SER B C 1
ATOM 3048 O O . SER B 1 114 ? -3.445 0.36 -20.375 1 98.56 114 SER B O 1
ATOM 3050 N N . LEU B 1 115 ? -3.145 -0.298 -18.266 1 98.44 115 LEU B N 1
ATOM 3051 C CA . LEU B 1 115 ? -1.693 -0.163 -18.328 1 98.44 115 LEU B CA 1
ATOM 3052 C C . LEU B 1 115 ? -1.056 -1.42 -18.922 1 98.44 115 LEU B C 1
ATOM 3054 O O . LEU B 1 115 ? 0.17 -1.511 -19.016 1 98.44 115 LEU B O 1
ATOM 3058 N N . LYS B 1 116 ? -1.843 -2.432 -19.203 1 98.25 116 LYS B N 1
ATOM 3059 C CA . LYS B 1 116 ? -1.445 -3.65 -19.906 1 98.25 116 LYS B CA 1
ATOM 3060 C C . LYS B 1 116 ? -0.639 -4.57 -18.984 1 98.25 116 LYS B C 1
ATOM 3062 O O . LYS B 1 116 ? 0.38 -5.125 -19.406 1 98.25 116 LYS B O 1
ATOM 3067 N N . ALA B 1 117 ? -1.049 -4.586 -17.719 1 98.81 117 ALA B N 1
ATOM 3068 C CA . ALA B 1 117 ? -0.525 -5.656 -16.875 1 98.81 117 ALA B CA 1
ATOM 3069 C C . ALA B 1 117 ? -0.718 -7.02 -17.547 1 98.81 117 ALA B C 1
ATOM 3071 O O . ALA B 1 117 ? -1.715 -7.246 -18.234 1 98.81 117 ALA B O 1
ATOM 3072 N N . ASP B 1 118 ? 0.185 -7.965 -17.312 1 98.88 118 ASP B N 1
ATOM 3073 C CA . ASP B 1 118 ? 0.107 -9.266 -17.969 1 98.88 118 ASP B CA 1
ATOM 3074 C C . ASP B 1 118 ? -0.972 -10.141 -17.344 1 98.88 118 ASP B C 1
ATOM 3076 O O . ASP B 1 118 ? -1.517 -11.031 -18 1 98.88 118 ASP B O 1
ATOM 3080 N N . ALA B 1 119 ? -1.259 -9.938 -16.109 1 98.88 119 ALA B N 1
ATOM 3081 C CA . ALA B 1 119 ? -2.373 -10.531 -15.383 1 98.88 119 ALA B CA 1
ATOM 3082 C C . ALA B 1 119 ? -2.672 -9.75 -14.109 1 98.88 119 ALA B C 1
ATOM 3084 O O . ALA B 1 119 ? -1.892 -8.883 -13.703 1 98.88 119 ALA B O 1
ATOM 3085 N N . LEU B 1 120 ? -3.779 -9.984 -13.555 1 98.94 120 LEU B N 1
ATOM 3086 C CA . LEU B 1 120 ? -4.191 -9.344 -12.305 1 98.94 120 LEU B CA 1
ATOM 3087 C C . LEU B 1 120 ? -4.566 -10.391 -11.258 1 98.94 120 LEU B C 1
ATOM 3089 O O . LEU B 1 120 ? -5.211 -11.391 -11.578 1 98.94 120 LEU B O 1
ATOM 3093 N N . VAL B 1 121 ? -4.102 -10.219 -10.039 1 98.88 121 VAL B N 1
ATOM 3094 C CA . VAL B 1 121 ? -4.309 -11.164 -8.938 1 98.88 121 VAL B CA 1
ATOM 3095 C C . VAL B 1 121 ? -5.387 -10.633 -7.996 1 98.88 121 VAL B C 1
ATOM 3097 O O . VAL B 1 121 ? -5.266 -9.523 -7.473 1 98.88 121 VAL B O 1
ATOM 3100 N N . VAL B 1 122 ? -6.422 -11.406 -7.793 1 98.69 122 VAL B N 1
ATOM 3101 C CA . VAL B 1 122 ? -7.516 -10.953 -6.938 1 98.69 122 VAL B CA 1
ATOM 3102 C C . VAL B 1 122 ? -8.242 -12.156 -6.348 1 98.69 122 VAL B C 1
ATOM 3104 O O . VAL B 1 122 ? -8.203 -13.258 -6.91 1 98.69 122 VAL B O 1
ATOM 3107 N N . GLY B 1 123 ? -8.805 -12.047 -5.191 1 98 123 GLY B N 1
ATOM 3108 C CA . GLY B 1 123 ? -9.688 -13.008 -4.547 1 98 123 GLY B CA 1
ATOM 3109 C C . GLY B 1 123 ? -10.711 -12.352 -3.631 1 98 123 GLY B C 1
ATOM 3110 O O . GLY B 1 123 ? -10.344 -11.625 -2.707 1 98 123 GLY B O 1
ATOM 3111 N N . ILE B 1 124 ? -11.961 -12.656 -3.885 1 97.81 124 ILE B N 1
ATOM 3112 C CA . ILE B 1 124 ? -13.031 -12.07 -3.094 1 97.81 124 ILE B CA 1
ATOM 3113 C C . ILE B 1 124 ? -13.953 -13.172 -2.572 1 97.81 124 ILE B C 1
ATOM 3115 O O . ILE B 1 124 ? -14.422 -14.016 -3.342 1 97.81 124 ILE B O 1
ATOM 3119 N N . LEU B 1 125 ? -14.18 -13.148 -1.299 1 95.94 125 LEU B N 1
ATOM 3120 C CA . LEU B 1 125 ? -15.008 -14.172 -0.667 1 95.94 125 LEU B CA 1
ATOM 3121 C C . LEU B 1 125 ? -16.25 -13.547 -0.027 1 95.94 125 LEU B C 1
ATOM 3123 O O . LEU B 1 125 ? -16.281 -12.344 0.223 1 95.94 125 LEU B O 1
ATOM 3127 N N . ASN B 1 126 ? -17.219 -14.414 0.128 1 94.56 126 ASN B N 1
ATOM 3128 C CA . ASN B 1 126 ? -18.344 -14.102 1.011 1 94.56 126 ASN B CA 1
ATOM 3129 C C . ASN B 1 126 ? -17.984 -14.352 2.475 1 94.56 126 ASN B C 1
ATOM 3131 O O . ASN B 1 126 ? -16.969 -14.984 2.771 1 94.56 126 ASN B O 1
ATOM 3135 N N . GLY B 1 127 ? -18.828 -13.883 3.4 1 87.75 127 GLY B N 1
ATOM 3136 C CA . GLY B 1 127 ? -18.594 -14.055 4.824 1 87.75 127 GLY B CA 1
ATOM 3137 C C . GLY B 1 127 ? -18.578 -15.516 5.25 1 87.75 127 GLY B C 1
ATOM 3138 O O . GLY B 1 127 ? -18 -15.852 6.293 1 87.75 127 GLY B O 1
ATOM 3139 N N . ASP B 1 128 ? -19.156 -16.438 4.465 1 89.06 128 ASP B N 1
ATOM 3140 C CA . ASP B 1 128 ? -19.188 -17.859 4.797 1 89.06 128 ASP B CA 1
ATOM 3141 C C . ASP B 1 128 ? -18.016 -18.594 4.141 1 89.06 128 ASP B C 1
ATOM 3143 O O . ASP B 1 128 ? -18.016 -19.828 4.078 1 89.06 128 ASP B O 1
ATOM 3147 N N . PHE B 1 129 ? -17.109 -17.859 3.434 1 90.69 129 PHE B N 1
ATOM 3148 C CA . PHE B 1 129 ? -15.859 -18.359 2.854 1 90.69 129 PHE B CA 1
ATOM 3149 C C . PHE B 1 129 ? -16.125 -19.078 1.537 1 90.69 129 PHE B C 1
ATOM 3151 O O . PHE B 1 129 ? -15.336 -19.922 1.114 1 90.69 129 PHE B O 1
ATOM 3158 N N . SER B 1 130 ? -17.281 -18.797 1.04 1 96.06 130 SER B N 1
ATOM 3159 C CA . SER B 1 130 ? -17.469 -19.109 -0.374 1 96.06 130 SER B CA 1
ATOM 3160 C C . SER B 1 130 ? -16.984 -17.969 -1.262 1 96.06 130 SER B C 1
ATOM 3162 O O . SER B 1 130 ? -16.844 -16.828 -0.8 1 96.06 130 SER B O 1
ATOM 3164 N N . ILE B 1 131 ? -16.688 -18.297 -2.496 1 98 131 ILE B N 1
ATOM 3165 C CA . ILE B 1 131 ? -16.25 -17.266 -3.426 1 98 131 ILE B CA 1
ATOM 3166 C C . ILE B 1 131 ? -17.422 -16.328 -3.734 1 98 131 ILE B C 1
ATOM 3168 O O . ILE B 1 131 ? -18.547 -16.766 -3.965 1 98 131 ILE B O 1
ATOM 3172 N N . ASN B 1 132 ? -17.219 -15.039 -3.609 1 98.38 132 ASN B N 1
ATOM 3173 C CA . ASN B 1 132 ? -18.188 -14.031 -4.039 1 98.38 132 ASN B CA 1
ATOM 3174 C C . ASN B 1 132 ? -18.281 -13.953 -5.559 1 98.38 132 ASN B C 1
ATOM 3176 O O . ASN B 1 132 ? -17.641 -13.102 -6.18 1 98.38 132 ASN B O 1
ATOM 3180 N N . LEU B 1 133 ? -19.078 -14.797 -6.145 1 98.62 133 LEU B N 1
ATOM 3181 C CA . LEU B 1 133 ? -19.156 -14.961 -7.594 1 98.62 133 LEU B CA 1
ATOM 3182 C C . LEU B 1 133 ? -19.609 -13.664 -8.258 1 98.62 133 LEU B C 1
ATOM 3184 O O . LEU B 1 133 ? -19.109 -13.305 -9.328 1 98.62 133 LEU B O 1
ATOM 3188 N N . GLU B 1 134 ? -20.531 -12.977 -7.637 1 98.5 134 GLU B N 1
ATOM 3189 C CA . GLU B 1 134 ? -21.016 -11.719 -8.203 1 98.5 134 GLU B CA 1
ATOM 3190 C C . GLU B 1 134 ? -19.891 -10.688 -8.305 1 98.5 134 GLU B C 1
ATOM 3192 O O . GLU B 1 134 ? -19.734 -10.047 -9.344 1 98.5 134 GLU B O 1
ATOM 3197 N N . ALA B 1 135 ? -19.172 -10.562 -7.262 1 98.69 135 ALA B N 1
ATOM 3198 C CA . ALA B 1 135 ? -18.047 -9.625 -7.27 1 98.69 135 ALA B CA 1
ATOM 3199 C C . ALA B 1 135 ? -16.984 -10.055 -8.273 1 98.69 135 ALA B C 1
ATOM 3201 O O . ALA B 1 135 ? -16.422 -9.219 -8.984 1 98.69 135 ALA B O 1
ATOM 3202 N N . MET B 1 136 ? -16.734 -11.344 -8.344 1 98.81 136 MET B N 1
ATOM 3203 C CA . MET B 1 136 ? -15.711 -11.844 -9.266 1 98.81 136 MET B CA 1
ATOM 3204 C C . MET B 1 136 ? -16.141 -11.625 -10.711 1 98.81 136 MET B C 1
ATOM 3206 O O . MET B 1 136 ? -15.297 -11.367 -11.578 1 98.81 136 MET B O 1
ATOM 3210 N N . LYS B 1 137 ? -17.375 -11.734 -10.984 1 98.75 137 LYS B N 1
ATOM 3211 C CA . LYS B 1 137 ? -17.859 -11.445 -12.336 1 98.75 137 LYS B CA 1
ATOM 3212 C C . LYS B 1 137 ? -17.594 -9.992 -12.719 1 98.75 137 LYS B C 1
ATOM 3214 O O . LYS B 1 137 ? -17.203 -9.703 -13.852 1 98.75 137 LYS B O 1
ATOM 3219 N N . LYS B 1 138 ? -17.828 -9.102 -11.797 1 98.69 138 LYS B N 1
ATOM 3220 C CA . LYS B 1 138 ? -17.547 -7.695 -12.023 1 98.69 138 LYS B CA 1
ATOM 3221 C C . LYS B 1 138 ? -16.062 -7.473 -12.289 1 98.69 138 LYS B C 1
ATOM 3223 O O . LYS B 1 138 ? -15.68 -6.676 -13.148 1 98.69 138 LYS B O 1
ATOM 3228 N N . VAL B 1 139 ? -15.242 -8.18 -11.539 1 98.75 139 VAL B N 1
ATOM 3229 C CA . VAL B 1 139 ? -13.797 -8.109 -11.695 1 98.75 139 VAL B CA 1
ATOM 3230 C C . VAL B 1 139 ? -13.406 -8.547 -13.109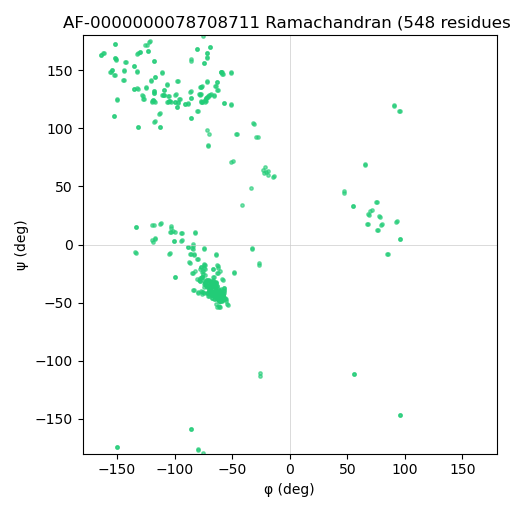 1 98.75 139 VAL B C 1
ATOM 3232 O O . VAL B 1 139 ? -12.664 -7.844 -13.797 1 98.75 139 VAL B O 1
ATOM 3235 N N . ILE B 1 140 ? -13.914 -9.641 -13.539 1 98.62 140 ILE B N 1
ATOM 3236 C CA . ILE B 1 140 ? -13.578 -10.211 -14.844 1 98.62 140 ILE B CA 1
ATOM 3237 C C . ILE B 1 140 ? -14.023 -9.266 -15.953 1 98.62 140 ILE B C 1
ATOM 3239 O O . ILE B 1 140 ? -13.289 -9.039 -16.922 1 98.62 140 ILE B O 1
ATOM 3243 N N . LYS B 1 141 ? -15.195 -8.742 -15.789 1 98.56 141 LYS B N 1
ATOM 3244 C CA . LYS B 1 141 ? -15.695 -7.785 -16.766 1 98.56 141 LYS B CA 1
ATOM 3245 C C . LYS B 1 141 ? -14.797 -6.559 -16.859 1 98.56 141 LYS B C 1
ATOM 3247 O O . LYS B 1 141 ? -14.461 -6.102 -17.953 1 98.56 141 LYS B O 1
ATOM 3252 N N . ALA B 1 142 ? -14.383 -6.07 -15.742 1 98.69 142 ALA B N 1
ATOM 3253 C CA . ALA B 1 142 ? -13.547 -4.871 -15.688 1 98.69 142 ALA B CA 1
ATOM 3254 C C . ALA B 1 142 ? -12.164 -5.137 -16.266 1 98.69 142 ALA B C 1
ATOM 3256 O O . ALA B 1 142 ? -11.516 -4.227 -16.797 1 98.69 142 ALA B O 1
ATOM 3257 N N . ALA B 1 143 ? -11.68 -6.348 -16.109 1 98.56 143 ALA B N 1
ATOM 3258 C CA . ALA B 1 143 ? -10.336 -6.723 -16.547 1 98.56 143 ALA B CA 1
ATOM 3259 C C . ALA B 1 143 ? -10.258 -6.84 -18.062 1 98.56 143 ALA B C 1
ATOM 3261 O O . ALA B 1 143 ? -9.172 -6.867 -18.641 1 98.56 143 ALA B O 1
ATOM 3262 N N . LYS B 1 144 ? -11.477 -6.965 -18.703 1 96.75 144 LYS B N 1
ATOM 3263 C CA . LYS B 1 144 ? -11.539 -7.156 -20.141 1 96.75 144 LYS B CA 1
ATOM 3264 C C . LYS B 1 144 ? -10.727 -8.375 -20.578 1 96.75 144 LYS B C 1
ATOM 3266 O O . LYS B 1 144 ? -10.969 -9.484 -20.109 1 96.75 144 LYS B O 1
ATOM 3271 N N . ASN B 1 145 ? -9.602 -8.172 -21.297 1 97.31 145 ASN B N 1
ATOM 3272 C CA . ASN B 1 145 ? -8.852 -9.312 -21.828 1 97.31 145 ASN B CA 1
ATOM 3273 C C . ASN B 1 145 ? -7.641 -9.641 -20.969 1 97.31 145 ASN B C 1
ATOM 3275 O O . ASN B 1 145 ? -6.891 -10.57 -21.266 1 97.31 145 ASN B O 1
ATOM 3279 N N . THR B 1 146 ? -7.484 -8.938 -19.891 1 98.81 146 THR B N 1
ATOM 3280 C CA . THR B 1 146 ? -6.371 -9.227 -18.984 1 98.81 146 THR B CA 1
ATOM 3281 C C . THR B 1 146 ? -6.668 -10.461 -18.141 1 98.81 146 THR B C 1
ATOM 3283 O O . THR B 1 146 ? -7.691 -10.508 -17.453 1 98.81 146 THR B O 1
ATOM 3286 N N . PRO B 1 147 ? -5.84 -11.492 -18.172 1 98.81 147 PRO B N 1
ATOM 3287 C CA . PRO B 1 147 ? -6.086 -12.711 -17.391 1 98.81 147 PRO B CA 1
ATOM 3288 C C . PRO B 1 147 ? -6.199 -12.438 -15.891 1 98.81 147 PRO B C 1
ATOM 3290 O O . PRO B 1 147 ? -5.52 -11.547 -15.367 1 98.81 147 PRO B O 1
ATOM 3293 N N . ILE B 1 148 ? -7.047 -13.234 -15.234 1 98.88 148 ILE B N 1
ATOM 3294 C CA . ILE B 1 148 ? -7.242 -13.117 -13.789 1 98.88 148 ILE B CA 1
ATOM 3295 C C . ILE B 1 148 ? -6.629 -14.328 -13.086 1 98.88 148 ILE B C 1
ATOM 3297 O O . ILE B 1 148 ? -6.785 -15.461 -13.539 1 98.88 148 ILE B O 1
ATOM 3301 N N . VAL B 1 149 ? -5.871 -14.07 -12.039 1 98.88 149 VAL B N 1
ATOM 3302 C CA . VAL B 1 149 ? -5.336 -15.078 -11.133 1 98.88 149 VAL B CA 1
ATOM 3303 C C . VAL B 1 149 ? -6.051 -14.992 -9.781 1 98.88 149 VAL B C 1
ATOM 3305 O O . VAL B 1 149 ? -6.227 -13.898 -9.242 1 98.88 149 VAL B O 1
ATOM 3308 N N . PHE B 1 150 ? -6.555 -16.094 -9.289 1 98.81 150 PHE B N 1
ATOM 3309 C CA . PHE B 1 150 ? -7.164 -16.141 -7.969 1 98.81 150 PHE B CA 1
ATOM 3310 C C . PHE B 1 150 ? -6.125 -16.5 -6.91 1 98.81 150 PHE B C 1
ATOM 3312 O O . PHE B 1 150 ? -5.488 -17.562 -6.992 1 98.81 150 PHE B O 1
ATOM 3319 N N . HIS B 1 151 ? -5.969 -15.586 -5.93 1 97.88 151 HIS B N 1
ATOM 3320 C CA . HIS B 1 151 ? -4.863 -15.758 -4.996 1 97.88 151 HIS B CA 1
ATOM 3321 C C . HIS B 1 151 ? -5.258 -16.672 -3.838 1 97.88 151 HIS B C 1
ATOM 3323 O O . HIS B 1 151 ? -6.188 -17.469 -3.959 1 97.88 151 HIS B O 1
ATOM 3329 N N . ARG B 1 152 ? -4.605 -16.625 -2.736 1 95.62 152 ARG B N 1
ATOM 3330 C CA . ARG B 1 152 ? -4.641 -17.625 -1.667 1 95.62 152 ARG B CA 1
ATOM 3331 C C . ARG B 1 152 ? -5.945 -17.531 -0.88 1 95.62 152 ARG B C 1
ATOM 3333 O O . ARG B 1 152 ? -6.188 -18.328 0.027 1 95.62 152 ARG B O 1
ATOM 3340 N N . ALA B 1 153 ? -6.809 -16.516 -1.236 1 95.25 153 ALA B N 1
ATOM 3341 C CA . ALA B 1 153 ? -8.172 -16.656 -0.729 1 95.25 153 ALA B CA 1
ATOM 3342 C C . ALA B 1 153 ? -8.719 -18.062 -0.999 1 95.25 153 ALA B C 1
ATOM 3344 O O . ALA B 1 153 ? -9.547 -18.562 -0.242 1 95.25 153 ALA B O 1
ATOM 3345 N N . PHE B 1 154 ? -8.203 -18.734 -1.963 1 97.62 154 PHE B N 1
ATOM 3346 C CA . PHE B 1 154 ? -8.555 -20.109 -2.324 1 97.62 154 PHE B CA 1
ATOM 3347 C C . PHE B 1 154 ? -8.211 -21.062 -1.192 1 97.62 154 PHE B C 1
ATOM 3349 O O . PHE B 1 154 ? -8.828 -22.125 -1.07 1 97.62 154 PHE B O 1
ATOM 3356 N N . ASP B 1 155 ? -7.281 -20.703 -0.363 1 95.94 155 ASP B N 1
ATOM 3357 C CA . ASP B 1 155 ? -6.797 -21.594 0.69 1 95.94 155 ASP B CA 1
ATOM 3358 C C . ASP B 1 155 ? -7.707 -21.547 1.914 1 95.94 155 ASP B C 1
ATOM 3360 O O . ASP B 1 155 ? -7.57 -22.359 2.832 1 95.94 155 ASP B O 1
ATOM 3364 N N . VAL B 1 156 ? -8.672 -20.625 1.951 1 92.44 156 VAL B N 1
ATOM 3365 C CA . VAL B 1 156 ? -9.492 -20.516 3.15 1 92.44 156 VAL B CA 1
ATOM 3366 C C . VAL B 1 156 ? -10.945 -20.828 2.812 1 92.44 156 VAL B C 1
ATOM 3368 O O . VAL B 1 156 ? -11.828 -20.734 3.674 1 92.44 156 VAL B O 1
ATOM 3371 N N . VAL B 1 157 ? -11.188 -21.219 1.599 1 94.88 157 VAL B N 1
ATOM 3372 C CA . VAL B 1 157 ? -12.555 -21.594 1.229 1 94.88 157 VAL B CA 1
ATOM 3373 C C . VAL B 1 157 ? -12.922 -22.922 1.884 1 94.88 157 VAL B C 1
ATOM 3375 O O . VAL B 1 157 ? -12.047 -23.703 2.244 1 94.88 157 VAL B O 1
ATOM 3378 N N . ASN B 1 158 ? -14.18 -23.172 1.97 1 90.69 158 ASN B N 1
ATOM 3379 C CA . ASN B 1 158 ? -14.656 -24.391 2.623 1 90.69 158 ASN B CA 1
ATOM 3380 C C . ASN B 1 158 ? -14.422 -25.625 1.753 1 90.69 158 ASN B C 1
ATOM 3382 O O . ASN B 1 158 ? -14.078 -26.688 2.262 1 90.69 158 ASN B O 1
ATOM 3386 N N . ASP B 1 159 ? -14.664 -25.516 0.514 1 95.62 159 ASP B N 1
ATOM 3387 C CA . ASP B 1 159 ? -14.555 -26.609 -0.441 1 95.62 159 ASP B CA 1
ATOM 3388 C C . ASP B 1 159 ? -13.758 -26.188 -1.674 1 95.62 159 ASP B C 1
ATOM 3390 O O . ASP B 1 159 ? -14.312 -25.609 -2.605 1 95.62 159 ASP B O 1
ATOM 3394 N N . GLN B 1 160 ? -12.484 -26.609 -1.704 1 97.81 160 GLN B N 1
ATOM 3395 C CA . GLN B 1 160 ? -11.602 -26.188 -2.781 1 97.81 160 GLN B CA 1
ATOM 3396 C C . GLN B 1 160 ? -12.039 -26.766 -4.121 1 97.81 160 GLN B C 1
ATOM 3398 O O . GLN B 1 160 ? -11.914 -26.125 -5.16 1 97.81 160 GLN B O 1
ATOM 3403 N N . PHE B 1 161 ? -12.547 -27.984 -4.113 1 98.31 161 PHE B N 1
ATOM 3404 C CA . PHE B 1 161 ? -12.914 -28.625 -5.371 1 98.31 161 PHE B CA 1
ATOM 3405 C C . PHE B 1 161 ? -14.156 -27.984 -5.965 1 98.31 161 PHE B C 1
ATOM 3407 O O . PHE B 1 161 ? -14.234 -27.75 -7.176 1 98.31 161 PHE B O 1
ATOM 3414 N N . LYS B 1 162 ? -15.117 -27.688 -5.133 1 98.06 162 LYS B N 1
ATOM 3415 C CA . LYS B 1 162 ? -16.281 -26.938 -5.598 1 98.06 162 LYS B CA 1
ATOM 3416 C C . LYS B 1 162 ? -15.883 -25.578 -6.164 1 98.06 162 LYS B C 1
ATOM 3418 O O . LYS B 1 162 ? -16.344 -25.188 -7.238 1 98.06 162 LYS B O 1
ATOM 3423 N N . GLU B 1 163 ? -15.055 -24.891 -5.449 1 98.31 163 GLU B N 1
ATOM 3424 C CA . GLU B 1 163 ? -14.656 -23.547 -5.852 1 98.31 163 GLU B CA 1
ATOM 3425 C C . GLU B 1 163 ? -13.758 -23.594 -7.082 1 98.31 163 GLU B C 1
ATOM 3427 O O . GLU B 1 163 ? -13.758 -22.656 -7.891 1 98.31 163 GLU B O 1
ATOM 3432 N N . LEU B 1 164 ? -12.977 -24.672 -7.223 1 98.69 164 LEU B N 1
ATOM 3433 C CA . LEU B 1 164 ? -12.203 -24.875 -8.445 1 98.69 164 LEU B CA 1
ATOM 3434 C C . LEU B 1 164 ? -13.109 -24.859 -9.672 1 98.69 164 LEU B C 1
ATOM 3436 O O . LEU B 1 164 ? -12.812 -24.188 -10.656 1 98.69 164 LEU B O 1
ATOM 3440 N N . GLU B 1 165 ? -14.164 -25.547 -9.609 1 98.38 165 GLU B N 1
ATOM 3441 C CA . GLU B 1 165 ? -15.109 -25.594 -10.719 1 98.38 165 GLU B CA 1
ATOM 3442 C C . GLU B 1 165 ? -15.719 -24.219 -10.977 1 98.38 165 GLU B C 1
ATOM 3444 O O . GLU B 1 165 ? -15.891 -23.812 -12.133 1 98.38 165 GLU B O 1
ATOM 3449 N N . ASN B 1 166 ? -16.078 -23.5 -9.922 1 98.44 166 ASN B N 1
ATOM 3450 C CA . ASN B 1 166 ? -16.609 -22.156 -10.062 1 98.44 166 ASN B CA 1
ATOM 3451 C C . ASN B 1 166 ? -15.617 -21.234 -10.773 1 98.44 166 ASN B C 1
ATOM 3453 O O . ASN B 1 166 ? -16 -20.469 -11.664 1 98.44 166 ASN B O 1
ATOM 3457 N N . LEU B 1 167 ? -14.383 -21.328 -10.406 1 98.69 167 LEU B N 1
ATOM 3458 C CA . LEU B 1 167 ? -13.359 -20.469 -10.984 1 98.69 167 LEU B CA 1
ATOM 3459 C C . LEU B 1 167 ? -13.109 -20.828 -12.445 1 98.69 167 LEU B C 1
ATOM 3461 O O . LEU B 1 167 ? -12.867 -19.953 -13.281 1 98.69 167 LEU B O 1
ATOM 3465 N N . LYS B 1 168 ? -13.203 -22.141 -12.766 1 98 168 LYS B N 1
ATOM 3466 C CA . LYS B 1 168 ? -13.133 -22.562 -14.164 1 98 168 LYS B CA 1
ATOM 3467 C C . LYS B 1 168 ? -14.234 -21.906 -14.992 1 98 168 LYS B C 1
ATOM 3469 O O . LYS B 1 168 ? -13.961 -21.344 -16.062 1 98 168 LYS B O 1
ATOM 3474 N N . ARG B 1 169 ? -15.359 -21.984 -14.453 1 97.81 169 ARG B N 1
ATOM 3475 C CA . ARG B 1 169 ? -16.516 -21.453 -15.164 1 97.81 169 ARG B CA 1
ATOM 3476 C C . ARG B 1 169 ? -16.406 -19.938 -15.359 1 97.81 169 ARG B C 1
ATOM 3478 O O . ARG B 1 169 ? -16.844 -19.406 -16.375 1 97.81 169 ARG B O 1
ATOM 3485 N N . LEU B 1 170 ? -15.812 -19.266 -14.422 1 97.88 170 LEU B N 1
ATOM 3486 C CA . LEU B 1 170 ? -15.641 -17.828 -14.484 1 97.88 170 LEU B CA 1
ATOM 3487 C C . LEU B 1 170 ? -14.562 -17.453 -15.492 1 97.88 170 LEU B C 1
ATOM 3489 O O . LEU B 1 170 ? -14.469 -16.281 -15.906 1 97.88 170 LEU B O 1
ATOM 3493 N N . GLY B 1 171 ? -13.703 -18.359 -15.812 1 97.69 171 GLY B N 1
ATOM 3494 C CA . GLY B 1 171 ? -12.641 -18.078 -16.766 1 97.69 171 GLY B CA 1
ATOM 3495 C C . GLY B 1 171 ? -11.359 -17.609 -16.125 1 97.69 171 GLY B C 1
ATOM 3496 O O . GLY B 1 171 ? -10.531 -16.969 -16.781 1 97.69 171 GLY B O 1
ATOM 3497 N N . VAL B 1 172 ? -11.203 -17.875 -14.883 1 98.62 172 VAL B N 1
ATOM 3498 C CA . VAL B 1 172 ? -9.961 -17.562 -14.18 1 98.62 172 VAL B CA 1
ATOM 3499 C C . VAL B 1 172 ? -8.812 -18.359 -14.781 1 98.62 172 VAL B C 1
ATOM 3501 O O . VAL B 1 172 ? -8.961 -19.562 -15.078 1 98.62 172 VAL B O 1
ATOM 3504 N N . LYS B 1 173 ? -7.66 -17.734 -14.914 1 98.56 173 LYS B N 1
ATOM 3505 C CA . LYS B 1 173 ? -6.527 -18.328 -15.625 1 98.56 173 LYS B CA 1
ATOM 3506 C C . LYS B 1 173 ? -5.723 -19.25 -14.703 1 98.56 173 LYS B C 1
ATOM 3508 O O . LYS B 1 173 ? -5.246 -20.297 -15.141 1 98.56 173 LYS B O 1
ATOM 3513 N N . ARG B 1 174 ? -5.582 -18.828 -13.492 1 98.56 174 ARG B N 1
ATOM 3514 C CA . ARG B 1 174 ? -4.633 -19.469 -12.586 1 98.56 174 ARG B CA 1
ATOM 3515 C C . ARG B 1 174 ? -5.074 -19.312 -11.133 1 98.56 174 ARG B C 1
ATOM 3517 O O . ARG B 1 174 ? -5.684 -18.312 -10.766 1 98.56 174 ARG B O 1
ATOM 3524 N N . ILE B 1 175 ? -4.766 -20.359 -10.359 1 98.81 175 ILE B N 1
ATOM 3525 C CA . ILE B 1 175 ? -5.047 -20.328 -8.922 1 98.81 175 ILE B CA 1
ATOM 3526 C C . ILE B 1 175 ? -3.744 -20.484 -8.141 1 98.81 175 ILE B C 1
ATOM 3528 O O . ILE B 1 175 ? -2.969 -21.422 -8.391 1 98.81 175 ILE B O 1
ATOM 3532 N N . LEU B 1 176 ? -3.465 -19.562 -7.309 1 98.38 176 LEU B N 1
ATOM 3533 C CA . LEU B 1 176 ? -2.383 -19.672 -6.34 1 98.38 176 LEU B CA 1
ATOM 3534 C C . LEU B 1 176 ? -2.859 -20.391 -5.074 1 98.38 176 LEU B C 1
ATOM 3536 O O . LEU B 1 176 ? -3.848 -19.969 -4.461 1 98.38 176 LEU B O 1
ATOM 3540 N N . THR B 1 177 ? -2.146 -21.5 -4.617 1 97.88 177 THR B N 1
ATOM 3541 C CA . THR B 1 177 ? -2.662 -22.25 -3.475 1 97.88 177 THR B CA 1
ATOM 3542 C C . THR B 1 177 ? -1.537 -23 -2.768 1 97.88 177 THR B C 1
ATOM 3544 O O . THR B 1 177 ? -0.557 -23.406 -3.398 1 97.88 177 THR B O 1
ATOM 3547 N N . SER B 1 178 ? -1.743 -23.125 -1.504 1 95.88 178 SER B N 1
ATOM 3548 C CA . SER B 1 178 ? -0.894 -24 -0.695 1 95.88 178 SER B CA 1
ATOM 3549 C C . SER B 1 178 ? -1.598 -25.312 -0.368 1 95.88 178 SER B C 1
ATOM 3551 O O . SER B 1 178 ? -1.18 -26.031 0.536 1 95.88 178 SER B O 1
ATOM 3553 N N . GLY B 1 179 ? -2.738 -25.516 -1.053 1 97.06 179 GLY B N 1
ATOM 3554 C CA . GLY B 1 179 ? -3.516 -26.719 -0.765 1 97.06 179 GLY B CA 1
ATOM 3555 C C . GLY B 1 179 ? -4.336 -26.594 0.506 1 97.06 179 GLY B C 1
ATOM 3556 O O . GLY B 1 179 ? -4.559 -27.594 1.197 1 97.06 179 GLY B O 1
ATOM 3557 N N . ALA B 1 180 ? -4.645 -25.375 0.899 1 94.56 180 ALA B N 1
ATOM 3558 C CA . ALA B 1 180 ? -5.449 -25.047 2.074 1 94.56 180 ALA B CA 1
ATOM 3559 C C . ALA B 1 180 ? -4.707 -25.406 3.361 1 94.56 180 ALA B C 1
ATOM 3561 O O . ALA B 1 180 ? -5.328 -25.766 4.363 1 94.56 180 ALA B O 1
ATOM 3562 N N . LYS B 1 181 ? -3.445 -25.406 3.287 1 93.12 181 LYS B N 1
ATOM 3563 C CA . LYS B 1 181 ? -2.568 -25.609 4.438 1 93.12 181 LYS B CA 1
ATOM 3564 C C . LYS B 1 181 ? -1.608 -24.438 4.602 1 93.12 181 LYS B C 1
ATOM 3566 O O . LYS B 1 181 ? -1.527 -23.562 3.73 1 93.12 181 LYS B O 1
ATOM 3571 N N . PRO B 1 182 ? -0.96 -24.312 5.672 1 89.44 182 PRO B N 1
ATOM 3572 C CA . PRO B 1 182 ? -0.076 -23.172 5.926 1 89.44 182 PRO B CA 1
ATOM 3573 C C . PRO B 1 182 ? 1.021 -23.031 4.871 1 89.44 182 PRO B C 1
ATOM 3575 O O . PRO B 1 182 ? 1.496 -21.922 4.613 1 89.44 182 PRO B O 1
ATOM 3578 N N . ASN B 1 183 ? 1.431 -24.141 4.312 1 91.31 183 ASN B N 1
ATOM 3579 C CA . ASN B 1 183 ? 2.463 -24.141 3.279 1 91.31 183 ASN B CA 1
ATOM 3580 C C . ASN B 1 183 ? 2.312 -25.328 2.33 1 91.31 183 ASN B C 1
ATOM 3582 O O . ASN B 1 183 ? 1.53 -26.234 2.592 1 91.31 183 ASN B O 1
ATOM 3586 N N . CYS B 1 184 ? 3.125 -25.312 1.253 1 93.88 184 CYS B N 1
ATOM 3587 C CA . CYS B 1 184 ? 2.99 -26.281 0.173 1 93.88 184 CYS B CA 1
ATOM 3588 C C . CYS B 1 184 ? 3.41 -27.672 0.636 1 93.88 184 CYS B C 1
ATOM 3590 O O . CYS B 1 184 ? 2.861 -28.672 0.175 1 93.88 184 CYS B O 1
ATOM 3592 N N . ASP B 1 185 ? 4.375 -27.719 1.559 1 9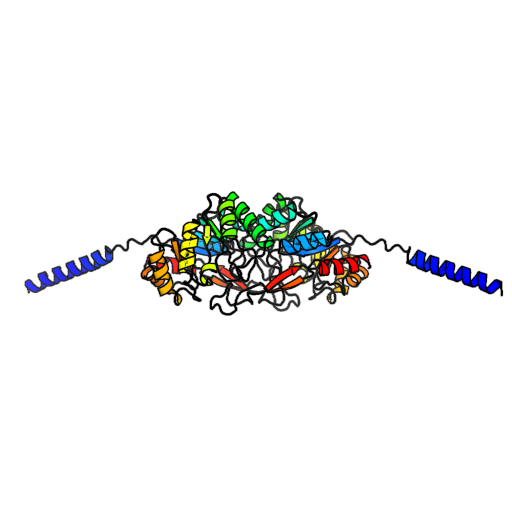4.12 185 ASP B N 1
ATOM 3593 C CA . ASP B 1 185 ? 4.812 -29.031 2.041 1 94.12 185 ASP B CA 1
ATOM 3594 C C . ASP B 1 185 ? 3.666 -29.781 2.729 1 94.12 185 ASP B C 1
ATOM 3596 O O . ASP B 1 185 ? 3.428 -30.953 2.451 1 94.12 185 ASP B O 1
ATOM 3600 N N . LEU B 1 186 ? 2.992 -29.031 3.533 1 95.19 186 LEU B N 1
ATOM 3601 C CA . LEU B 1 186 ? 1.881 -29.625 4.277 1 95.19 186 LEU B CA 1
ATOM 3602 C C . LEU B 1 186 ? 0.678 -29.844 3.367 1 95.19 186 LEU B C 1
ATOM 3604 O O . LEU B 1 186 ? -0.136 -30.734 3.621 1 95.19 186 LEU B O 1
ATOM 3608 N N . GLY B 1 187 ? 0.574 -29.078 2.297 1 97.25 187 GLY B N 1
ATOM 3609 C CA . GLY B 1 187 ? -0.575 -29.172 1.41 1 97.25 187 GLY B CA 1
ATOM 3610 C C . GLY B 1 187 ? -0.279 -29.922 0.124 1 97.25 187 GLY B C 1
ATOM 3611 O O . GLY B 1 187 ? -1.068 -29.875 -0.822 1 97.25 187 GLY B O 1
ATOM 3612 N N . LEU B 1 188 ? 0.783 -30.625 0.1 1 97.44 188 LEU B N 1
ATOM 3613 C CA . LEU B 1 188 ? 1.316 -31.203 -1.128 1 97.44 188 LEU B CA 1
ATOM 3614 C C . LEU B 1 188 ? 0.303 -32.156 -1.771 1 97.44 188 LEU B C 1
ATOM 3616 O O . LEU B 1 188 ? 0.059 -32.062 -2.979 1 97.44 188 LEU B O 1
ATOM 3620 N N . GLU B 1 189 ? -0.287 -33.062 -1.037 1 98.38 189 GLU B N 1
ATOM 3621 C CA . GLU B 1 189 ? -1.233 -34.031 -1.567 1 98.38 189 GLU B CA 1
ATOM 3622 C C . GLU B 1 189 ? -2.465 -33.344 -2.152 1 98.38 189 GLU B C 1
ATOM 3624 O O . GLU B 1 189 ? -2.955 -33.75 -3.213 1 98.38 189 GLU B O 1
ATOM 3629 N N . ARG B 1 190 ? -2.975 -32.344 -1.426 1 98.12 190 ARG B N 1
ATOM 3630 C CA . ARG B 1 190 ? -4.117 -31.594 -1.915 1 98.12 190 ARG B CA 1
ATOM 3631 C C . ARG B 1 190 ? -3.783 -30.891 -3.227 1 98.12 190 ARG B C 1
ATOM 3633 O O . ARG B 1 190 ? -4.59 -30.891 -4.16 1 98.12 190 ARG B O 1
ATOM 3640 N N . ILE B 1 191 ? -2.621 -30.312 -3.342 1 98.5 191 ILE B N 1
ATOM 3641 C CA . ILE B 1 191 ? -2.191 -29.625 -4.555 1 98.5 191 ILE B CA 1
ATOM 3642 C C . ILE B 1 191 ? -2.127 -30.609 -5.715 1 98.5 191 ILE B C 1
ATOM 3644 O O . ILE B 1 191 ? -2.58 -30.312 -6.82 1 98.5 191 ILE B O 1
ATOM 3648 N N . LYS B 1 192 ? -1.585 -31.766 -5.426 1 98.19 192 LYS B N 1
ATOM 3649 C CA . LYS B 1 192 ? -1.512 -32.844 -6.426 1 98.19 192 LYS B CA 1
ATOM 3650 C C . LYS B 1 192 ? -2.895 -33.156 -6.984 1 98.19 192 LYS B C 1
ATOM 3652 O O . LYS B 1 192 ? -3.074 -33.25 -8.203 1 98.19 192 LYS B O 1
ATOM 3657 N N . GLU B 1 193 ? -3.803 -33.312 -6.102 1 98.56 193 GLU B N 1
ATOM 3658 C CA . GLU B 1 193 ? -5.172 -33.625 -6.5 1 98.56 193 GLU B CA 1
ATOM 3659 C C . GLU B 1 193 ? -5.785 -32.469 -7.316 1 98.56 193 GLU B C 1
ATOM 3661 O O . GLU B 1 193 ? -6.465 -32.719 -8.312 1 98.56 193 GLU B O 1
ATOM 3666 N N . LEU B 1 194 ? -5.594 -31.266 -6.895 1 98.75 194 LEU B N 1
ATOM 3667 C CA . LEU B 1 194 ? -6.125 -30.094 -7.59 1 98.75 194 LEU B CA 1
ATOM 3668 C C . LEU B 1 194 ? -5.574 -30.016 -9.008 1 98.75 194 LEU B C 1
ATOM 3670 O O . LEU B 1 194 ? -6.312 -29.703 -9.945 1 98.75 194 LEU B O 1
ATOM 3674 N N . VAL B 1 195 ? -4.27 -30.266 -9.172 1 98.44 195 VAL B N 1
ATOM 3675 C CA . VAL B 1 195 ? -3.641 -30.234 -10.484 1 98.44 195 VAL B CA 1
ATOM 3676 C C . VAL B 1 195 ? -4.297 -31.266 -11.398 1 98.44 195 VAL B C 1
ATOM 3678 O O . VAL B 1 195 ? -4.621 -30.984 -12.547 1 98.44 195 VAL B O 1
ATOM 3681 N N . LYS B 1 196 ? -4.473 -32.438 -10.82 1 98.12 196 LYS B N 1
ATOM 3682 C CA . LYS B 1 196 ? -5.09 -33.5 -11.578 1 98.12 196 LYS B CA 1
ATOM 3683 C C . LYS B 1 196 ? -6.508 -33.125 -12.008 1 98.12 196 LYS B C 1
ATOM 3685 O O . LYS B 1 196 ? -6.867 -33.281 -13.172 1 98.12 196 LYS B O 1
ATOM 3690 N N . VAL B 1 197 ? -7.289 -32.625 -11.078 1 98.19 197 VAL B N 1
ATOM 3691 C CA . VAL B 1 197 ? -8.688 -32.312 -11.336 1 98.19 197 VAL B CA 1
ATOM 3692 C C . VAL B 1 197 ? -8.773 -31.125 -12.297 1 98.19 197 VAL B C 1
ATOM 3694 O O . VAL B 1 197 ? -9.672 -31.062 -13.141 1 98.19 197 VAL B O 1
ATOM 3697 N N . ALA B 1 198 ? -7.906 -30.125 -12.156 1 97.75 198 ALA B N 1
ATOM 3698 C CA . ALA B 1 198 ? -7.883 -28.969 -13.047 1 97.75 198 ALA B CA 1
ATOM 3699 C C . ALA B 1 198 ? -7.695 -29.391 -14.5 1 97.75 198 ALA B C 1
ATOM 3701 O O . ALA B 1 198 ? -8.234 -28.766 -15.414 1 97.75 198 ALA B O 1
ATOM 3702 N N . ASN B 1 199 ? -6.852 -30.438 -14.719 1 94.25 199 ASN B N 1
ATOM 3703 C CA . ASN B 1 199 ? -6.672 -31.094 -16.016 1 94.25 199 ASN B CA 1
ATOM 3704 C C . ASN B 1 199 ? -6.293 -30.094 -17.109 1 94.25 199 ASN B C 1
ATOM 3706 O O . ASN B 1 199 ? -6.824 -30.141 -18.219 1 94.25 199 ASN B O 1
ATOM 3710 N N . GLY B 1 200 ? -5.574 -29.109 -16.734 1 94.19 200 GLY B N 1
ATOM 3711 C CA . GLY B 1 200 ? -5.051 -28.172 -17.719 1 94.19 200 GLY B CA 1
ATOM 3712 C C . GLY B 1 200 ? -6.031 -27.078 -18.078 1 94.19 200 GLY B C 1
ATOM 3713 O O . GLY B 1 200 ? -5.684 -26.141 -18.797 1 94.19 200 GLY B O 1
ATOM 3714 N N . GLU B 1 201 ? -7.258 -27.047 -17.703 1 96.75 201 GLU B N 1
ATOM 3715 C CA . GLU B 1 201 ? -8.258 -26.031 -17.984 1 96.75 201 GLU B CA 1
ATOM 3716 C C . GLU B 1 201 ? -7.977 -24.75 -17.219 1 96.75 201 GLU B C 1
ATOM 3718 O O . GLU B 1 201 ? -8.312 -23.656 -17.688 1 96.75 201 GLU B O 1
ATOM 3723 N N . ILE B 1 202 ? -7.5 -24.875 -16.047 1 98.25 202 ILE B N 1
ATOM 3724 C CA . ILE B 1 202 ? -7.055 -23.797 -15.164 1 98.25 202 ILE B CA 1
ATOM 3725 C C . ILE B 1 202 ? -5.719 -24.172 -14.523 1 98.25 202 ILE B C 1
ATOM 3727 O O . ILE B 1 202 ? -5.52 -25.328 -14.109 1 98.25 202 ILE B O 1
ATOM 3731 N N . THR B 1 203 ? -4.77 -23.281 -14.508 1 98.5 203 THR B N 1
ATOM 3732 C CA . THR B 1 203 ? -3.438 -23.578 -13.984 1 98.5 203 THR B CA 1
ATOM 3733 C C . THR B 1 203 ? -3.436 -23.531 -12.461 1 98.5 203 THR B C 1
ATOM 3735 O O . THR B 1 203 ? -3.977 -22.594 -11.859 1 98.5 203 THR B O 1
ATOM 3738 N N . ILE B 1 204 ? -2.924 -24.547 -11.844 1 98.81 204 ILE B N 1
ATOM 3739 C CA . ILE B 1 204 ? -2.684 -24.562 -10.406 1 98.81 204 ILE B CA 1
ATOM 3740 C C . ILE B 1 204 ? -1.228 -24.203 -10.117 1 98.81 204 ILE B C 1
ATOM 3742 O O . ILE B 1 204 ? -0.311 -24.859 -10.617 1 98.81 204 ILE B O 1
ATOM 3746 N N . MET B 1 205 ? -1.014 -23.188 -9.352 1 98.38 205 MET B N 1
ATOM 3747 C CA . MET B 1 205 ? 0.326 -22.688 -9.039 1 98.38 205 MET B CA 1
ATOM 3748 C C . MET B 1 205 ? 0.61 -22.797 -7.543 1 98.38 205 MET B C 1
ATOM 3750 O O . MET B 1 205 ? 0.074 -22.016 -6.75 1 98.38 205 MET B O 1
ATOM 3754 N N . PRO B 1 206 ? 1.461 -23.797 -7.156 1 97.38 206 PRO B N 1
ATOM 3755 C CA . PRO B 1 206 ? 1.827 -23.906 -5.742 1 97.38 206 PRO B CA 1
ATOM 3756 C C . PRO B 1 206 ? 2.586 -22.672 -5.238 1 97.38 206 PRO B C 1
ATOM 3758 O O . PRO B 1 206 ? 3.492 -22.188 -5.914 1 97.38 206 PRO B O 1
ATOM 3761 N N . GLY B 1 207 ? 2.127 -22.219 -4.086 1 94.06 207 GLY B N 1
ATOM 3762 C CA . GLY B 1 207 ? 2.795 -21.125 -3.398 1 94.06 207 GLY B CA 1
ATOM 3763 C C . GLY B 1 207 ? 2.637 -21.188 -1.89 1 94.06 207 GLY B C 1
ATOM 3764 O O . GLY B 1 207 ? 1.708 -21.828 -1.382 1 94.06 207 GLY B O 1
ATOM 3765 N N . ALA B 1 208 ? 3.561 -20.484 -1.207 1 90.06 208 ALA B N 1
ATOM 3766 C CA . ALA B 1 208 ? 3.668 -20.438 0.249 1 90.06 208 ALA B CA 1
ATOM 3767 C C . ALA B 1 208 ? 4.68 -21.453 0.76 1 90.06 208 ALA B C 1
ATOM 3769 O O . ALA B 1 208 ? 4.484 -22.656 0.609 1 90.06 208 ALA B O 1
ATOM 3770 N N . GLY B 1 209 ? 5.68 -20.922 1.299 1 85.88 209 GLY B N 1
ATOM 3771 C CA . GLY B 1 209 ? 6.707 -21.75 1.894 1 85.88 209 GLY B CA 1
ATOM 3772 C C . GLY B 1 209 ? 7.613 -22.406 0.868 1 85.88 209 GLY B C 1
ATOM 3773 O O . GLY B 1 209 ? 8.375 -23.312 1.196 1 85.88 209 GLY B O 1
ATOM 3774 N N . VAL B 1 210 ? 7.605 -22.047 -0.327 1 87.56 210 VAL B N 1
ATOM 3775 C CA . VAL B 1 210 ? 8.461 -22.578 -1.383 1 87.56 210 VAL B CA 1
ATOM 3776 C C . VAL B 1 210 ? 9.867 -21.984 -1.258 1 87.56 210 VAL B C 1
ATOM 3778 O O . VAL B 1 210 ? 10.023 -20.781 -1.101 1 87.56 210 VAL B O 1
ATOM 3781 N N . ASN B 1 211 ? 10.82 -22.781 -1.263 1 82.56 211 ASN B N 1
ATOM 3782 C CA . ASN B 1 211 ? 12.227 -22.391 -1.18 1 82.56 211 ASN B CA 1
ATOM 3783 C C . ASN B 1 211 ? 13.133 -23.375 -1.905 1 82.56 211 ASN B C 1
ATOM 3785 O O . ASN B 1 211 ? 12.648 -24.297 -2.562 1 82.56 211 ASN B O 1
ATOM 3789 N N . ALA B 1 212 ? 14.43 -23.156 -1.771 1 80.19 212 ALA B N 1
ATOM 3790 C CA . ALA B 1 212 ? 15.398 -23.938 -2.537 1 80.19 212 ALA B CA 1
ATOM 3791 C C . ALA B 1 212 ? 15.391 -25.391 -2.105 1 80.19 212 ALA B C 1
ATOM 3793 O O . ALA B 1 212 ? 15.742 -26.281 -2.889 1 80.19 212 ALA B O 1
ATOM 3794 N N . ASN B 1 213 ? 14.914 -25.641 -0.94 1 83.94 213 ASN B N 1
ATOM 3795 C CA . ASN B 1 213 ? 14.992 -27 -0.386 1 83.94 213 ASN B CA 1
ATOM 3796 C C . ASN B 1 213 ? 13.797 -27.844 -0.812 1 83.94 213 ASN B C 1
ATOM 3798 O O . ASN B 1 213 ? 13.828 -29.078 -0.687 1 83.94 213 ASN B O 1
ATOM 3802 N N . ASN B 1 214 ? 12.75 -27.188 -1.321 1 88.75 214 ASN B N 1
ATOM 3803 C CA . ASN B 1 214 ? 11.57 -28.016 -1.555 1 88.75 214 ASN B CA 1
ATOM 3804 C C . ASN B 1 214 ? 10.961 -27.75 -2.932 1 88.75 214 ASN B C 1
ATOM 3806 O O . ASN B 1 214 ? 10.07 -28.484 -3.369 1 88.75 214 ASN B O 1
ATOM 3810 N N . ALA B 1 215 ? 11.461 -26.781 -3.615 1 88.56 215 ALA B N 1
ATOM 3811 C CA . ALA B 1 215 ? 10.859 -26.359 -4.879 1 88.56 215 ALA B CA 1
ATOM 3812 C C . ALA B 1 215 ? 10.836 -27.5 -5.883 1 88.56 215 ALA B C 1
ATOM 3814 O O . ALA B 1 215 ? 9.828 -27.734 -6.559 1 88.56 215 ALA B O 1
ATOM 3815 N N . ASP B 1 216 ? 11.898 -28.219 -6.004 1 87.44 216 ASP B N 1
ATOM 3816 C CA . ASP B 1 216 ? 11.992 -29.328 -6.949 1 87.44 216 ASP B CA 1
ATOM 3817 C C . ASP B 1 216 ? 10.992 -30.422 -6.613 1 87.44 216 ASP B C 1
ATOM 3819 O O . ASP B 1 216 ? 10.281 -30.906 -7.496 1 87.44 216 ASP B O 1
ATOM 3823 N N . LYS B 1 217 ? 10.906 -30.766 -5.355 1 91.25 217 LYS B N 1
ATOM 3824 C CA . LYS B 1 217 ? 9.969 -31.797 -4.902 1 91.25 217 LYS B CA 1
ATOM 3825 C C . LYS B 1 217 ? 8.531 -31.391 -5.207 1 91.25 217 LYS B C 1
ATOM 3827 O O . LYS B 1 217 ? 7.734 -32.219 -5.672 1 91.25 217 LYS B O 1
ATOM 3832 N N . ILE B 1 218 ? 8.156 -30.141 -4.953 1 93.38 218 ILE B N 1
ATOM 3833 C CA . ILE B 1 218 ? 6.809 -29.641 -5.168 1 93.38 218 ILE B CA 1
ATOM 3834 C C . ILE B 1 218 ? 6.434 -29.781 -6.645 1 93.38 218 ILE B C 1
ATOM 3836 O O . ILE B 1 218 ? 5.371 -30.312 -6.973 1 93.38 218 ILE B O 1
ATOM 3840 N N . VAL B 1 219 ? 7.355 -29.391 -7.508 1 92.75 219 VAL B N 1
ATOM 3841 C CA . VAL B 1 219 ? 7.074 -29.438 -8.938 1 92.75 219 VAL B CA 1
ATOM 3842 C C . VAL B 1 219 ? 6.977 -30.891 -9.398 1 92.75 219 VAL B C 1
ATOM 3844 O O . VAL B 1 219 ? 6.051 -31.25 -10.133 1 92.75 219 VAL B O 1
ATOM 3847 N N . GLN B 1 220 ? 7.84 -31.75 -8.945 1 92.81 220 GLN B N 1
ATOM 3848 C CA . GLN B 1 220 ? 7.887 -33.156 -9.367 1 92.81 220 GLN B CA 1
ATOM 3849 C C . GLN B 1 220 ? 6.652 -33.906 -8.891 1 92.81 220 GLN B C 1
ATOM 3851 O O . GLN B 1 220 ? 6.055 -34.656 -9.656 1 92.81 220 GLN B O 1
ATOM 3856 N N . GLU B 1 221 ? 6.316 -33.656 -7.723 1 95.06 221 GLU B N 1
ATOM 3857 C CA . GLU B 1 221 ? 5.238 -34.438 -7.125 1 95.06 221 GLU B CA 1
ATOM 3858 C C . GLU B 1 221 ? 3.873 -33.938 -7.594 1 95.06 221 GLU B C 1
ATOM 3860 O O . GLU B 1 221 ? 2.961 -34.719 -7.824 1 95.06 221 GLU B O 1
ATOM 3865 N N . THR B 1 222 ? 3.68 -32.656 -7.68 1 96.44 222 THR B N 1
ATOM 3866 C CA . THR B 1 222 ? 2.371 -32.094 -8.008 1 96.44 222 THR B CA 1
ATOM 3867 C C . THR B 1 222 ? 2.162 -32.062 -9.516 1 96.44 222 THR B C 1
ATOM 3869 O O . THR B 1 222 ? 1.028 -31.953 -9.984 1 96.44 222 THR B O 1
ATOM 3872 N N . LYS B 1 223 ? 3.32 -32.031 -10.281 1 96 223 LYS B N 1
ATOM 3873 C CA . LYS B 1 223 ? 3.324 -31.875 -11.734 1 96 223 LYS B CA 1
ATOM 3874 C C . LYS B 1 223 ? 2.824 -30.5 -12.156 1 96 223 LYS B C 1
ATOM 3876 O O . LYS B 1 223 ? 2.375 -30.312 -13.289 1 96 223 LYS B O 1
ATOM 3881 N N . ALA B 1 224 ? 2.807 -29.547 -11.219 1 95.88 224 ALA B N 1
ATOM 3882 C CA . ALA B 1 224 ? 2.488 -28.172 -11.562 1 95.88 224 ALA B CA 1
ATOM 3883 C C . ALA B 1 224 ? 3.467 -27.609 -12.594 1 95.88 224 ALA B C 1
ATOM 3885 O O . ALA B 1 224 ? 4.652 -27.953 -12.578 1 95.88 224 ALA B O 1
ATOM 3886 N N . THR B 1 225 ? 2.996 -26.734 -13.422 1 96.25 225 THR B N 1
ATOM 3887 C CA . THR B 1 225 ? 3.824 -26.188 -14.484 1 96.25 225 THR B CA 1
ATOM 3888 C C . THR B 1 225 ? 4.254 -24.766 -14.148 1 96.25 225 THR B C 1
ATOM 3890 O O . THR B 1 225 ? 5.027 -24.141 -14.883 1 96.25 225 THR B O 1
ATOM 3893 N N . GLU B 1 226 ? 3.742 -24.203 -13.125 1 96.5 226 GLU B N 1
ATOM 3894 C CA . GLU B 1 226 ? 4.109 -22.906 -12.578 1 96.5 226 GLU B CA 1
ATOM 3895 C C . GLU B 1 226 ? 4.309 -22.984 -11.062 1 96.5 226 GLU B C 1
ATOM 3897 O O . GLU B 1 226 ? 3.658 -23.781 -10.383 1 96.5 226 GLU B O 1
ATOM 3902 N N . ILE B 1 227 ? 5.195 -22.156 -10.578 1 94.69 227 ILE B N 1
ATOM 3903 C CA . ILE B 1 227 ? 5.477 -22.172 -9.148 1 94.69 227 ILE B CA 1
ATOM 3904 C C . ILE B 1 227 ? 5.762 -20.75 -8.664 1 94.69 227 ILE B C 1
ATOM 3906 O O . ILE B 1 227 ? 6.371 -19.953 -9.383 1 94.69 227 ILE B O 1
ATOM 3910 N N . HIS B 1 228 ? 5.293 -20.453 -7.508 1 95.06 228 HIS B N 1
ATOM 3911 C CA . HIS B 1 228 ? 5.332 -19.109 -6.922 1 95.06 228 HIS B CA 1
ATOM 3912 C C . HIS B 1 228 ? 6.152 -19.094 -5.633 1 95.06 228 HIS B C 1
ATOM 3914 O O . HIS B 1 228 ? 5.988 -19.984 -4.781 1 95.06 228 HIS B O 1
ATOM 3920 N N . PHE B 1 229 ? 7.074 -18.172 -5.504 1 86.88 229 PHE B N 1
ATOM 3921 C CA . PHE B 1 229 ? 7.855 -18.047 -4.281 1 86.88 229 PHE B CA 1
ATOM 3922 C C . PHE B 1 229 ? 8.312 -16.609 -4.07 1 86.88 229 PHE B C 1
ATOM 3924 O O . PHE B 1 229 ? 8.234 -15.789 -4.988 1 86.88 229 PHE B O 1
ATOM 3931 N N . THR B 1 230 ? 8.695 -16.156 -2.855 1 81.38 230 THR B N 1
ATOM 3932 C CA . THR B 1 230 ? 9.125 -14.797 -2.541 1 81.38 230 THR B CA 1
ATOM 3933 C C . THR B 1 230 ? 10.648 -14.711 -2.473 1 81.38 230 THR B C 1
ATOM 3935 O O . THR B 1 230 ? 11.234 -13.664 -2.742 1 81.38 230 THR B O 1
ATOM 3938 N N . ALA B 1 231 ? 11.266 -15.789 -2.139 1 75.62 231 ALA B N 1
ATOM 3939 C CA . ALA B 1 231 ? 12.711 -15.789 -1.923 1 75.62 231 ALA B CA 1
ATOM 3940 C C . ALA B 1 231 ? 13.133 -14.617 -1.045 1 75.62 231 ALA B C 1
ATOM 3942 O O . ALA B 1 231 ? 14.062 -13.883 -1.383 1 75.62 231 ALA B O 1
ATOM 3943 N N . LYS B 1 232 ? 12.422 -14.383 0.054 1 67.44 232 LYS B N 1
ATOM 3944 C CA . LYS B 1 232 ? 12.516 -13.172 0.868 1 67.44 232 LYS B CA 1
ATOM 3945 C C . LYS B 1 232 ? 13.758 -13.203 1.758 1 67.44 232 LYS B C 1
ATOM 3947 O O . LYS B 1 232 ? 14.164 -14.273 2.227 1 67.44 232 LYS B O 1
ATOM 3952 N N . SER B 1 233 ? 14.43 -12.125 1.81 1 64.38 233 SER B N 1
ATOM 3953 C CA . SER B 1 233 ? 15.406 -11.836 2.855 1 64.38 233 SER B CA 1
ATOM 3954 C C . SER B 1 233 ? 15.008 -10.602 3.66 1 64.38 233 SER B C 1
ATOM 3956 O O . SER B 1 233 ? 14.453 -9.648 3.107 1 64.38 233 SER B O 1
ATOM 3958 N N . ILE B 1 234 ? 15.047 -10.703 4.961 1 60.06 234 ILE B N 1
ATOM 3959 C CA . ILE B 1 234 ? 14.773 -9.555 5.82 1 60.06 234 ILE B CA 1
ATOM 3960 C C . ILE B 1 234 ? 16.016 -8.672 5.914 1 60.06 234 ILE B C 1
ATOM 3962 O O . ILE B 1 234 ? 17.109 -9.164 6.219 1 60.06 234 ILE B O 1
ATOM 3966 N N . VAL B 1 235 ? 15.914 -7.477 5.398 1 61.41 235 VAL B N 1
ATOM 3967 C CA . VAL B 1 235 ? 17.031 -6.535 5.453 1 61.41 235 VAL B CA 1
ATOM 3968 C C . VAL B 1 235 ? 16.688 -5.391 6.406 1 61.41 235 VAL B C 1
ATOM 3970 O O . VAL B 1 235 ? 15.547 -4.934 6.461 1 61.41 235 VAL B O 1
ATOM 3973 N N . ASN B 1 236 ? 17.578 -5.113 7.344 1 59.91 236 ASN B N 1
ATOM 3974 C CA . ASN B 1 236 ? 17.391 -3.984 8.25 1 59.91 236 ASN B CA 1
ATOM 3975 C C . ASN B 1 236 ? 17.453 -2.652 7.508 1 59.91 236 ASN B C 1
ATOM 3977 O O . ASN B 1 236 ? 18.25 -2.488 6.582 1 59.91 236 ASN B O 1
ATOM 3981 N N . THR B 1 237 ? 16.516 -1.918 7.719 1 57.38 237 THR B N 1
ATOM 3982 C CA . THR B 1 237 ? 16.609 -0.571 7.168 1 57.38 237 THR B CA 1
ATOM 3983 C C . THR B 1 237 ? 17.656 0.242 7.91 1 57.38 237 THR B C 1
ATOM 3985 O O . THR B 1 237 ? 18.016 -0.082 9.047 1 57.38 237 THR B O 1
ATOM 3988 N N . SER B 1 238 ? 18.578 0.869 7.23 1 50.84 238 SER B N 1
ATOM 3989 C CA . SER B 1 238 ? 19.766 1.542 7.766 1 50.84 238 SER B CA 1
ATOM 3990 C C . SER B 1 238 ? 19.531 1.991 9.203 1 50.84 238 SER B C 1
ATOM 3992 O O . SER B 1 238 ? 20.219 1.522 10.117 1 50.84 238 SER B O 1
ATOM 3994 N N . SER B 1 239 ? 19.5 3.375 9.414 1 45.59 239 SER B N 1
ATOM 3995 C CA . SER B 1 239 ? 20.062 4.258 10.438 1 45.59 239 SER B CA 1
ATOM 3996 C C . SER B 1 239 ? 19.266 4.176 11.734 1 45.59 239 SER B C 1
ATOM 3998 O O . SER B 1 239 ? 19.5 4.941 12.664 1 45.59 239 SER B O 1
ATOM 4000 N N . LEU B 1 240 ? 17.875 3.844 11.734 1 47.94 240 LEU B N 1
ATOM 4001 C CA . LEU B 1 240 ? 17.281 4.738 12.727 1 47.94 240 LEU B CA 1
ATOM 4002 C C . LEU B 1 240 ? 17.688 4.328 14.141 1 47.94 240 LEU B C 1
ATOM 4004 O O . LEU B 1 240 ? 17.578 3.154 14.508 1 47.94 240 LEU B O 1
ATOM 4008 N N . ASP B 1 241 ? 18.609 5.012 14.508 1 48.09 241 ASP B N 1
ATOM 4009 C CA . ASP B 1 241 ? 18.844 5.129 15.945 1 48.09 241 ASP B CA 1
ATOM 4010 C C . ASP B 1 241 ? 17.547 4.949 16.734 1 48.09 241 ASP B C 1
ATOM 4012 O O . ASP B 1 241 ? 16.578 5.668 16.5 1 48.09 241 ASP B O 1
ATOM 4016 N N . LYS B 1 242 ? 17.312 3.74 17.125 1 52.91 242 LYS B N 1
ATOM 4017 C CA . LYS B 1 242 ? 16.234 3.357 18.047 1 52.91 242 LYS B CA 1
ATOM 4018 C C . LYS B 1 242 ? 15.977 4.453 19.062 1 52.91 242 LYS B C 1
ATOM 4020 O O . LYS B 1 242 ? 15.125 4.297 19.938 1 52.91 242 LYS B O 1
ATOM 4025 N N . SER B 1 243 ? 16.797 5.484 18.953 1 48.5 243 SER B N 1
ATOM 4026 C CA . SER B 1 243 ? 16.688 6.375 20.109 1 48.5 243 SER B CA 1
ATOM 4027 C C . SER B 1 243 ? 15.609 7.43 19.906 1 48.5 243 SER B C 1
ATOM 4029 O O . SER B 1 243 ? 15.336 8.227 20.797 1 48.5 243 SER B O 1
ATOM 4031 N N . LYS B 1 244 ? 15 7.352 18.656 1 58.12 244 LYS B N 1
ATOM 4032 C CA . LYS B 1 244 ? 14.055 8.461 18.531 1 58.12 244 LYS B CA 1
ATOM 4033 C C . LYS B 1 244 ? 12.703 8.086 19.141 1 58.12 244 LYS B C 1
ATOM 4035 O O . LYS B 1 244 ? 12.281 6.93 19.078 1 58.12 244 LYS B O 1
ATOM 4040 N N . GLU B 1 245 ? 12.219 8.969 19.938 1 56.91 245 GLU B N 1
ATOM 4041 C CA . GLU B 1 245 ? 10.977 8.805 20.688 1 56.91 245 GLU B CA 1
ATOM 4042 C C . GLU B 1 245 ? 9.773 8.703 19.75 1 56.91 245 GLU B C 1
ATOM 4044 O O . GLU B 1 245 ? 8.672 8.352 20.188 1 56.91 245 GLU B O 1
ATOM 4049 N N . VAL B 1 246 ? 10.062 8.969 18.375 1 63.12 246 VAL B N 1
ATOM 4050 C CA . VAL B 1 246 ? 8.914 9.094 17.469 1 63.12 246 VAL B CA 1
ATOM 4051 C C . VAL B 1 246 ? 8.797 7.832 16.609 1 63.12 246 VAL B C 1
ATOM 4053 O O . VAL B 1 246 ? 9.797 7.336 16.078 1 63.12 246 VAL B O 1
ATOM 4056 N N . ASN B 1 247 ? 7.672 7.23 16.688 1 56.44 247 ASN B N 1
ATOM 4057 C CA . ASN B 1 247 ? 7.418 6.047 15.875 1 56.44 247 ASN B CA 1
ATOM 4058 C C . ASN B 1 247 ? 7.121 6.414 14.422 1 56.44 247 ASN B C 1
ATOM 4060 O O . ASN B 1 247 ? 6.504 7.449 14.148 1 56.44 247 ASN B O 1
ATOM 4064 N N . TYR B 1 248 ? 7.711 5.676 13.531 1 50.16 248 TYR B N 1
ATOM 4065 C CA . TYR B 1 248 ? 7.516 5.918 12.102 1 50.16 248 TYR B CA 1
ATOM 4066 C C . TYR B 1 248 ? 6.133 5.461 11.656 1 50.16 248 TYR B C 1
ATOM 4068 O O . TYR B 1 248 ? 5.621 5.914 10.633 1 50.16 248 TYR B O 1
ATOM 4076 N N . SER B 1 249 ? 5.68 4.418 12.266 1 49.41 249 SER B N 1
ATOM 4077 C CA . SER B 1 249 ? 4.395 3.789 11.977 1 49.41 249 SER B CA 1
ATOM 4078 C C . SER B 1 249 ? 3.525 3.709 13.227 1 49.41 249 SER B C 1
ATOM 4080 O O . SER B 1 249 ? 3.885 4.25 14.273 1 49.41 249 SER B O 1
ATOM 4082 N N . SER B 1 250 ? 2.273 3.305 13.023 1 45.06 250 SER B N 1
ATOM 4083 C CA . SER B 1 250 ? 1.463 3.051 14.211 1 45.06 250 SER B CA 1
ATOM 4084 C C . SER B 1 250 ? 2.186 2.125 15.188 1 45.06 250 SER B C 1
ATOM 4086 O O . SER B 1 250 ? 2.963 1.264 14.773 1 45.06 250 SER B O 1
ATOM 4088 N N . LYS B 1 251 ? 2.447 2.562 16.422 1 45.12 251 LYS B N 1
ATOM 4089 C CA . LYS B 1 251 ? 3.076 1.842 17.531 1 45.12 251 LYS B CA 1
ATOM 4090 C C . LYS B 1 251 ? 2.854 0.337 17.406 1 45.12 251 LYS B C 1
ATOM 4092 O O . LYS B 1 251 ? 3.562 -0.456 18.031 1 45.12 251 LYS B O 1
ATOM 4097 N N . GLU B 1 252 ? 1.951 -0.14 16.625 1 42.53 252 GLU B N 1
ATOM 4098 C CA . GLU B 1 252 ? 1.51 -1.527 16.719 1 42.53 252 GLU B CA 1
ATOM 4099 C C . GLU B 1 252 ? 2.391 -2.447 15.883 1 42.53 252 GLU B C 1
ATOM 4101 O O . GLU B 1 252 ? 2.275 -3.672 15.969 1 42.53 252 GLU B O 1
ATOM 4106 N N . LEU B 1 253 ? 3.32 -1.941 15.062 1 48.09 253 LEU B N 1
ATOM 4107 C CA . LEU B 1 253 ? 4.039 -2.904 14.227 1 48.09 253 LEU B CA 1
ATOM 4108 C C . LEU B 1 253 ? 5.539 -2.652 14.281 1 48.09 253 LEU B C 1
ATOM 4110 O O . LEU B 1 253 ? 5.977 -1.514 14.469 1 48.09 253 LEU B O 1
ATOM 4114 N N . ASN B 1 254 ? 6.336 -3.754 14.453 1 42.94 254 ASN B N 1
ATOM 4115 C CA . ASN B 1 254 ? 7.781 -3.645 14.289 1 42.94 254 ASN B CA 1
ATOM 4116 C C . ASN B 1 254 ? 8.141 -2.883 13.016 1 42.94 254 ASN B C 1
ATOM 4118 O O . ASN B 1 254 ? 8.008 -3.41 11.906 1 42.94 254 ASN B O 1
ATOM 4122 N N . GLU B 1 255 ? 8.391 -1.583 13.055 1 50.22 255 GLU B N 1
ATOM 4123 C CA . GLU B 1 255 ? 8.461 -0.565 12.008 1 50.22 255 GLU B CA 1
ATOM 4124 C C . GLU B 1 255 ? 9.828 -0.569 11.328 1 50.22 255 GLU B C 1
ATOM 4126 O O . GLU B 1 255 ? 10.055 0.181 10.383 1 50.22 255 GLU B O 1
ATOM 4131 N N . HIS B 1 256 ? 10.625 -1.608 11.641 1 46.59 256 HIS B N 1
ATOM 4132 C CA . HIS B 1 256 ? 11.992 -1.478 11.133 1 46.59 256 HIS B CA 1
ATOM 4133 C C . HIS B 1 256 ? 12.328 -2.6 10.156 1 46.59 256 HIS B C 1
ATOM 4135 O O . HIS B 1 256 ? 13.5 -2.943 9.984 1 46.59 256 HIS B O 1
ATOM 4141 N N . LEU B 1 257 ? 11.219 -3.273 9.656 1 44.56 257 LEU B N 1
ATOM 4142 C CA . LEU B 1 257 ? 11.539 -4.391 8.781 1 44.56 257 LEU B CA 1
ATOM 4143 C C . LEU B 1 257 ? 10.977 -4.164 7.383 1 44.56 257 LEU B C 1
ATOM 4145 O O . LEU B 1 257 ? 9.883 -3.619 7.23 1 44.56 257 LEU B O 1
ATOM 4149 N N . LYS B 1 258 ? 11.922 -4.223 6.316 1 44.12 258 LYS B N 1
ATOM 4150 C CA . LYS B 1 258 ? 11.484 -4.309 4.93 1 44.12 258 LYS B CA 1
ATOM 4151 C C . LYS B 1 258 ? 11.805 -5.676 4.336 1 44.12 258 LYS B C 1
ATOM 4153 O O . LYS B 1 258 ? 12.727 -6.355 4.793 1 44.12 258 LYS B O 1
ATOM 4158 N N . ILE B 1 259 ? 10.969 -6.133 3.438 1 38.12 259 ILE B N 1
ATOM 4159 C CA . ILE B 1 259 ? 11.195 -7.383 2.717 1 38.12 259 ILE B CA 1
ATOM 4160 C C . ILE B 1 259 ? 11.852 -7.09 1.369 1 38.12 259 ILE B C 1
ATOM 4162 O O . ILE B 1 259 ? 11.477 -6.137 0.684 1 38.12 259 ILE B O 1
ATOM 4166 N N . GLU B 1 260 ? 13.031 -7.691 1.022 1 39.5 260 GLU B N 1
ATOM 4167 C CA . GLU B 1 260 ? 13.656 -7.625 -0.295 1 39.5 260 GLU B CA 1
ATOM 4168 C C . GLU B 1 260 ? 13.969 -9.016 -0.829 1 39.5 260 GLU B C 1
ATOM 4170 O O . GLU B 1 260 ? 14.469 -9.875 -0.093 1 39.5 260 GLU B O 1
ATOM 4175 N N . SER B 1 261 ? 13.469 -9.344 -2.066 1 45.69 261 SER B N 1
ATOM 4176 C CA . SER B 1 261 ? 13.867 -10.57 -2.744 1 45.69 261 SER B CA 1
ATOM 4177 C C . SER B 1 261 ? 15.289 -10.469 -3.273 1 45.69 261 SER B C 1
ATOM 4179 O O . SER B 1 261 ? 15.625 -9.539 -4.012 1 45.69 261 SER B O 1
ATOM 4181 N N . GLU B 1 262 ? 16.188 -11.484 -2.891 1 59 262 GLU B N 1
ATOM 4182 C CA . GLU B 1 262 ? 17.594 -11.469 -3.252 1 59 262 GLU B CA 1
ATOM 4183 C C . GLU B 1 262 ? 17.859 -12.32 -4.492 1 59 262 GLU B C 1
ATOM 4185 O O . GLU B 1 262 ? 17.281 -13.398 -4.641 1 59 262 GLU B O 1
ATOM 4190 N N . VAL B 1 263 ? 18.75 -11.844 -5.402 1 60.94 263 VAL B N 1
ATOM 4191 C CA . VAL B 1 263 ? 19.094 -12.531 -6.641 1 60.94 263 VAL B CA 1
ATOM 4192 C C . VAL B 1 263 ? 19.531 -13.953 -6.336 1 60.94 263 VAL B C 1
ATOM 4194 O O . VAL B 1 263 ? 19.078 -14.906 -6.965 1 60.94 263 VAL B O 1
ATOM 4197 N N . ALA B 1 264 ? 20.484 -14.094 -5.406 1 67.19 264 ALA B N 1
ATOM 4198 C CA . ALA B 1 264 ? 21.047 -15.406 -5.094 1 67.19 264 ALA B CA 1
ATOM 4199 C C . ALA B 1 264 ? 19.969 -16.391 -4.664 1 67.19 264 ALA B C 1
ATOM 4201 O O . ALA B 1 264 ? 19.953 -17.547 -5.105 1 67.19 264 ALA B O 1
ATOM 4202 N N . LYS B 1 265 ? 19.062 -15.914 -3.877 1 64.81 265 LYS B N 1
ATOM 4203 C CA . LYS B 1 265 ? 18 -16.781 -3.379 1 64.81 265 LYS B CA 1
ATOM 4204 C C . LYS B 1 265 ? 17.016 -17.141 -4.496 1 64.81 265 LYS B C 1
ATOM 4206 O O . LYS B 1 265 ? 16.594 -18.297 -4.594 1 64.81 265 LYS B O 1
ATOM 4211 N N . ILE B 1 266 ? 16.656 -16.203 -5.242 1 64.06 266 ILE B N 1
ATOM 4212 C CA . ILE B 1 266 ? 15.773 -16.469 -6.375 1 64.06 266 ILE B CA 1
ATOM 4213 C C . ILE B 1 266 ? 16.438 -17.469 -7.32 1 64.06 266 ILE B C 1
ATOM 4215 O O . ILE B 1 266 ? 15.812 -18.469 -7.719 1 64.06 266 ILE B O 1
ATOM 4219 N N . THR B 1 267 ? 17.719 -17.25 -7.668 1 69.12 267 THR B N 1
ATOM 4220 C CA . THR B 1 267 ? 18.453 -18.109 -8.586 1 69.12 267 THR B CA 1
ATOM 4221 C C . THR B 1 267 ? 18.531 -19.547 -8.055 1 69.12 267 THR B C 1
ATOM 4223 O O . THR B 1 267 ? 18.359 -20.5 -8.805 1 69.12 267 THR B O 1
ATOM 4226 N N . GLU B 1 268 ? 18.828 -19.625 -6.793 1 73.56 268 GLU B N 1
ATOM 4227 C CA . GLU B 1 268 ? 18.922 -20.953 -6.18 1 73.56 268 GLU B CA 1
ATOM 4228 C C . GLU B 1 268 ? 17.625 -21.734 -6.348 1 73.56 268 GLU B C 1
ATOM 4230 O O . GLU B 1 268 ? 17.656 -22.906 -6.703 1 73.56 268 GLU B O 1
ATOM 4235 N N . ILE B 1 269 ? 16.578 -21.078 -6.086 1 63.81 269 ILE B N 1
ATOM 4236 C CA . ILE B 1 269 ? 15.281 -21.719 -6.203 1 63.81 269 ILE B CA 1
ATOM 4237 C C . ILE B 1 269 ? 15.023 -22.109 -7.66 1 63.81 269 ILE B C 1
ATOM 4239 O O . ILE B 1 269 ? 14.602 -23.234 -7.949 1 63.81 269 ILE B O 1
ATOM 4243 N N . ILE B 1 270 ? 15.297 -21.234 -8.492 1 68.25 270 ILE B N 1
ATOM 4244 C CA . ILE B 1 270 ? 15.07 -21.484 -9.914 1 68.25 270 ILE B CA 1
ATOM 4245 C C . ILE B 1 270 ? 15.93 -22.656 -10.383 1 68.25 270 ILE B C 1
ATOM 4247 O O . ILE B 1 270 ? 15.461 -23.516 -11.117 1 68.25 270 ILE B O 1
ATOM 4251 N N . ASP B 1 271 ? 17.203 -22.672 -9.977 1 71.12 271 ASP B N 1
ATOM 4252 C CA . ASP B 1 271 ? 18.109 -23.75 -10.359 1 71.12 271 ASP B CA 1
ATOM 4253 C C . ASP B 1 271 ? 17.609 -25.109 -9.867 1 71.12 271 ASP B C 1
ATOM 4255 O O . ASP B 1 271 ? 17.703 -26.109 -10.578 1 71.12 271 ASP B O 1
ATOM 4259 N N . LYS B 1 272 ? 17.062 -25.062 -8.664 1 66.44 272 LYS B N 1
ATOM 4260 C CA . LYS B 1 272 ? 16.516 -26.312 -8.125 1 66.44 272 LYS B CA 1
ATOM 4261 C C . LYS B 1 272 ? 15.336 -26.797 -8.953 1 66.44 272 LYS B C 1
ATOM 4263 O O . LYS B 1 272 ? 15.172 -28 -9.156 1 66.44 272 LYS B O 1
ATOM 4268 N N . ILE B 1 273 ? 14.555 -25.828 -9.367 1 68.25 273 ILE B N 1
ATOM 4269 C CA . ILE B 1 273 ? 13.375 -26.141 -10.164 1 68.25 273 ILE B CA 1
ATOM 4270 C C . ILE B 1 273 ? 13.805 -26.703 -11.523 1 68.25 273 ILE B C 1
ATOM 4272 O O . ILE B 1 273 ? 13.25 -27.688 -12.008 1 68.25 273 ILE B O 1
ATOM 4276 N N . LYS B 1 274 ? 14.797 -26.109 -12.117 1 71.5 274 LYS B N 1
ATOM 4277 C CA . LYS B 1 274 ? 15.273 -26.531 -13.43 1 71.5 274 LYS B CA 1
ATOM 4278 C C . LYS B 1 274 ? 15.891 -27.938 -13.359 1 71.5 274 LYS B C 1
ATOM 4280 O O . LYS B 1 274 ? 15.844 -28.688 -14.336 1 71.5 274 LYS B O 1
ATOM 4285 N N . ALA B 1 275 ? 16.484 -28.266 -12.219 1 67.44 275 ALA B N 1
ATOM 4286 C CA . ALA B 1 275 ? 17.156 -29.547 -12.023 1 67.44 275 ALA B CA 1
ATOM 4287 C C . ALA B 1 275 ? 16.141 -30.656 -11.727 1 67.44 275 ALA B C 1
ATOM 4289 O O . ALA B 1 275 ? 16.469 -31.844 -11.766 1 67.44 275 ALA B O 1
ATOM 4290 N N . ALA B 1 276 ? 14.875 -30.281 -11.438 1 63.19 276 ALA B N 1
ATOM 4291 C CA . ALA B 1 276 ? 13.852 -31.25 -11.055 1 63.19 276 ALA B CA 1
ATOM 4292 C C . ALA B 1 276 ? 13.227 -31.906 -12.281 1 63.19 276 ALA B C 1
ATOM 4294 O O . ALA B 1 276 ? 13.125 -31.281 -13.344 1 63.19 276 ALA B O 1
#

Sequence (552 aa):
MKDFKTFFTLILHSFFISIKLDKIRKCNMKNIVTEVAVDSYQSALNADLAKAKRVELCSDLVLGGLTPSVGLYNLVRKNTKLDIVVMIRPRSGDFCYSASEIEHIIEDIKVFSSLKADALVVGILNGDFSINLEAMKKVIKAAKNTPIVFHRAFDVVNDQFKELENLKRLGVKRILTSGAKPNCDLGLERIKELVKVANGEITIMPGAGVNANNADKIVQETKATEIHFTAKSIVNTSSLDKSKEVNYSSKELNEHLKIESEVAKITEIIDKIKAAMKDFKTFFTLILHSFFISIKLDKIRKCNMKNIVTEVAVDSYQSALNADLAKAKRVELCSDLVLGGLTPSVGLYNLVRKNTKLDIVVMIRPRSGDFCYSASEIEHIIEDIKVFSSLKADALVVGILNGDFSINLEAMKKVIKAAKNTPIVFHRAFDVVNDQFKELENLKRLGVKRILTSGAKPNCDLGLERIKELVKVANGEITIMPGAGVNANNADKIVQETKATEIHFTAKSIVNTSSLDKSKEVNYSSKELNEHLKIESEVAKITEIIDKIKAA

Organism: Mycoplasmopsis fermentans (strain ATCC 19989 / NBRC 14854 / NCTC 10117 / PG18) (NCBI:txid496833)

InterPro domains:
  IPR005627 CutC-like [MF_00795] (32-234)
  IPR005627 CutC-like [PF03932] (33-232)
  IPR005627 CutC-like [PTHR12598] (28-271)
  IPR036822 CutC-like domain superfamily [G3DSA:3.20.20.380] (31-275)
  IPR036822 CutC-like domain superfamily [SSF110395] (33-247)

Secondary structure (DSSP, 8-state):
--HHHHHHHHHHHHHHHHHHHHHHS------PEEEEEE-SHHHHHHHHHTT-SEEEE-B-GGGT-BPPPHHHHHHHHHH---EEEEE--SSSS-SB--HHHHHHHHHHHHHHHHTT-SEEEE--B-TTSSB-HHHHHHHHHHHTTS-EEE-GGGGGSS-HHHHHHHHHHHT--EEEE-SSSSSTTTTHHHHHHHHHHHTTSSEEEE-SS--TTTHHHHHHHH--SEEEE--EEEEE-S---TT-SS-SS-TTS-TTEEEEE-HHHHHHHHHHHHH-/--HHHHHHHHHHHHHHHHHHHHHHS------PEEEEEE-SHHHHHHHHHTT-SEEEE-B-GGGT-BPPPHHHHHHHHHH---EEEEE--SSSS-SB--HHHHHHHHHHHHHHHHTT-SEEEE--B-TTSSB-HHHHHHHHHHHTTS-EEE-GGGGGSS-HHHHHHHHHHHT--EEEESSSSSSTTTTHHHHHHHHHHHTTSSEEEE-SS--TTTHHHHHHHH--SEEEE--EEEEE-S---TT-SS-SS-TTS-TTEEEEE-HHHHHHHHHHHHH-

Foldseek 3Di:
DVVVVVVVVVVVVVVCCCVVVVVVVPVPLLQFQEEAEFAALQQLVLCQVLVHQAYEYFHDCVLVGAFHDVVSVVSSVVPGPHQYETEHHHDHDAQEDDPVSLVVSLVSLLVVLVVPRQAYEHFHAHPQLHGPLVSVLSSPVSNPPRAYEYEASCLRHPDNLVNLVSCLVSRHAEYEYCLNDQAVVVNLVSLLVSCVSCVNSHAYEYDHPQFLVCLQVSCVRSVGRYYYYHQKDKDWDPDPPPPDPDDPDDPPDPRGTDIHRHNVGSNSRVVSNSVD/DVVVVVVVVVVVVVVCCCVVVVVVCPPPLLQFQEEAEFAALQQLVLCQVLVHQAYEYFHDCVLVGAFHDVVSVVSSVVPGPHQYETEHHHDHDAQEDDPVSLVVSLVSLLVVLVVVRQAYEHFHAHPQLHGPLVSVLSSPVSNPPRAYEYEASCLRHPDNLVNLVSCLVSRHAEYEYCLNDQAVVVNLVSLLVSCVSCVNSHAYEYDHPQFLVCLQVSCVRSVGRYYYYHQKDKDWDPDPPPPDPDDPDDPPDPRGTDIHRHNVGSNSRVVSNSVD

Solvent-accessible surface area (backbone atoms only — not comparable to full-atom values): 27752 Å² total; per-residue (Å²): 122,68,69,60,52,56,52,49,48,50,50,48,48,50,46,45,43,45,47,39,41,54,56,58,49,51,66,68,55,68,80,57,43,39,32,36,44,29,47,44,62,56,20,47,52,22,38,42,74,42,62,41,53,27,32,37,39,22,25,53,56,66,50,46,39,20,37,36,38,62,24,50,50,51,52,49,62,73,72,43,85,48,44,43,28,36,35,54,33,87,62,59,28,71,46,57,67,54,73,56,51,48,52,37,48,40,38,36,38,38,52,43,38,74,70,60,41,61,23,38,31,39,55,53,30,36,70,83,32,42,72,29,60,71,61,50,50,51,42,49,61,48,23,59,87,38,43,37,30,35,33,56,58,57,28,61,34,81,49,57,69,64,49,48,53,52,39,51,74,72,59,37,47,31,36,35,30,15,42,56,33,73,20,30,80,80,7,39,69,49,40,26,50,48,36,60,72,38,64,76,75,31,45,47,25,48,26,42,84,44,40,58,88,44,34,24,58,51,37,66,69,32,63,42,54,34,39,35,33,43,40,70,39,84,43,74,60,82,49,75,60,84,75,55,81,49,69,68,24,41,88,86,49,86,42,57,59,46,79,39,31,41,35,70,49,42,31,45,26,50,52,32,42,58,72,77,124,67,68,64,49,54,54,49,48,50,51,48,48,49,46,45,42,43,46,39,41,53,58,53,49,54,67,68,55,67,81,56,44,40,31,37,44,27,48,44,63,57,20,46,53,22,38,42,75,42,62,40,53,27,30,38,39,22,24,53,56,69,48,45,39,20,37,37,37,63,24,49,51,50,52,48,62,74,74,43,87,48,44,43,29,37,36,53,33,89,61,58,27,69,46,59,67,55,72,56,52,48,53,37,48,39,38,36,37,38,50,43,38,72,70,60,40,63,24,38,32,40,54,54,30,36,69,84,32,42,73,29,60,70,60,49,50,53,42,50,61,48,22,61,88,36,43,37,29,35,33,55,59,56,28,62,33,82,48,57,70,64,49,49,52,53,39,51,73,73,60,39,48,32,36,34,31,15,42,55,32,74,21,32,82,79,6,40,68,49,39,25,51,48,38,58,71,37,63,77,76,33,46,47,25,47,26,42,82,46,40,59,88,44,36,24,57,53,35,65,68,31,63,42,53,34,40,35,33,44,38,70,40,82,45,75,59,82,50,76,61,83,76,56,80,50,69,68,25,40,88,86,49,87,41,58,61,45,79,42,30,41,36,71,48,44,30,46,25,49,51,33,40,57,73,77

Nearest PDB structures (foldseek):
  3iwp-assembly5_D  TM=9.559E-01  e=1.068E-28  Homo sapiens
  3iwp-assembly4_A  TM=9.563E-01  e=5.151E-28  Homo sapiens
  3iwp-assembly5_C  TM=9.573E-01  e=1.835E-27  Homo sapiens
  3iwp-assembly4_B  TM=9.452E-01  e=2.200E-27  Homo sapiens
  3iwp-assembly6_F  TM=9.410E-01  e=2.483E-27  Homo sapiens

pLDDT: mean 83.1, std 20.22, range [33.84, 98.94]